Protein AF-A0A645AUG5-F1 (afdb_monomer_lite)

pLDDT: mean 92.4, std 8.95, range [41.25, 98.62]

Organism: NCBI:txid1076179

Foldseek 3Di:
DPPDDPVVVVVVVVVVVVVVVVVVPPPLLAAPCLVPNFDFPDKDWAFFCFDQGHCCSLCVPSLLVRLLVQQFQHWAALCSSCSHNSHDSVVCVVSVVQCVQQQQWDADPPRTTHGLAAEDFQADAPVLVLVLVVLLLVLLVVCLPPLLVLQCVLCVCAPFKDAPVPAVVLVSLLLSLCQQAPQLFQDDPDDPQSQWGHGPRGGTIRMYTYGNYYYPPVVDDDPDDDDFLDKDPWAWEDDPVAQKIKTFMDGPLAPADDPNNLPDNLLRVLVVCLQVVVDDCDPVCVVNVVSNVVLPCADPVGDGLAMEGEDDPCVSNVSNDHDDPVSSVVCLVVQQVSQQVSLVSGHPVNSVVSSNCSSRRSRHRSSSVSSVVCCDVVVVDDRDDNSSSSHRRMYMYHNGDHDD

Structure (mmCIF, N/CA/C/O backbone):
data_AF-A0A645AUG5-F1
#
_entry.id   AF-A0A645AUG5-F1
#
loop_
_atom_site.group_PDB
_atom_site.id
_atom_site.type_symbol
_atom_site.label_atom_id
_atom_site.label_alt_id
_atom_site.label_comp_id
_atom_site.label_asym_id
_atom_site.label_entity_id
_atom_site.label_seq_id
_atom_site.pdbx_PDB_ins_code
_atom_site.Cartn_x
_atom_site.Cartn_y
_atom_site.Cartn_z
_atom_site.occupancy
_atom_site.B_iso_or_equiv
_atom_site.auth_seq_id
_atom_site.auth_comp_id
_atom_site.auth_asym_id
_atom_site.auth_atom_id
_atom_site.pdbx_PDB_model_num
ATOM 1 N N . MET A 1 1 ? -57.376 -28.485 42.462 1.00 41.25 1 MET A N 1
ATOM 2 C CA . MET A 1 1 ? -57.223 -27.127 43.030 1.00 41.25 1 MET A CA 1
ATOM 3 C C . MET A 1 1 ? -55.845 -27.037 43.659 1.00 41.25 1 MET A C 1
ATOM 5 O O . MET A 1 1 ? -55.557 -27.843 44.533 1.00 41.25 1 MET A O 1
ATOM 9 N N . MET A 1 2 ? -54.974 -26.136 43.196 1.00 46.09 2 MET A N 1
ATOM 10 C CA . MET A 1 2 ? -53.717 -25.864 43.903 1.00 46.09 2 MET A CA 1
ATOM 11 C C . MET A 1 2 ? -54.056 -25.154 45.218 1.00 46.09 2 MET A C 1
ATOM 13 O O . MET A 1 2 ? -54.582 -24.045 45.209 1.00 46.09 2 MET A O 1
ATOM 17 N N . ASN A 1 3 ? -53.819 -25.841 46.334 1.00 55.59 3 ASN A N 1
ATOM 18 C CA . ASN A 1 3 ? -54.228 -25.457 47.685 1.00 55.59 3 ASN A CA 1
ATOM 19 C C . ASN A 1 3 ? -53.247 -24.427 48.285 1.00 55.59 3 ASN A C 1
ATOM 21 O O . ASN A 1 3 ? -52.591 -24.684 49.291 1.00 55.59 3 ASN A O 1
ATOM 25 N N . LEU A 1 4 ? -53.066 -23.290 47.605 1.00 63.47 4 LEU A N 1
ATOM 26 C CA . LEU A 1 4 ? -52.156 -22.229 48.040 1.00 63.47 4 LEU A CA 1
ATOM 27 C C . LEU A 1 4 ? -52.910 -21.171 48.863 1.00 63.47 4 LEU A C 1
ATOM 29 O O . LEU A 1 4 ? -53.957 -20.692 48.420 1.00 63.47 4 LEU A O 1
ATOM 33 N N . PRO A 1 5 ? -52.385 -20.758 50.033 1.00 79.06 5 PRO A N 1
ATOM 34 C CA . PRO A 1 5 ? -52.981 -19.690 50.826 1.00 79.06 5 PRO A CA 1
ATOM 35 C C . PRO A 1 5 ? -53.099 -18.391 50.020 1.00 79.06 5 PRO A C 1
ATOM 37 O O . PRO A 1 5 ? -52.167 -17.986 49.323 1.00 79.06 5 PRO A O 1
ATOM 40 N N . VAL A 1 6 ? -54.224 -17.683 50.163 1.00 76.75 6 VAL A N 1
ATOM 41 C CA . VAL A 1 6 ? -54.507 -16.422 49.443 1.00 76.75 6 VAL A CA 1
ATOM 42 C C . VAL A 1 6 ? -53.401 -15.374 49.646 1.00 76.75 6 VAL A C 1
ATOM 44 O O . VAL A 1 6 ? -53.087 -14.615 48.728 1.00 76.75 6 VAL A O 1
ATOM 47 N N . GLY A 1 7 ? -52.768 -15.354 50.824 1.00 78.31 7 GLY A N 1
ATOM 48 C CA . GLY A 1 7 ? -51.624 -14.483 51.114 1.00 78.31 7 GLY A CA 1
ATOM 49 C C . GLY A 1 7 ? -50.406 -14.772 50.230 1.00 78.31 7 GLY A C 1
ATOM 50 O O . GLY A 1 7 ? -49.783 -13.843 49.722 1.00 78.31 7 GLY A O 1
ATOM 51 N N . THR A 1 8 ? -50.121 -16.048 49.964 1.00 79.44 8 THR A N 1
ATOM 52 C CA . THR A 1 8 ? -49.015 -16.497 49.106 1.00 79.44 8 THR A CA 1
ATOM 53 C C . THR A 1 8 ? -49.268 -16.139 47.642 1.00 79.44 8 THR A C 1
ATOM 55 O O . THR A 1 8 ? -48.364 -15.669 46.955 1.00 79.44 8 THR A O 1
ATOM 58 N N . VAL A 1 9 ? -50.515 -16.260 47.176 1.00 75.69 9 VAL A N 1
ATOM 59 C CA . VAL A 1 9 ? -50.913 -15.852 45.816 1.00 75.69 9 VAL A CA 1
ATOM 60 C C . VAL A 1 9 ? -50.773 -14.339 45.632 1.00 75.69 9 VAL A C 1
ATOM 62 O O . VAL A 1 9 ? -50.201 -13.887 44.640 1.00 75.69 9 VAL A O 1
ATOM 65 N N . LYS A 1 10 ? -51.226 -13.542 46.610 1.00 81.38 10 LYS A N 1
ATOM 66 C CA . LYS A 1 10 ? -51.051 -12.081 46.588 1.00 81.38 10 LYS A CA 1
ATOM 67 C C . LYS A 1 10 ? -49.578 -11.680 46.601 1.00 81.38 10 LYS A C 1
ATOM 69 O O . LYS A 1 10 ? -49.211 -10.750 45.890 1.00 81.38 10 LYS A O 1
ATOM 74 N N . TRP A 1 11 ? -48.741 -12.382 47.364 1.00 84.19 11 TRP A N 1
ATOM 75 C CA . TRP A 1 11 ? -47.303 -12.127 47.393 1.00 84.19 11 TRP A CA 1
ATOM 76 C C . TRP A 1 11 ? -46.645 -12.410 46.037 1.00 84.19 11 TRP A C 1
ATOM 78 O O . TRP A 1 11 ? -45.950 -11.540 45.521 1.00 84.19 11 TRP A O 1
ATOM 88 N N . HIS A 1 12 ? -46.929 -13.558 45.409 1.00 81.06 12 HIS A N 1
ATOM 89 C CA . HIS A 1 12 ? -46.396 -13.881 44.080 1.00 81.06 12 HIS A CA 1
ATOM 90 C C . HIS A 1 12 ? -46.868 -12.906 42.997 1.00 81.06 12 HIS A C 1
ATOM 92 O O . HIS A 1 12 ? -46.058 -12.478 42.182 1.00 81.06 12 HIS A O 1
ATOM 98 N N . LEU A 1 13 ? -48.143 -12.501 43.010 1.00 80.06 13 LEU A N 1
ATOM 99 C CA . LEU A 1 13 ? -48.669 -11.499 42.077 1.00 80.06 13 LEU A CA 1
ATOM 100 C C . LEU A 1 13 ? -48.016 -10.130 42.271 1.00 80.06 13 LEU A C 1
ATOM 102 O O . LEU A 1 13 ? -47.710 -9.452 41.294 1.00 80.06 13 LEU A O 1
ATOM 106 N N . ASN A 1 14 ? -47.789 -9.716 43.519 1.00 82.38 14 ASN A N 1
ATOM 107 C CA . ASN A 1 14 ? -47.151 -8.436 43.803 1.00 82.38 14 ASN A CA 1
ATOM 108 C C . ASN A 1 14 ? -45.658 -8.461 43.441 1.00 82.38 14 ASN A C 1
ATOM 110 O O . ASN A 1 14 ? -45.151 -7.499 42.874 1.00 82.38 14 ASN A O 1
ATOM 114 N N . LYS A 1 15 ? -44.979 -9.588 43.686 1.00 80.56 15 LYS A N 1
ATOM 115 C CA . LYS A 1 15 ? -43.594 -9.816 43.266 1.00 80.56 15 LYS A CA 1
ATOM 116 C C . LYS A 1 15 ? -43.463 -9.801 41.741 1.00 80.56 15 LYS A C 1
ATOM 118 O O . LYS A 1 15 ? -42.698 -8.997 41.229 1.00 80.56 15 LYS A O 1
ATOM 123 N N . ALA A 1 16 ? -44.285 -10.567 41.022 1.00 77.56 16 ALA A N 1
ATOM 124 C CA . ALA A 1 16 ? -44.300 -10.568 39.559 1.00 77.56 16 ALA A CA 1
ATOM 125 C C . ALA A 1 16 ? -44.645 -9.183 38.982 1.00 77.56 16 ALA A C 1
ATOM 127 O O . ALA A 1 16 ? -44.054 -8.753 37.999 1.00 77.56 16 ALA A O 1
ATOM 128 N N . ARG A 1 17 ? -45.569 -8.439 39.609 1.00 78.62 17 ARG A N 1
ATOM 129 C CA . ARG A 1 17 ? -45.896 -7.058 39.218 1.00 78.62 17 ARG A CA 1
ATOM 130 C C . ARG A 1 17 ? -44.723 -6.099 39.434 1.00 78.62 17 ARG A C 1
ATOM 132 O O . ARG A 1 17 ? -44.546 -5.197 38.620 1.00 78.62 17 ARG A O 1
ATOM 139 N N . ASN A 1 18 ? -43.961 -6.260 40.513 1.00 75.56 18 ASN A N 1
ATOM 140 C CA . ASN A 1 18 ? -42.786 -5.437 40.790 1.00 75.56 18 ASN A CA 1
ATOM 141 C C . ASN A 1 18 ? -41.627 -5.786 39.849 1.00 75.56 18 ASN A C 1
ATOM 143 O O . ASN A 1 18 ? -41.056 -4.872 39.273 1.00 75.56 18 ASN A O 1
ATOM 147 N N . GLU A 1 19 ? -41.376 -7.070 39.584 1.00 74.19 19 GLU A N 1
ATOM 148 C CA . GLU A 1 19 ? -40.384 -7.534 38.599 1.00 74.19 19 GLU A CA 1
ATOM 149 C C . GLU A 1 19 ? -40.735 -7.061 37.174 1.00 74.19 19 GLU A C 1
ATOM 151 O O . GLU A 1 19 ? -39.872 -6.592 36.435 1.00 74.19 19 GLU A O 1
ATOM 156 N N . LEU A 1 20 ? -42.022 -7.081 36.797 1.00 65.62 20 LEU A N 1
ATOM 157 C CA . LEU A 1 20 ? -42.498 -6.516 35.526 1.00 65.62 20 LEU A CA 1
ATOM 158 C C . LEU A 1 20 ? -42.341 -4.992 35.465 1.00 65.62 20 LEU A C 1
ATOM 160 O O . LEU A 1 20 ? -42.024 -4.455 34.407 1.00 65.62 20 LEU A O 1
ATOM 164 N N . LYS A 1 21 ? -42.561 -4.284 36.580 1.00 58.06 21 LYS A N 1
ATOM 165 C CA . LYS A 1 21 ? -42.344 -2.833 36.668 1.00 58.06 21 LYS A CA 1
ATOM 166 C C . LYS A 1 21 ? -40.863 -2.471 36.614 1.00 58.06 21 LYS A C 1
ATOM 168 O O . LYS A 1 21 ? -40.532 -1.508 35.940 1.00 58.06 21 LYS A O 1
ATOM 173 N N .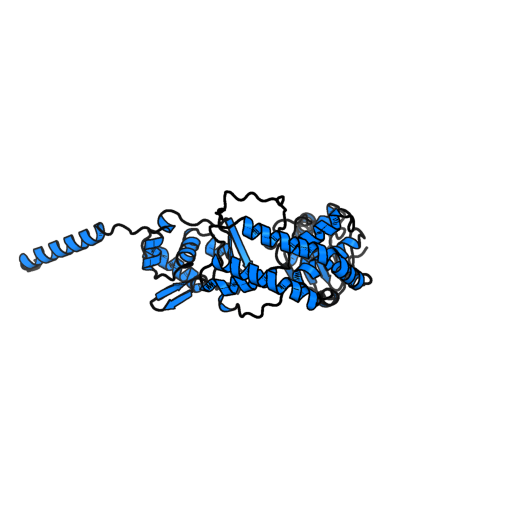 GLU A 1 22 ? -39.987 -3.233 37.260 1.00 57.56 22 GLU A N 1
ATOM 174 C CA . GLU A 1 22 ? -38.532 -3.077 37.149 1.00 57.56 22 GLU A CA 1
ATOM 175 C C . GLU A 1 22 ? -38.062 -3.323 35.708 1.00 57.56 22 GLU A C 1
ATOM 177 O O . GLU A 1 22 ? -37.284 -2.535 35.179 1.00 57.56 22 GLU A O 1
ATOM 182 N N . GLY A 1 23 ? -38.626 -4.325 35.021 1.00 56.34 23 GLY A N 1
ATOM 183 C CA . GLY A 1 23 ? -38.386 -4.555 33.592 1.00 56.34 23 GLY A CA 1
ATOM 184 C C . GLY A 1 23 ? -38.906 -3.440 32.669 1.00 56.34 23 GLY A C 1
ATOM 185 O O . GLY A 1 23 ? -38.313 -3.200 31.622 1.00 56.34 23 GLY A O 1
ATOM 186 N N . PHE A 1 24 ? -39.979 -2.735 33.056 1.00 47.31 24 PHE A N 1
ATOM 187 C CA . PHE A 1 24 ? -40.546 -1.591 32.318 1.00 47.31 24 PHE A CA 1
ATOM 188 C C . PHE A 1 24 ? -39.852 -0.249 32.616 1.00 47.31 24 PHE A C 1
ATOM 190 O O . PHE A 1 24 ? -39.881 0.641 31.771 1.00 47.31 24 PHE A O 1
ATOM 197 N N . ILE A 1 25 ? -39.263 -0.089 33.808 1.00 45.47 25 ILE A N 1
ATOM 198 C CA . ILE A 1 25 ? -38.560 1.128 34.267 1.00 45.47 25 ILE A CA 1
ATOM 199 C C . ILE A 1 25 ? -37.048 1.043 33.984 1.00 45.47 25 ILE A C 1
ATOM 201 O O . ILE A 1 25 ? -36.302 1.969 34.293 1.00 45.47 25 ILE A O 1
ATOM 205 N N . MET A 1 26 ? -36.566 -0.018 33.327 1.00 48.25 26 MET A N 1
ATOM 206 C CA . MET A 1 26 ? -35.273 0.052 32.649 1.00 48.25 26 MET A CA 1
ATOM 207 C C . MET A 1 26 ? -35.395 1.002 31.455 1.00 48.25 26 MET A C 1
ATOM 209 O O . MET A 1 26 ? -35.567 0.580 30.312 1.00 48.25 26 MET A O 1
ATOM 213 N N . GLU A 1 27 ? -35.305 2.308 31.723 1.00 49.41 27 GLU A N 1
ATOM 214 C CA . GLU A 1 27 ? -34.849 3.268 30.727 1.00 49.41 27 GLU A CA 1
ATOM 215 C C . GLU A 1 27 ? -33.595 2.664 30.102 1.00 49.41 27 GLU A C 1
ATOM 217 O O . GLU A 1 27 ? -32.585 2.459 30.783 1.00 49.41 27 GLU A O 1
ATOM 222 N N . ARG A 1 28 ? -33.675 2.296 28.817 1.00 54.44 28 ARG A N 1
ATOM 223 C CA . ARG A 1 28 ? -32.489 1.883 28.073 1.00 54.44 28 ARG A CA 1
ATOM 224 C C . ARG A 1 28 ? -31.493 3.025 28.203 1.00 54.44 28 ARG A C 1
ATOM 226 O O . ARG A 1 28 ? -31.717 4.103 27.659 1.00 54.44 28 ARG A O 1
ATOM 233 N N . LYS A 1 29 ? -30.408 2.789 28.935 1.00 64.19 29 LYS A N 1
ATOM 234 C CA . LYS A 1 29 ? -29.252 3.677 28.937 1.00 64.19 29 LYS A CA 1
ATOM 235 C C . LYS A 1 29 ? -28.631 3.551 27.555 1.00 64.19 29 LYS A C 1
ATOM 237 O O . LYS A 1 29 ? -27.891 2.613 27.309 1.00 64.19 29 LYS A O 1
ATOM 242 N N . ILE A 1 30 ? -29.038 4.418 26.634 1.00 76.56 30 ILE A N 1
ATOM 243 C CA . ILE A 1 30 ? -28.483 4.469 25.283 1.00 76.56 30 ILE A CA 1
ATOM 244 C C . ILE A 1 30 ? -27.225 5.333 25.354 1.00 76.56 30 ILE A C 1
ATOM 246 O O . ILE A 1 30 ? -27.300 6.505 25.728 1.00 76.56 30 ILE A O 1
ATOM 250 N N . GLY A 1 31 ? -26.076 4.747 25.023 1.00 82.94 31 GLY A N 1
ATOM 251 C CA . GLY A 1 31 ? -24.806 5.471 24.950 1.00 82.94 31 GLY A CA 1
ATOM 252 C C . GLY A 1 31 ? -24.664 6.357 23.708 1.00 82.94 31 GLY A C 1
ATOM 253 O O . GLY A 1 31 ? -25.580 6.502 22.891 1.00 82.94 31 GLY A O 1
ATOM 254 N N . LYS A 1 32 ? -23.473 6.950 23.545 1.00 89.06 32 LYS A N 1
ATOM 255 C CA . LYS A 1 32 ? -23.137 7.827 22.409 1.00 89.06 32 LYS A CA 1
ATOM 256 C C . LYS A 1 32 ? -23.351 7.088 21.089 1.00 89.06 32 LYS A C 1
ATOM 258 O O . LYS A 1 32 ? -23.913 7.673 20.166 1.00 89.06 32 LYS A O 1
ATOM 263 N N . LEU A 1 33 ? -22.929 5.827 20.998 1.00 91.12 33 LEU A N 1
ATOM 264 C CA . LEU A 1 33 ? -22.995 5.056 19.753 1.00 91.12 33 LEU A CA 1
ATOM 265 C C . LEU A 1 33 ? -24.406 4.587 19.397 1.00 91.12 33 LEU A C 1
ATOM 267 O O . LEU A 1 33 ? -24.715 4.495 18.216 1.00 91.12 33 LEU A O 1
ATOM 271 N N . GLY A 1 34 ? -25.282 4.353 20.374 1.00 87.19 34 GLY A N 1
ATOM 272 C CA . GLY A 1 34 ? -26.693 4.074 20.107 1.00 87.19 34 GLY A CA 1
ATOM 273 C C . GLY A 1 34 ? -27.451 5.292 19.564 1.00 87.19 34 GLY A C 1
ATOM 274 O O . GLY A 1 34 ? -28.379 5.137 18.772 1.00 87.19 34 GLY A O 1
ATOM 275 N N . LEU A 1 35 ? -27.033 6.511 19.933 1.00 87.75 35 LEU A N 1
ATOM 276 C CA . LEU A 1 35 ? -27.585 7.763 19.393 1.00 87.75 35 LEU A CA 1
ATOM 277 C C . LEU A 1 35 ? -26.937 8.167 18.064 1.00 87.75 35 LEU A C 1
ATOM 279 O O . LEU A 1 35 ? -27.609 8.646 17.150 1.00 87.75 35 LEU A O 1
ATOM 283 N N . LYS A 1 36 ? -25.616 8.008 17.967 1.00 92.00 36 LYS A N 1
ATOM 284 C CA . LYS A 1 36 ? -24.807 8.396 16.813 1.00 92.00 36 LYS A CA 1
ATOM 285 C C . LYS A 1 36 ? -23.732 7.333 16.550 1.00 92.00 36 LYS A C 1
ATOM 287 O O . LYS A 1 36 ? -22.588 7.508 16.980 1.00 92.00 36 LYS A O 1
ATOM 292 N N . PRO A 1 37 ? -24.079 6.259 15.819 1.00 94.00 37 PRO A N 1
ATOM 293 C CA . PRO A 1 37 ? -23.117 5.247 15.412 1.00 94.00 37 PRO A CA 1
ATOM 294 C C . PRO A 1 37 ? -21.990 5.860 14.578 1.00 94.00 37 PRO A C 1
ATOM 296 O O . PRO A 1 37 ? -22.226 6.759 13.760 1.00 94.00 37 PRO A O 1
ATOM 299 N N . ILE A 1 38 ? -20.774 5.345 14.740 1.00 95.50 38 ILE A N 1
ATOM 300 C CA . ILE A 1 38 ? -19.670 5.681 13.849 1.00 95.50 38 ILE A CA 1
ATOM 301 C C . ILE A 1 38 ? -19.886 5.071 12.464 1.00 95.50 38 ILE A C 1
ATOM 303 O O . ILE A 1 38 ? -20.507 4.014 12.301 1.00 95.50 38 ILE A O 1
ATOM 307 N N . LYS A 1 39 ? -19.342 5.758 11.459 1.00 96.31 39 LYS A N 1
ATOM 308 C CA . LYS A 1 39 ? -19.324 5.330 10.062 1.00 96.31 39 LYS A CA 1
ATOM 309 C C . LYS A 1 39 ? -17.895 5.420 9.555 1.00 96.31 39 LYS A C 1
ATOM 311 O O . LYS A 1 39 ? -17.272 6.469 9.701 1.00 96.31 39 LYS A O 1
ATOM 316 N N . ALA A 1 40 ? -17.404 4.337 8.968 1.00 97.00 40 ALA A N 1
ATOM 317 C CA . ALA A 1 40 ? -16.104 4.330 8.319 1.00 97.00 40 ALA A CA 1
ATOM 318 C C . ALA A 1 40 ? -16.179 5.046 6.962 1.00 97.00 40 ALA A C 1
ATOM 320 O O . ALA A 1 40 ? -17.179 4.935 6.250 1.00 97.00 40 ALA A O 1
ATOM 321 N N . THR A 1 41 ? -15.120 5.767 6.606 1.00 95.94 41 THR A N 1
ATOM 322 C CA . THR A 1 41 ? -14.894 6.302 5.251 1.00 95.94 41 THR A CA 1
ATOM 323 C C . THR A 1 41 ? -14.011 5.383 4.412 1.00 95.94 41 THR A C 1
ATOM 325 O O . THR A 1 41 ? -13.981 5.513 3.192 1.00 95.94 41 THR A O 1
ATOM 328 N N . GLY A 1 42 ? -13.319 4.441 5.053 1.00 94.19 42 GLY A N 1
ATOM 329 C CA . GLY A 1 42 ? -12.430 3.486 4.411 1.00 94.19 42 GLY A CA 1
ATOM 330 C C . GLY A 1 42 ? -11.887 2.462 5.401 1.00 94.19 42 GLY A C 1
ATOM 331 O O . GLY A 1 42 ? -11.951 2.650 6.620 1.00 94.19 42 GLY A O 1
ATOM 332 N N . PHE A 1 43 ? -11.355 1.377 4.851 1.00 94.19 43 PHE A N 1
ATOM 333 C CA . PHE A 1 43 ? -10.670 0.318 5.581 1.00 94.19 43 PHE A CA 1
ATOM 334 C C . PHE A 1 43 ? -9.305 0.092 4.937 1.00 94.19 43 PHE A C 1
ATOM 336 O O . PHE A 1 43 ? -9.150 0.223 3.724 1.00 94.19 43 PHE A O 1
ATOM 343 N N . GLY A 1 44 ? -8.313 -0.252 5.748 1.00 91.00 44 GLY A N 1
ATOM 344 C CA . GLY A 1 44 ? -6.978 -0.582 5.265 1.00 91.00 44 GLY A CA 1
ATOM 345 C C . GLY A 1 44 ? -6.269 -1.534 6.211 1.00 91.00 44 GLY A C 1
ATOM 346 O O . GLY A 1 44 ? -6.670 -1.704 7.361 1.00 91.00 44 GLY A O 1
ATOM 347 N N . HIS A 1 45 ? -5.196 -2.159 5.747 1.00 92.12 45 HIS A N 1
ATOM 348 C CA . HIS A 1 45 ? -4.422 -3.077 6.570 1.00 92.12 45 HIS A CA 1
ATOM 349 C C . HIS A 1 45 ? -2.929 -3.001 6.263 1.00 92.12 45 HIS A C 1
ATOM 351 O O . HIS A 1 45 ? -2.514 -2.589 5.182 1.00 92.12 45 HIS A O 1
ATOM 357 N N . SER A 1 46 ? -2.124 -3.446 7.225 1.00 90.25 46 SER A N 1
ATOM 358 C CA . SER A 1 46 ? -0.700 -3.716 7.038 1.00 90.25 46 SER A CA 1
ATOM 359 C C . SER A 1 46 ? -0.420 -5.169 7.406 1.00 90.25 46 SER A C 1
ATOM 361 O O . SER A 1 46 ? -0.597 -5.556 8.560 1.00 90.25 46 SER A O 1
ATOM 363 N N . GLY A 1 47 ? -0.047 -5.985 6.420 1.00 89.44 47 GLY A N 1
ATOM 364 C CA . GLY A 1 47 ? 0.119 -7.436 6.560 1.00 89.44 47 GLY A CA 1
ATOM 365 C C . GLY A 1 47 ? -0.730 -8.228 5.564 1.00 89.44 47 GLY A C 1
ATOM 366 O O . GLY A 1 47 ? -1.241 -7.668 4.594 1.00 89.44 47 GLY A O 1
ATOM 367 N N . ASN A 1 48 ? -0.868 -9.533 5.798 1.00 89.25 48 ASN A N 1
ATOM 368 C CA . ASN A 1 48 ? -1.580 -10.448 4.904 1.00 89.25 48 ASN A CA 1
ATOM 369 C C . ASN A 1 48 ? -3.076 -10.504 5.263 1.00 89.25 48 ASN A C 1
ATOM 371 O O . ASN A 1 48 ? -3.371 -10.964 6.365 1.00 89.25 48 ASN A O 1
ATOM 375 N N . PRO A 1 49 ? -4.009 -10.119 4.372 1.00 87.69 49 PRO A N 1
ATOM 376 C CA . PRO A 1 49 ? -5.444 -10.133 4.668 1.00 87.69 49 PRO A CA 1
ATOM 377 C C . PRO A 1 49 ? -6.042 -11.550 4.807 1.00 87.69 49 PRO A C 1
ATOM 379 O O . PRO A 1 49 ? -7.055 -11.730 5.481 1.00 87.69 49 PRO A O 1
ATOM 382 N N . GLY A 1 50 ? -5.402 -12.587 4.257 1.00 88.88 50 GLY A N 1
ATOM 383 C CA . GLY A 1 50 ? -5.968 -13.940 4.205 1.00 88.88 50 GLY A CA 1
ATOM 384 C C . GLY A 1 50 ? -7.036 -14.086 3.112 1.00 88.88 50 GLY A C 1
ATOM 385 O O . GLY A 1 50 ? -7.132 -13.257 2.209 1.00 88.88 50 GLY A O 1
ATOM 386 N N . THR A 1 51 ? -7.834 -15.157 3.161 1.00 89.81 51 THR A N 1
ATOM 387 C CA . THR A 1 51 ? -8.742 -15.510 2.045 1.00 89.81 51 THR A CA 1
ATOM 388 C C . THR A 1 51 ? -10.057 -14.734 2.019 1.00 89.81 51 THR A C 1
ATOM 390 O O . THR A 1 51 ? -10.681 -14.650 0.967 1.00 89.81 51 THR A O 1
ATOM 393 N N . ASN A 1 52 ? -10.486 -14.165 3.149 1.00 90.00 52 ASN A N 1
ATOM 394 C CA . ASN A 1 52 ? -11.746 -13.413 3.244 1.00 90.00 52 ASN A CA 1
ATOM 395 C C . ASN A 1 52 ? -11.578 -11.910 2.967 1.00 90.00 52 ASN A C 1
ATOM 397 O O . ASN A 1 52 ? -12.526 -11.154 3.153 1.00 90.00 52 ASN A O 1
ATOM 401 N N . GLY A 1 53 ? -10.394 -11.472 2.537 1.00 86.44 53 GLY A N 1
ATOM 402 C CA . GLY A 1 53 ? -10.075 -10.051 2.407 1.00 86.44 53 GLY A CA 1
ATOM 403 C C . GLY A 1 53 ? -9.669 -9.408 3.734 1.00 86.44 53 GLY A C 1
ATOM 404 O O . GLY A 1 53 ? -9.411 -10.090 4.729 1.00 86.44 53 GLY A O 1
ATOM 405 N N . GLY A 1 54 ? -9.537 -8.086 3.718 1.00 89.62 54 GLY A N 1
ATOM 406 C CA . GLY A 1 54 ? -9.052 -7.280 4.828 1.00 89.62 54 GLY A CA 1
ATOM 407 C C . GLY A 1 54 ? -10.126 -6.949 5.879 1.00 89.62 54 GLY A C 1
ATOM 408 O O . GLY A 1 54 ? -11.147 -7.636 6.001 1.00 89.62 54 GLY A O 1
ATOM 409 N N . PRO A 1 55 ? -9.907 -5.899 6.693 1.00 95.19 55 PRO A N 1
ATOM 410 C CA . PRO A 1 55 ? -10.833 -5.479 7.744 1.00 95.19 55 PRO A CA 1
ATOM 411 C C . PRO A 1 55 ? -12.248 -5.169 7.247 1.00 95.19 55 PRO A C 1
ATOM 413 O O . PRO A 1 55 ? -13.196 -5.314 8.015 1.00 95.19 55 PRO A O 1
ATOM 416 N N . GLU A 1 56 ? -12.407 -4.761 5.989 1.00 94.62 56 GLU A N 1
ATOM 417 C CA . GLU A 1 56 ? -13.687 -4.454 5.352 1.00 94.62 56 GLU A CA 1
ATOM 418 C C . GLU A 1 56 ? -14.676 -5.624 5.403 1.00 94.62 56 GLU A C 1
ATOM 420 O O . GLU A 1 56 ? -15.871 -5.403 5.587 1.00 94.62 56 GLU A O 1
ATOM 425 N N . PHE A 1 57 ? -14.194 -6.870 5.342 1.00 96.19 57 PHE A N 1
ATOM 426 C CA . PHE A 1 57 ? -15.047 -8.052 5.472 1.00 96.19 57 PHE A CA 1
ATOM 427 C C . PHE A 1 57 ? -15.661 -8.168 6.874 1.00 96.19 57 PHE A C 1
ATOM 429 O O . PHE A 1 57 ? -16.832 -8.510 7.034 1.00 96.19 57 PHE A O 1
ATOM 436 N N . TYR A 1 58 ? -14.875 -7.863 7.907 1.00 97.62 58 TYR A N 1
ATOM 437 C CA . TYR A 1 58 ? -15.266 -8.050 9.307 1.00 97.62 58 TYR A CA 1
ATOM 438 C C . TYR A 1 58 ? -16.004 -6.835 9.874 1.00 97.62 58 TYR A C 1
ATOM 440 O O . TYR A 1 58 ? -16.923 -6.986 10.682 1.00 97.62 58 TYR A O 1
ATOM 448 N N . LEU A 1 59 ? -15.597 -5.635 9.456 1.00 98.00 59 LEU A N 1
ATOM 449 C CA . LEU A 1 59 ? -16.040 -4.347 9.991 1.00 98.00 59 LEU A CA 1
ATOM 450 C C . LEU A 1 59 ? -16.899 -3.544 9.004 1.00 98.00 59 LEU A C 1
ATOM 452 O O . LEU A 1 59 ? -17.355 -2.459 9.351 1.00 98.00 59 LEU A O 1
ATOM 456 N N . GLY A 1 60 ? -17.153 -4.056 7.797 1.00 96.19 60 GLY A N 1
ATOM 457 C CA . GLY A 1 60 ? -18.096 -3.445 6.855 1.00 96.19 60 GLY A CA 1
ATOM 458 C C . GLY A 1 60 ? -19.543 -3.476 7.360 1.00 96.19 60 GLY A C 1
ATOM 459 O O . GLY A 1 60 ? -20.335 -2.590 7.042 1.00 96.19 60 GLY A O 1
ATOM 460 N N . ASP A 1 61 ? -19.884 -4.452 8.208 1.00 96.56 61 ASP A N 1
ATOM 461 C CA . ASP A 1 61 ? -21.142 -4.452 8.954 1.00 96.56 61 ASP A CA 1
ATOM 462 C C . ASP A 1 61 ? -21.130 -3.352 10.027 1.00 96.56 61 ASP A C 1
ATOM 464 O O . ASP A 1 61 ? -20.274 -3.313 10.913 1.00 96.56 61 ASP A O 1
ATOM 468 N N . SER A 1 62 ? -22.122 -2.460 9.965 1.00 95.62 62 SER A N 1
ATOM 469 C CA . SER A 1 62 ? -22.188 -1.284 10.838 1.00 95.62 62 SER A CA 1
ATOM 470 C C . SER A 1 62 ? -22.264 -1.644 12.324 1.00 95.62 62 SER A C 1
ATOM 472 O O . SER A 1 62 ? -21.684 -0.935 13.150 1.00 95.62 62 SER A O 1
ATOM 474 N N . LEU A 1 63 ? -22.933 -2.744 12.684 1.00 96.81 63 LEU A N 1
ATOM 475 C CA . LEU A 1 63 ? -23.018 -3.172 14.076 1.00 96.81 63 LEU A CA 1
ATOM 476 C C . LEU A 1 63 ? -21.669 -3.728 14.554 1.00 96.81 63 LEU A C 1
ATOM 478 O O . LEU A 1 63 ? -21.224 -3.359 15.636 1.00 96.81 63 LEU A O 1
ATOM 482 N N . ASN A 1 64 ? -20.976 -4.524 13.736 1.00 98.31 64 ASN A N 1
ATOM 483 C CA . ASN A 1 64 ? -19.631 -5.016 14.044 1.00 98.31 64 ASN A CA 1
ATOM 484 C C . ASN A 1 64 ? -18.644 -3.861 14.265 1.00 98.31 64 ASN A C 1
ATOM 486 O O . ASN A 1 64 ? -17.941 -3.836 15.275 1.00 98.31 64 ASN A O 1
ATOM 490 N N . LEU A 1 65 ? -18.637 -2.877 13.360 1.00 98.50 65 LEU A N 1
ATOM 491 C CA . LEU A 1 65 ? -17.808 -1.676 13.470 1.00 98.50 65 LEU A CA 1
ATOM 492 C C . LEU A 1 65 ? -18.020 -0.956 14.808 1.00 98.50 65 LEU A C 1
ATOM 494 O O . LEU A 1 65 ? -17.062 -0.613 15.501 1.00 98.50 65 LEU A O 1
ATOM 498 N N . ASN A 1 66 ? -19.282 -0.742 15.181 1.00 98.19 66 ASN A N 1
ATOM 499 C CA . ASN A 1 66 ? -19.630 -0.013 16.395 1.00 98.19 66 ASN A CA 1
ATOM 500 C C . ASN A 1 66 ? -19.386 -0.834 17.669 1.00 98.19 66 ASN A C 1
ATOM 502 O O . ASN A 1 66 ? -18.987 -0.255 18.676 1.00 98.19 66 ASN A O 1
ATOM 506 N N . ILE A 1 67 ? -19.530 -2.164 17.631 1.00 98.50 67 ILE A N 1
ATOM 507 C CA . ILE A 1 67 ? -19.097 -3.049 18.725 1.00 98.50 67 ILE A CA 1
ATOM 508 C C . ILE A 1 67 ? -17.593 -2.878 18.967 1.00 98.50 67 ILE A C 1
ATOM 510 O O . ILE A 1 67 ? -17.186 -2.620 20.099 1.00 98.50 67 ILE A O 1
ATOM 514 N N . VAL A 1 68 ? -16.770 -2.959 17.918 1.00 98.56 68 VAL A N 1
ATOM 515 C CA . VAL A 1 68 ? -15.311 -2.813 18.043 1.00 98.56 68 VAL A CA 1
ATOM 516 C C . VAL A 1 68 ? -14.925 -1.415 18.527 1.00 98.56 68 VAL A C 1
ATOM 518 O O . VAL A 1 68 ? -14.112 -1.283 19.439 1.00 98.56 68 VAL A O 1
ATOM 521 N N . TYR A 1 69 ? -15.541 -0.364 17.983 1.00 98.38 69 TYR A N 1
ATOM 522 C CA . TYR A 1 69 ? -15.254 1.006 18.410 1.00 98.38 69 TYR A CA 1
ATOM 523 C C . TYR A 1 69 ? -15.712 1.300 19.841 1.00 98.38 69 TYR A C 1
ATOM 525 O O . TYR A 1 69 ? -15.064 2.067 20.553 1.00 98.38 69 TYR A O 1
ATOM 533 N N . SER A 1 70 ? -16.788 0.657 20.308 1.00 97.94 70 SER A N 1
ATOM 534 C CA . SER A 1 70 ? -17.296 0.857 21.669 1.00 97.94 70 SER A CA 1
ATOM 535 C C . SER A 1 70 ? -16.254 0.553 22.747 1.00 97.94 70 SER A C 1
ATOM 537 O O . SER A 1 70 ? -16.317 1.161 23.816 1.00 97.94 70 SER A O 1
ATOM 539 N N . VAL A 1 71 ? -15.287 -0.326 22.454 1.00 98.12 71 VAL A N 1
ATOM 540 C CA . VAL A 1 71 ? -14.213 -0.732 23.371 1.00 98.12 71 VAL A CA 1
ATOM 541 C C . VAL A 1 71 ? -12.858 -0.077 23.078 1.00 98.12 71 VAL A C 1
ATOM 543 O O . VAL A 1 71 ? -11.835 -0.489 23.633 1.00 98.12 71 VAL A O 1
ATOM 546 N N . TYR A 1 72 ? -12.829 0.912 22.176 1.00 97.62 72 TYR A N 1
ATOM 547 C CA . TYR A 1 72 ? -11.591 1.532 21.700 1.00 97.62 72 TYR A CA 1
ATOM 548 C C . TYR A 1 72 ? -10.943 2.451 22.736 1.00 97.62 72 TYR A C 1
ATOM 550 O O . TYR A 1 72 ? -9.730 2.420 22.904 1.00 97.62 72 TYR A O 1
ATOM 558 N N . HIS A 1 73 ? -11.722 3.252 23.462 1.00 95.06 73 HIS A N 1
ATOM 559 C CA . HIS A 1 73 ? -11.173 4.135 24.500 1.00 95.06 73 HIS A CA 1
ATOM 560 C C . HIS A 1 73 ? -11.085 3.453 25.862 1.00 95.06 73 HIS A C 1
ATOM 562 O O . HIS A 1 73 ? -10.098 3.624 26.573 1.00 95.06 73 HIS A O 1
ATOM 568 N N . ASP A 1 74 ? -12.081 2.630 26.181 1.00 95.00 74 ASP A N 1
ATOM 569 C CA . ASP A 1 74 ? -12.205 1.953 27.462 1.00 95.00 74 ASP A CA 1
ATOM 570 C C . ASP A 1 74 ? -12.659 0.515 27.223 1.00 95.00 74 ASP A C 1
ATOM 572 O O . ASP A 1 74 ? -13.617 0.309 26.471 1.00 95.00 74 ASP A O 1
ATOM 576 N N . PRO A 1 75 ? -12.038 -0.493 27.864 1.00 97.56 75 PRO A N 1
ATOM 577 C CA . PRO A 1 75 ? -12.541 -1.854 27.772 1.00 97.56 75 PRO A CA 1
ATOM 578 C C . PRO A 1 75 ? -13.993 -1.932 28.255 1.00 97.56 75 PRO A C 1
ATOM 580 O O . PRO A 1 75 ? -14.342 -1.181 29.158 1.00 97.56 75 PRO A O 1
ATOM 583 N N . LYS A 1 76 ? -14.830 -2.830 27.721 1.00 97.81 76 LYS A N 1
ATOM 584 C CA . LYS A 1 76 ? -16.236 -2.986 28.165 1.00 97.81 76 LYS A CA 1
ATOM 585 C C . LYS A 1 76 ? -16.689 -4.440 28.229 1.00 97.81 76 LYS A C 1
ATOM 587 O O . LYS A 1 76 ? -16.216 -5.266 27.454 1.00 97.81 76 LYS A O 1
ATOM 592 N N . THR A 1 77 ? -17.586 -4.773 29.152 1.00 97.44 77 THR A N 1
ATOM 593 C CA . THR A 1 77 ? -18.304 -6.058 29.159 1.00 97.44 77 THR A CA 1
ATOM 594 C C . THR A 1 77 ? -19.329 -6.110 28.026 1.00 97.44 77 THR A C 1
ATOM 596 O O . THR A 1 77 ? -19.698 -5.083 27.461 1.00 97.44 77 THR A O 1
ATOM 599 N N . ARG A 1 78 ? -19.851 -7.304 27.722 1.00 96.56 78 ARG A N 1
ATOM 600 C CA . ARG A 1 78 ? -20.968 -7.463 26.775 1.00 96.56 78 ARG A CA 1
ATOM 601 C C . ARG A 1 78 ? -22.148 -6.546 27.113 1.00 96.56 78 ARG A C 1
ATOM 603 O O . ARG A 1 78 ? -22.715 -5.935 26.215 1.00 96.56 78 ARG A O 1
ATOM 610 N N . ASP A 1 79 ? -22.509 -6.454 28.387 1.00 94.88 79 ASP A N 1
ATOM 611 C CA . ASP A 1 79 ? -23.680 -5.683 28.805 1.00 94.88 79 ASP A CA 1
ATOM 612 C C . ASP A 1 79 ? -23.418 -4.174 28.665 1.00 94.88 79 ASP A C 1
ATOM 614 O O . ASP A 1 79 ? -24.258 -3.461 28.126 1.00 94.88 79 ASP A O 1
ATOM 618 N N . GLU A 1 80 ? -22.209 -3.708 29.008 1.00 96.19 80 GLU A N 1
ATOM 619 C CA . GLU A 1 80 ? -21.774 -2.321 28.774 1.00 96.19 80 GLU A CA 1
ATOM 620 C C . GLU A 1 80 ? -21.757 -1.966 27.269 1.00 96.19 80 GLU A C 1
ATOM 622 O O . GLU A 1 80 ? -22.120 -0.853 26.891 1.00 96.19 80 GLU A O 1
ATOM 627 N N . ILE A 1 81 ? -21.364 -2.901 26.392 1.00 97.25 81 ILE A N 1
ATOM 628 C CA . ILE A 1 81 ? -21.422 -2.719 24.929 1.00 97.25 81 ILE A CA 1
ATOM 629 C C . ILE A 1 81 ? -22.879 -2.618 24.460 1.00 97.25 81 ILE A C 1
ATOM 631 O O . ILE A 1 81 ? -23.212 -1.754 23.651 1.00 97.25 81 ILE A O 1
ATOM 635 N N . ALA A 1 82 ? -23.759 -3.487 24.958 1.00 95.50 82 ALA A N 1
ATOM 636 C CA . ALA A 1 82 ? -25.169 -3.491 24.583 1.00 95.50 82 ALA A CA 1
ATOM 637 C C . ALA A 1 82 ? -25.870 -2.183 24.985 1.00 95.50 82 ALA A C 1
ATOM 639 O O . ALA A 1 82 ? -26.585 -1.598 24.168 1.00 95.50 82 ALA A O 1
ATOM 640 N N . GLU A 1 83 ? -25.605 -1.693 26.202 1.00 94.44 83 GLU A N 1
ATOM 641 C CA . GLU A 1 83 ? -26.055 -0.378 26.676 1.00 94.44 83 GLU A CA 1
ATOM 642 C C . GLU A 1 83 ? -25.525 0.749 25.771 1.00 94.44 83 GLU A C 1
ATOM 644 O O . GLU A 1 83 ? -26.304 1.540 25.236 1.00 94.44 83 GLU A O 1
ATOM 649 N N . GLU A 1 84 ? -24.216 0.780 25.492 1.00 94.81 84 GLU A N 1
ATOM 650 C CA . GLU A 1 84 ? -23.602 1.803 24.633 1.00 94.81 84 GLU A CA 1
ATOM 651 C C . GLU A 1 84 ? -24.268 1.890 23.249 1.00 94.81 84 GLU A C 1
ATOM 653 O O . GLU A 1 84 ? -24.484 2.985 22.727 1.00 94.81 84 GLU A O 1
ATOM 658 N N . LEU A 1 85 ? -24.620 0.739 22.676 1.00 94.62 85 LEU A N 1
ATOM 659 C CA . LEU A 1 85 ? -25.235 0.614 21.354 1.00 94.62 85 LEU A CA 1
ATOM 660 C C . LEU A 1 85 ? -26.769 0.722 21.373 1.00 94.62 85 LEU A C 1
ATOM 662 O O . LEU A 1 85 ? -27.386 0.760 20.310 1.00 94.62 85 LEU A O 1
ATOM 666 N N . GLY A 1 86 ? -27.404 0.766 22.548 1.00 91.69 86 GLY A N 1
ATOM 667 C CA . GLY A 1 86 ? -28.863 0.803 22.681 1.00 91.69 86 GLY A CA 1
ATOM 668 C C . GLY A 1 86 ? -29.572 -0.493 22.257 1.00 91.69 86 GLY A C 1
ATOM 669 O O . GLY A 1 86 ? -30.736 -0.457 21.848 1.00 91.69 86 GLY A O 1
ATOM 670 N N . VAL A 1 87 ? -28.891 -1.639 22.347 1.00 91.25 87 VAL A N 1
ATOM 671 C CA . VAL A 1 87 ? -29.389 -2.966 21.938 1.00 91.25 87 VAL A CA 1
ATOM 672 C C . VAL A 1 87 ? -29.477 -3.923 23.130 1.00 91.25 87 VAL A C 1
ATOM 674 O O . VAL A 1 87 ? -28.924 -3.672 24.194 1.00 91.25 87 VAL A O 1
ATOM 677 N N . THR A 1 88 ? -30.194 -5.040 22.985 1.00 89.19 88 THR A N 1
ATOM 678 C CA . THR A 1 88 ? -30.227 -6.086 24.027 1.00 89.19 88 THR A CA 1
ATOM 679 C C . THR A 1 88 ? -28.985 -6.986 23.903 1.00 89.19 88 THR A C 1
ATOM 681 O O . THR A 1 88 ? -28.659 -7.356 22.774 1.00 89.19 88 THR A O 1
ATOM 684 N N . PRO A 1 89 ? -28.332 -7.417 25.007 1.00 88.62 89 PRO A N 1
ATOM 685 C CA . PRO A 1 89 ? -27.111 -8.236 24.959 1.00 88.62 89 PRO A CA 1
ATOM 686 C C . PRO A 1 89 ? -27.188 -9.491 24.077 1.00 88.62 89 PRO A C 1
ATOM 688 O O . PRO A 1 89 ? -26.220 -9.829 23.403 1.00 88.62 89 PRO A O 1
ATOM 691 N N . VAL A 1 90 ? -28.354 -10.143 24.024 1.00 89.00 90 VAL A N 1
ATOM 692 C CA . VAL A 1 90 ? -28.597 -11.338 23.192 1.00 89.00 90 VAL A CA 1
ATOM 693 C C . VAL A 1 90 ? -28.397 -11.055 21.694 1.00 89.00 90 VAL A C 1
ATOM 695 O O . VAL A 1 90 ? -27.958 -11.930 20.962 1.00 89.00 90 VAL A O 1
ATOM 698 N N . PHE A 1 91 ? -28.653 -9.829 21.218 1.00 88.75 91 PHE A N 1
ATOM 699 C CA . PHE A 1 91 ? -28.499 -9.480 19.796 1.00 88.75 91 PHE A CA 1
ATOM 700 C C . PHE A 1 91 ? -27.047 -9.293 19.352 1.00 88.75 91 PHE A C 1
ATOM 702 O O . PHE A 1 91 ? -26.778 -9.262 18.152 1.00 88.75 91 PHE A O 1
ATOM 709 N N . ILE A 1 92 ? -26.118 -9.124 20.295 1.00 95.12 92 ILE A N 1
ATOM 710 C CA . ILE A 1 92 ? -24.703 -8.884 19.989 1.00 95.12 92 ILE A CA 1
ATOM 711 C C . ILE A 1 92 ? -23.809 -10.062 20.367 1.00 95.12 92 ILE A C 1
ATOM 713 O O . ILE A 1 92 ? -22.613 -10.005 20.106 1.00 95.12 92 ILE A O 1
ATOM 717 N N . GLU A 1 93 ? -24.362 -11.122 20.957 1.00 94.50 93 GLU A N 1
ATOM 718 C CA . GLU A 1 93 ? -23.596 -12.273 21.438 1.00 94.50 93 GLU A CA 1
ATOM 719 C C . GLU A 1 93 ? -22.865 -12.993 20.297 1.00 94.50 93 GLU A C 1
ATOM 721 O O . GLU A 1 93 ? -21.639 -13.106 20.338 1.00 94.50 93 GLU A O 1
ATOM 726 N N . ASP A 1 94 ? -23.579 -13.347 19.225 1.00 96.38 94 ASP A N 1
ATOM 727 C CA . ASP A 1 94 ? -22.981 -13.985 18.044 1.00 96.38 94 ASP A CA 1
ATOM 728 C C . ASP A 1 94 ? -21.944 -13.080 17.362 1.00 96.38 94 ASP A C 1
ATOM 730 O O . ASP A 1 94 ? -20.900 -13.543 16.901 1.00 96.38 94 ASP A O 1
ATOM 734 N N . LYS A 1 95 ? -22.196 -11.763 17.334 1.00 97.62 95 LYS A N 1
ATOM 735 C CA . LYS A 1 95 ? -21.273 -10.778 16.747 1.00 97.62 95 LYS A CA 1
ATOM 736 C C . LYS A 1 95 ? -20.007 -10.613 17.580 1.00 97.62 95 LYS A C 1
ATOM 738 O O . LYS A 1 95 ? -18.921 -10.547 17.013 1.00 97.62 95 LYS A O 1
ATOM 743 N N . ILE A 1 96 ? -20.121 -10.588 18.907 1.00 97.94 96 ILE A N 1
ATOM 744 C CA . ILE A 1 96 ? -18.962 -10.575 19.806 1.00 97.94 96 ILE A CA 1
ATOM 745 C C . ILE A 1 96 ? -18.154 -11.858 19.626 1.00 97.94 96 ILE A C 1
ATOM 747 O O . ILE A 1 96 ? -16.943 -11.764 19.452 1.00 97.94 96 ILE A O 1
ATOM 751 N N . GLY A 1 97 ? -18.804 -13.026 19.584 1.00 98.00 97 GLY A N 1
ATOM 752 C CA . GLY A 1 97 ? -18.124 -14.300 19.341 1.00 98.00 97 GLY A CA 1
ATOM 753 C C . GLY A 1 97 ? -17.390 -14.326 17.997 1.00 98.00 97 GLY A C 1
ATOM 754 O O . GLY A 1 97 ? -16.231 -14.731 17.929 1.00 98.00 97 GLY A O 1
ATOM 755 N N . PHE A 1 98 ? -18.021 -13.817 16.935 1.00 98.06 98 PHE A N 1
ATOM 756 C CA . PHE A 1 98 ? -17.398 -13.672 15.618 1.00 98.06 98 PHE A CA 1
ATOM 757 C C . PHE A 1 98 ? -16.177 -12.737 15.638 1.00 98.06 98 PHE A C 1
ATOM 759 O O . PHE A 1 98 ? -15.134 -13.073 15.073 1.00 98.06 98 PHE A O 1
ATOM 766 N N . LEU A 1 99 ? -16.285 -11.574 16.285 1.00 98.62 99 LEU A N 1
ATOM 767 C CA . LEU A 1 99 ? -15.208 -10.583 16.354 1.00 98.62 99 LEU A CA 1
ATOM 768 C C . LEU A 1 99 ? -14.051 -11.036 17.252 1.00 98.62 99 LEU A C 1
ATOM 770 O O . LEU A 1 99 ? -12.894 -10.819 16.900 1.00 98.62 99 LEU A O 1
ATOM 774 N N . GLU A 1 100 ? -14.342 -11.685 18.380 1.00 98.25 100 GLU A N 1
ATOM 775 C CA . GLU A 1 100 ? -13.338 -12.291 19.263 1.00 98.25 100 GLU A CA 1
ATOM 776 C C . GLU A 1 100 ? -12.615 -13.437 18.546 1.00 98.25 100 GLU A C 1
ATOM 778 O O . GLU A 1 100 ? -11.386 -13.453 18.491 1.00 98.25 100 GLU A O 1
ATOM 783 N N . GLY A 1 101 ? -13.362 -14.343 17.907 1.00 97.62 101 GLY A N 1
ATOM 784 C CA . GLY A 1 101 ? -12.800 -15.468 17.156 1.00 97.62 101 GLY A CA 1
ATOM 785 C C . GLY A 1 101 ? -11.916 -15.051 15.977 1.00 97.62 101 GLY A C 1
ATOM 786 O O . GLY A 1 101 ? -11.028 -15.803 15.586 1.00 97.62 101 GLY A O 1
ATOM 787 N N . ASN A 1 102 ? -12.117 -13.844 15.437 1.00 98.00 102 ASN A N 1
ATOM 788 C CA . ASN A 1 102 ? -11.292 -13.267 14.372 1.00 98.00 102 ASN A CA 1
ATOM 789 C C . ASN A 1 102 ? -10.307 -12.193 14.866 1.00 98.00 102 ASN A C 1
ATOM 791 O O . ASN A 1 102 ? -9.730 -11.488 14.044 1.00 98.00 102 ASN A O 1
ATOM 795 N N . GLY A 1 103 ? -10.111 -12.057 16.182 1.00 97.50 103 GLY A N 1
ATOM 796 C CA . GLY A 1 103 ? -9.074 -11.211 16.784 1.00 97.50 103 GLY A CA 1
ATOM 797 C C . GLY A 1 103 ? -9.356 -9.703 16.809 1.00 97.50 103 GLY A C 1
ATOM 798 O O . GLY A 1 103 ? -8.471 -8.931 17.170 1.00 97.50 103 GLY A O 1
ATOM 799 N N . PHE A 1 104 ? -10.565 -9.261 16.453 1.00 98.31 104 PHE A N 1
ATOM 800 C CA . PHE A 1 104 ? -10.970 -7.848 16.493 1.00 98.31 104 PHE A CA 1
ATOM 801 C C . PHE A 1 104 ? -11.370 -7.381 17.898 1.00 98.31 104 PHE A C 1
ATOM 803 O O . PHE A 1 104 ? -11.266 -6.191 18.206 1.00 98.31 104 PHE A O 1
ATOM 810 N N . LEU A 1 105 ? -11.796 -8.313 18.756 1.00 98.44 105 LEU A N 1
ATOM 811 C CA . LEU A 1 105 ? -12.008 -8.100 20.186 1.00 98.44 105 LEU A CA 1
ATOM 812 C C . LEU A 1 105 ? -11.061 -8.989 20.986 1.00 98.44 105 LEU A C 1
ATOM 814 O O . LEU A 1 105 ? -10.965 -10.187 20.741 1.00 98.44 105 LEU A O 1
ATOM 818 N N . ILE A 1 106 ? -10.393 -8.405 21.977 1.00 97.69 106 ILE A N 1
ATOM 819 C CA . ILE A 1 106 ? -9.466 -9.105 22.864 1.00 97.69 106 ILE A CA 1
ATOM 820 C C . ILE A 1 106 ? -10.041 -9.110 24.270 1.00 97.69 106 ILE A C 1
ATOM 822 O O . ILE A 1 106 ? -10.278 -8.051 24.859 1.00 97.69 106 ILE A O 1
ATOM 826 N N . LYS A 1 107 ? -10.238 -10.306 24.824 1.00 96.75 107 LYS A N 1
ATOM 827 C CA . LYS A 1 107 ? -10.737 -10.477 26.185 1.00 96.75 107 LYS A CA 1
ATOM 828 C C . LYS A 1 107 ? -9.723 -9.978 27.215 1.00 96.75 107 LYS A C 1
ATOM 830 O O . LYS A 1 107 ? -8.527 -10.241 27.140 1.00 96.75 107 LYS A O 1
ATOM 835 N N . GLN A 1 108 ? -10.237 -9.258 28.196 1.00 95.88 108 GLN A N 1
ATOM 836 C CA . GLN A 1 108 ? -9.538 -8.634 29.310 1.00 95.88 108 GLN A CA 1
ATOM 837 C C . GLN A 1 108 ? -10.087 -9.195 30.634 1.00 95.88 108 GLN A C 1
ATOM 839 O O . GLN A 1 108 ? -11.141 -9.850 30.652 1.00 95.88 108 GLN A O 1
ATOM 844 N N . PRO A 1 109 ? -9.413 -8.941 31.773 1.00 94.75 109 PRO A N 1
ATOM 845 C CA . PRO A 1 109 ? -9.934 -9.310 33.084 1.00 94.75 109 PRO A CA 1
ATOM 846 C C . PRO A 1 109 ? -11.375 -8.827 33.300 1.00 94.75 109 PRO A C 1
ATOM 848 O O . PRO A 1 109 ? -11.793 -7.801 32.763 1.00 94.75 109 PRO A O 1
ATOM 851 N N . LYS A 1 110 ? -12.130 -9.559 34.128 1.00 94.25 110 LYS A N 1
ATOM 852 C CA . LYS A 1 110 ? -13.549 -9.281 34.428 1.00 94.25 110 LYS A CA 1
ATOM 853 C C . LYS A 1 110 ? -14.481 -9.362 33.204 1.00 94.25 110 LYS A C 1
ATOM 855 O O . LYS A 1 110 ? -15.486 -8.664 33.163 1.00 94.25 110 LYS A O 1
ATOM 860 N N . ASN A 1 111 ? -14.163 -10.219 32.225 1.00 94.06 111 ASN A N 1
ATOM 861 C CA . ASN A 1 111 ? -14.957 -10.416 31.001 1.00 94.06 111 ASN A CA 1
ATOM 862 C C . ASN A 1 111 ? -15.204 -9.120 30.211 1.00 94.06 111 ASN A C 1
ATOM 864 O O . ASN A 1 111 ? -16.263 -8.940 29.610 1.00 94.06 111 ASN A O 1
ATOM 868 N N . ARG A 1 112 ? -14.229 -8.210 30.235 1.00 97.75 112 ARG A N 1
ATOM 869 C CA . ARG A 1 112 ? -14.243 -7.009 29.399 1.00 97.75 112 ARG A CA 1
ATOM 870 C C . ARG A 1 112 ? -13.532 -7.299 28.086 1.00 97.75 112 ARG A C 1
ATOM 872 O O . ARG A 1 112 ? -12.737 -8.229 28.012 1.00 97.75 112 ARG A O 1
ATOM 879 N N . PHE A 1 113 ? -13.778 -6.489 27.076 1.00 98.38 113 PHE A N 1
ATOM 880 C CA . PHE A 1 113 ? -13.118 -6.563 25.782 1.00 98.38 113 PHE A CA 1
ATOM 881 C C . PHE A 1 113 ? -12.402 -5.255 25.504 1.00 98.38 113 PHE A C 1
ATOM 883 O O . PHE A 1 113 ? -12.866 -4.206 25.931 1.00 98.38 113 PHE A O 1
ATOM 890 N N . THR A 1 114 ? -11.285 -5.325 24.794 1.00 98.06 114 THR A N 1
ATOM 891 C CA . THR A 1 114 ? -10.600 -4.182 24.180 1.00 98.06 114 THR A CA 1
ATOM 892 C C . THR A 1 114 ? -10.344 -4.489 22.705 1.00 98.06 114 THR A C 1
ATOM 894 O O . THR A 1 114 ? -10.622 -5.599 22.249 1.00 98.06 114 THR A O 1
ATOM 897 N N . THR A 1 115 ? -9.800 -3.537 21.956 1.00 98.38 115 THR A N 1
ATOM 898 C CA . THR A 1 115 ? -9.392 -3.751 20.568 1.00 98.38 115 THR A CA 1
ATOM 899 C C . THR A 1 115 ? -8.043 -3.102 20.281 1.00 98.38 115 THR A C 1
ATOM 901 O O . THR A 1 115 ? -7.660 -2.121 20.923 1.00 98.38 115 THR A O 1
ATOM 904 N N . TYR A 1 116 ? -7.347 -3.658 19.290 1.00 98.12 116 TYR A N 1
ATOM 905 C CA . TYR A 1 116 ? -6.119 -3.116 18.711 1.00 98.12 116 TYR A CA 1
ATOM 906 C C . TYR A 1 116 ? -6.306 -2.649 17.260 1.00 98.12 116 TYR A C 1
ATOM 908 O O . TYR A 1 116 ? -5.327 -2.374 16.568 1.00 98.12 116 TYR A O 1
ATOM 916 N N . VAL A 1 117 ? -7.555 -2.533 16.794 1.00 98.38 117 VAL A N 1
ATOM 917 C CA . VAL A 1 117 ? -7.866 -1.863 15.526 1.00 98.38 117 VAL A CA 1
ATOM 918 C C . VAL A 1 117 ? -7.504 -0.384 15.648 1.00 98.38 117 VAL A C 1
ATOM 920 O O . VAL A 1 117 ? -7.931 0.289 16.585 1.00 98.38 117 VAL A O 1
ATOM 923 N N . LYS A 1 118 ? -6.732 0.140 14.695 1.00 98.06 118 LYS A N 1
ATOM 924 C CA . LYS A 1 118 ? -6.398 1.562 14.626 1.00 98.06 118 LYS A CA 1
ATOM 925 C C . LYS A 1 118 ? -7.547 2.327 13.983 1.00 98.06 118 LYS A C 1
ATOM 927 O O . LYS A 1 118 ? -7.829 2.133 12.806 1.00 98.06 118 LYS A O 1
ATOM 932 N N . PHE A 1 119 ? -8.163 3.234 14.731 1.00 97.94 119 PHE A N 1
ATOM 933 C CA . PHE A 1 119 ? -9.132 4.191 14.195 1.00 97.94 119 PHE A CA 1
ATOM 934 C C . PHE A 1 119 ? -8.474 5.553 14.008 1.00 97.94 119 PHE A C 1
ATOM 936 O O . PHE A 1 119 ? -7.724 5.990 14.884 1.00 97.94 119 PHE A O 1
ATOM 943 N N . ASP A 1 120 ? -8.758 6.226 12.893 1.00 95.62 120 ASP A N 1
ATOM 944 C CA . ASP A 1 120 ? -8.420 7.644 12.748 1.00 95.62 120 ASP A CA 1
ATOM 945 C C . ASP A 1 120 ? -9.109 8.470 13.852 1.00 95.62 120 ASP A C 1
ATOM 947 O O . ASP A 1 120 ? -10.258 8.184 14.198 1.00 95.62 120 ASP A O 1
ATOM 951 N N . PRO A 1 121 ? -8.446 9.492 14.418 1.00 93.56 121 PRO A N 1
ATOM 952 C CA . PRO A 1 121 ? -9.075 10.382 15.384 1.00 93.56 121 PRO A CA 1
ATOM 953 C C . PRO A 1 121 ? -10.301 11.094 14.791 1.00 93.56 121 PRO A C 1
ATOM 955 O O . PRO A 1 121 ? -10.280 11.535 13.642 1.00 93.56 121 PRO A O 1
ATOM 958 N N . GLU A 1 122 ? -11.353 11.296 15.592 1.00 91.12 122 GLU A N 1
ATOM 959 C CA . GLU A 1 122 ? -12.546 12.072 15.185 1.00 91.12 122 GLU A CA 1
ATOM 960 C C . GLU A 1 122 ? -12.215 13.561 14.924 1.00 91.12 122 GLU A C 1
ATOM 962 O O . GLU A 1 122 ? -13.023 14.300 14.354 1.00 91.12 122 GLU A O 1
ATOM 967 N N . THR A 1 123 ? -11.032 14.024 15.338 1.00 92.31 123 THR A N 1
ATOM 968 C CA . THR A 1 123 ? -10.606 15.424 15.263 1.00 92.31 123 THR A CA 1
ATOM 969 C C . THR A 1 123 ? -9.117 15.580 14.969 1.00 92.31 123 THR A C 1
ATOM 971 O O . THR A 1 123 ? -8.327 14.718 15.348 1.00 92.31 123 THR A O 1
ATOM 974 N N . TYR A 1 124 ? -8.724 16.704 14.368 1.00 91.75 124 TYR A N 1
ATOM 975 C CA . TYR A 1 124 ? -7.320 17.044 14.108 1.00 91.75 124 TYR A CA 1
ATOM 976 C C . TYR A 1 124 ? -7.050 18.549 14.260 1.00 91.75 124 TYR A C 1
ATOM 978 O O . TYR A 1 124 ? -7.984 19.354 14.223 1.00 91.75 124 TYR A O 1
ATOM 986 N N . PHE A 1 125 ? -5.772 18.909 14.403 1.00 91.75 125 PHE A N 1
ATOM 987 C CA . PHE A 1 125 ? -5.271 20.282 14.311 1.00 91.75 125 PHE A CA 1
ATOM 988 C C . PHE A 1 125 ? -4.592 20.480 12.954 1.00 91.75 125 PHE A C 1
ATOM 990 O O . PHE A 1 125 ? -3.681 19.727 12.596 1.00 91.75 125 PHE A O 1
ATOM 997 N N . LEU A 1 126 ? -5.061 21.453 12.174 1.00 92.69 126 LEU A N 1
ATOM 998 C CA . LEU A 1 126 ? -4.520 21.748 10.851 1.00 92.69 126 LEU A CA 1
ATOM 999 C C . LEU A 1 126 ? -3.106 22.328 10.947 1.00 92.69 126 LEU A C 1
ATOM 1001 O O . LEU A 1 126 ? -2.249 21.938 10.158 1.00 92.69 126 LEU A O 1
ATOM 1005 N N . GLU A 1 127 ? -2.842 23.184 11.936 1.00 92.75 127 GLU A N 1
ATOM 1006 C CA . GLU A 1 127 ? -1.510 23.749 12.174 1.00 92.75 127 GLU A CA 1
ATOM 1007 C C . GLU A 1 127 ? -0.455 22.662 12.431 1.00 92.75 127 GLU A C 1
ATOM 1009 O O . GLU A 1 127 ? 0.636 22.692 11.859 1.00 92.75 127 GLU A O 1
ATOM 1014 N N . GLU A 1 128 ? -0.783 21.660 13.253 1.00 91.38 128 GLU A N 1
ATOM 1015 C CA . GLU A 1 128 ? 0.121 20.541 13.548 1.00 91.38 128 GLU A CA 1
ATOM 1016 C C . GLU A 1 128 ? 0.420 19.716 12.289 1.00 91.38 128 GLU A C 1
ATOM 1018 O O . GLU A 1 128 ? 1.584 19.425 11.994 1.00 91.38 128 GLU A O 1
ATOM 1023 N N . ALA A 1 129 ? -0.620 19.378 11.519 1.00 91.06 129 ALA A N 1
ATOM 1024 C CA . ALA A 1 129 ? -0.476 18.645 10.265 1.00 91.06 129 ALA A CA 1
ATOM 1025 C C . ALA A 1 129 ? 0.370 19.426 9.243 1.00 91.06 129 ALA A C 1
ATOM 1027 O O . ALA A 1 129 ? 1.236 18.852 8.580 1.00 91.06 129 ALA A O 1
ATOM 1028 N N . GLU A 1 130 ? 0.170 20.742 9.152 1.00 93.25 130 GLU A N 1
ATOM 1029 C CA . GLU A 1 130 ? 0.938 21.617 8.271 1.00 93.25 130 GLU A CA 1
ATOM 1030 C C . GLU A 1 130 ? 2.412 21.717 8.685 1.00 93.25 130 GLU A C 1
ATOM 1032 O O . GLU A 1 130 ? 3.298 21.682 7.831 1.00 93.25 130 GLU A O 1
ATOM 1037 N N . ASN A 1 131 ? 2.709 21.809 9.982 1.00 92.50 131 ASN A N 1
ATOM 1038 C CA . ASN A 1 131 ? 4.087 21.879 10.470 1.00 92.50 131 ASN A CA 1
ATOM 1039 C C . ASN A 1 131 ? 4.873 20.595 10.165 1.00 92.50 131 ASN A C 1
ATOM 1041 O O . ASN A 1 131 ? 6.039 20.662 9.763 1.00 92.50 131 ASN A O 1
ATOM 1045 N N . ILE A 1 132 ? 4.222 19.432 10.282 1.00 93.31 132 ILE A N 1
ATOM 1046 C CA . ILE A 1 132 ? 4.786 18.148 9.843 1.00 93.31 132 ILE A CA 1
ATOM 1047 C C . ILE A 1 132 ? 5.064 18.186 8.337 1.00 93.31 132 ILE A C 1
ATOM 1049 O O . ILE A 1 132 ? 6.167 17.846 7.901 1.00 93.31 132 ILE A O 1
ATOM 1053 N N . LEU A 1 133 ? 4.090 18.653 7.552 1.00 93.75 133 LEU A N 1
ATOM 1054 C CA . LEU A 1 133 ? 4.183 18.709 6.098 1.00 93.75 133 LEU A CA 1
ATOM 1055 C C . LEU A 1 133 ? 5.324 19.622 5.617 1.00 93.75 133 LEU A C 1
ATOM 1057 O O . LEU A 1 133 ? 6.101 19.232 4.747 1.00 93.75 133 LEU A O 1
ATOM 1061 N N . LYS A 1 134 ? 5.491 20.804 6.223 1.00 94.25 134 LYS A N 1
ATOM 1062 C CA . LYS A 1 134 ? 6.619 21.713 5.945 1.00 94.25 134 LYS A CA 1
ATOM 1063 C C . LYS A 1 134 ? 7.959 21.026 6.177 1.00 94.25 134 LYS A C 1
ATOM 1065 O O . LYS A 1 134 ? 8.849 21.107 5.333 1.00 94.25 134 LYS A O 1
ATOM 1070 N N . LYS A 1 135 ? 8.096 20.302 7.292 1.00 94.56 135 LYS A N 1
ATOM 1071 C CA . LYS A 1 135 ? 9.339 19.589 7.597 1.00 94.56 135 LYS A CA 1
ATOM 1072 C C . LYS A 1 135 ? 9.615 18.468 6.596 1.00 94.56 135 LYS A C 1
ATOM 1074 O O . LYS A 1 135 ? 10.759 18.278 6.196 1.00 94.56 135 LYS A O 1
ATOM 1079 N N . GLN A 1 136 ? 8.581 17.748 6.168 1.00 95.25 136 GLN A N 1
ATOM 1080 C CA . GLN A 1 136 ? 8.696 16.736 5.120 1.00 95.25 136 GLN A CA 1
ATOM 1081 C C . GLN A 1 136 ? 9.112 17.337 3.770 1.00 95.25 136 GLN A C 1
ATOM 1083 O O . GLN A 1 136 ? 9.953 16.746 3.096 1.00 95.25 136 GLN A O 1
ATOM 1088 N N . HIS A 1 137 ? 8.608 18.521 3.409 1.00 94.94 137 HIS A N 1
ATOM 1089 C CA . HIS A 1 137 ? 9.049 19.243 2.213 1.00 94.94 137 HIS A CA 1
ATOM 1090 C C . HIS A 1 137 ? 10.526 19.644 2.281 1.00 94.94 137 HIS A C 1
ATOM 1092 O O . HIS A 1 137 ? 11.259 19.363 1.337 1.00 94.94 137 HIS A O 1
ATOM 1098 N N . GLU A 1 138 ? 10.994 20.204 3.401 1.00 94.81 138 GLU A N 1
ATOM 1099 C CA . GLU A 1 138 ? 12.424 20.511 3.584 1.00 94.81 138 GLU A CA 1
ATOM 1100 C C . GLU A 1 138 ? 13.299 19.256 3.410 1.00 94.81 138 GLU A C 1
ATOM 1102 O O . GLU A 1 138 ? 14.378 19.299 2.819 1.00 94.81 138 GLU A O 1
ATOM 1107 N N . ILE A 1 139 ? 12.838 18.107 3.917 1.00 95.19 139 ILE A N 1
ATOM 1108 C CA . ILE A 1 139 ? 13.530 16.826 3.737 1.00 95.19 139 ILE A CA 1
ATOM 1109 C C . ILE A 1 139 ? 13.513 16.407 2.265 1.00 95.19 139 ILE A C 1
ATOM 1111 O O . ILE A 1 139 ? 14.545 15.988 1.746 1.00 95.19 139 ILE A O 1
ATOM 1115 N N . ALA A 1 140 ? 12.373 16.527 1.583 1.00 96.88 140 ALA A N 1
ATOM 1116 C CA . ALA A 1 140 ? 12.254 16.197 0.168 1.00 96.88 140 ALA A CA 1
ATOM 1117 C C . ALA A 1 140 ? 13.212 17.033 -0.696 1.00 96.88 140 ALA A C 1
ATOM 1119 O O . ALA A 1 140 ? 13.886 16.476 -1.558 1.00 96.88 140 ALA A O 1
ATOM 1120 N N . GLU A 1 141 ? 13.340 18.334 -0.425 1.00 96.25 141 GLU A N 1
ATOM 1121 C CA . GLU A 1 141 ? 14.296 19.222 -1.102 1.00 96.25 141 GLU A CA 1
ATOM 1122 C C . GLU A 1 141 ? 15.742 18.758 -0.912 1.00 96.25 141 GLU A C 1
ATOM 1124 O O . GLU A 1 141 ? 16.497 18.684 -1.880 1.00 96.25 141 GLU A O 1
ATOM 1129 N N . LEU A 1 142 ? 16.120 18.363 0.309 1.00 94.75 142 LEU A N 1
ATOM 1130 C CA . LEU A 1 142 ? 17.450 17.813 0.581 1.00 94.75 142 LEU A CA 1
ATOM 1131 C C . LEU A 1 142 ? 17.691 16.487 -0.163 1.00 94.75 142 LEU A C 1
ATOM 1133 O O . LEU A 1 142 ? 18.766 16.277 -0.726 1.00 94.75 142 LEU A O 1
ATOM 1137 N N . LEU A 1 143 ? 16.701 15.589 -0.191 1.00 96.81 143 LEU A N 1
ATOM 1138 C CA . LEU A 1 143 ? 16.812 14.280 -0.849 1.00 96.81 143 LEU A CA 1
ATOM 1139 C C . LEU A 1 143 ? 16.800 14.374 -2.386 1.00 96.81 143 LEU A C 1
ATOM 1141 O O . LEU A 1 143 ? 17.423 13.548 -3.062 1.00 96.81 143 LEU A O 1
ATOM 1145 N N . ALA A 1 144 ? 16.133 15.384 -2.948 1.00 97.38 144 ALA A N 1
ATOM 1146 C CA . ALA A 1 144 ? 16.111 15.652 -4.387 1.00 97.38 144 ALA A CA 1
ATOM 1147 C C . ALA A 1 144 ? 17.490 16.063 -4.946 1.00 97.38 144 ALA A C 1
ATOM 1149 O O . ALA A 1 144 ? 17.706 15.998 -6.155 1.00 97.38 144 ALA A O 1
ATOM 1150 N N . LEU A 1 145 ? 18.431 16.444 -4.076 1.00 93.31 145 LEU A N 1
ATOM 1151 C CA . LEU A 1 145 ? 19.805 16.793 -4.435 1.00 93.31 145 LEU A CA 1
ATOM 1152 C C . LEU A 1 145 ? 20.721 15.553 -4.410 1.00 93.31 145 LEU A C 1
ATOM 1154 O O . LEU A 1 145 ? 20.692 14.714 -5.316 1.00 93.31 145 LEU A O 1
ATOM 1158 N N . ASP A 1 146 ? 21.548 15.424 -3.373 1.00 89.56 146 ASP A N 1
ATOM 1159 C CA . ASP A 1 146 ? 22.686 14.499 -3.350 1.00 89.56 146 ASP A CA 1
ATOM 1160 C C . ASP A 1 146 ? 22.262 13.025 -3.309 1.00 89.56 146 ASP A C 1
ATOM 1162 O O . ASP A 1 146 ? 22.894 12.163 -3.933 1.00 89.56 146 ASP A O 1
ATOM 1166 N N . TYR A 1 147 ? 21.164 12.717 -2.611 1.00 96.06 147 TYR A N 1
ATOM 1167 C CA . TYR A 1 147 ? 20.675 11.343 -2.507 1.00 96.06 147 TYR A CA 1
ATOM 1168 C C . TYR A 1 147 ? 20.156 10.832 -3.855 1.00 96.06 147 TYR A C 1
ATOM 1170 O O . TYR A 1 147 ? 20.536 9.747 -4.298 1.00 96.06 147 TYR A O 1
ATOM 1178 N N . THR A 1 148 ? 19.386 11.660 -4.566 1.00 96.56 148 THR A N 1
ATOM 1179 C CA . THR A 1 148 ? 18.926 11.365 -5.928 1.00 96.56 148 THR A CA 1
ATOM 1180 C C . THR A 1 148 ? 20.098 11.105 -6.874 1.00 96.56 148 THR A C 1
ATOM 1182 O O . THR A 1 148 ? 20.111 10.094 -7.578 1.00 96.56 148 THR A O 1
ATOM 1185 N N . GLN A 1 149 ? 21.132 11.952 -6.857 1.00 96.06 149 GLN A N 1
ATOM 1186 C CA . GLN A 1 149 ? 22.327 11.730 -7.680 1.00 96.06 149 GLN A CA 1
ATOM 1187 C C . GLN A 1 149 ? 23.048 10.422 -7.335 1.00 96.06 149 GLN A C 1
ATOM 1189 O O . GLN A 1 149 ? 23.548 9.736 -8.228 1.00 96.06 149 GLN A O 1
ATOM 1194 N N . SER A 1 150 ? 23.098 10.065 -6.052 1.00 97.19 150 SER A N 1
ATOM 1195 C CA . SER A 1 150 ? 23.726 8.827 -5.586 1.00 97.19 150 SER A CA 1
ATOM 1196 C C . SER A 1 150 ? 22.982 7.589 -6.089 1.00 97.19 150 SER A C 1
ATOM 1198 O O . SER A 1 150 ? 23.618 6.654 -6.572 1.00 97.19 150 SER A O 1
ATOM 1200 N N . ILE A 1 151 ? 21.644 7.603 -6.059 1.00 98.06 151 ILE A N 1
ATOM 1201 C CA . ILE A 1 151 ? 20.825 6.516 -6.613 1.00 98.06 151 ILE A CA 1
ATOM 1202 C C . ILE A 1 151 ? 21.015 6.413 -8.125 1.00 98.06 151 ILE A C 1
ATOM 1204 O O . ILE A 1 151 ? 21.290 5.322 -8.619 1.00 98.06 151 ILE A O 1
ATOM 1208 N N . ARG A 1 152 ? 20.933 7.533 -8.858 1.00 97.56 152 ARG A N 1
ATOM 1209 C CA . ARG A 1 152 ? 21.111 7.542 -10.321 1.00 97.56 152 ARG A CA 1
ATOM 1210 C C . ARG A 1 152 ? 22.453 6.937 -10.727 1.00 97.56 152 ARG A C 1
ATOM 1212 O O . ARG A 1 152 ? 22.493 6.076 -11.595 1.00 97.56 152 ARG A O 1
ATOM 1219 N N . LYS A 1 153 ? 23.540 7.309 -10.042 1.00 97.62 153 LYS A N 1
ATOM 1220 C CA . LYS A 1 153 ? 24.869 6.706 -10.255 1.00 97.62 153 LYS A CA 1
ATOM 1221 C C . LYS A 1 153 ? 24.882 5.203 -9.971 1.00 97.62 153 LYS A C 1
ATOM 1223 O O . LYS A 1 153 ? 25.519 4.460 -10.706 1.00 97.62 153 LYS A O 1
ATOM 1228 N N . ALA A 1 154 ? 24.193 4.750 -8.924 1.00 97.50 154 ALA A N 1
ATOM 1229 C CA . ALA A 1 154 ? 24.170 3.339 -8.547 1.00 97.50 154 ALA A CA 1
ATOM 1230 C C . ALA A 1 154 ? 23.444 2.450 -9.573 1.00 97.50 154 ALA A C 1
ATOM 1232 O O . ALA A 1 154 ? 23.836 1.294 -9.753 1.00 97.50 154 ALA A O 1
ATOM 1233 N N . VAL A 1 155 ? 22.419 2.983 -10.249 1.00 97.25 155 VAL A N 1
ATOM 1234 C CA . VAL A 1 155 ? 21.595 2.239 -11.219 1.00 97.25 155 VAL A CA 1
ATOM 1235 C C . VAL A 1 155 ? 21.903 2.556 -12.689 1.00 97.25 155 VAL A C 1
ATOM 1237 O O . VAL A 1 155 ? 21.310 1.933 -13.565 1.00 97.25 155 VAL A O 1
ATOM 1240 N N . ALA A 1 156 ? 22.832 3.476 -12.975 1.00 95.81 156 ALA A N 1
ATOM 1241 C CA . ALA A 1 156 ? 23.147 3.946 -14.332 1.00 95.81 156 ALA A CA 1
ATOM 1242 C C . ALA A 1 156 ? 23.505 2.811 -15.309 1.00 95.81 156 ALA A C 1
ATOM 1244 O O . ALA A 1 156 ? 23.039 2.800 -16.450 1.00 95.81 156 ALA A O 1
ATOM 1245 N N . ASP A 1 157 ? 24.290 1.846 -14.825 1.00 92.25 157 ASP A N 1
ATOM 1246 C CA . ASP A 1 157 ? 24.777 0.698 -15.594 1.00 92.25 157 ASP A CA 1
ATOM 1247 C C . ASP A 1 157 ? 24.066 -0.609 -15.200 1.00 92.25 157 ASP A C 1
ATOM 1249 O O . ASP A 1 157 ? 24.634 -1.695 -15.335 1.00 92.25 157 ASP A O 1
ATOM 1253 N N . TYR A 1 158 ? 22.843 -0.532 -14.653 1.00 95.81 158 TYR A N 1
ATOM 1254 C CA . TYR A 1 158 ? 22.093 -1.738 -14.301 1.00 95.81 158 TYR A CA 1
ATOM 1255 C C . TYR A 1 158 ? 21.753 -2.530 -15.582 1.00 95.81 158 TYR A C 1
ATOM 1257 O O . TYR A 1 158 ? 21.110 -1.978 -16.481 1.00 95.81 158 TYR A O 1
ATOM 1265 N N . PRO A 1 159 ? 22.206 -3.791 -15.712 1.00 93.75 159 PRO A N 1
ATOM 1266 C CA . PRO A 1 159 ? 22.069 -4.550 -16.949 1.00 93.75 159 PRO A CA 1
ATOM 1267 C C . PRO A 1 159 ? 20.651 -5.100 -17.123 1.00 93.75 159 PRO A C 1
ATOM 1269 O O . PRO A 1 159 ? 19.873 -5.167 -16.175 1.00 93.75 159 PRO A O 1
ATOM 1272 N N . ASP A 1 160 ? 20.351 -5.555 -18.340 1.00 95.94 160 ASP A N 1
ATOM 1273 C CA . ASP A 1 160 ? 19.167 -6.360 -18.652 1.00 95.94 160 ASP A CA 1
ATOM 1274 C C . ASP A 1 160 ? 17.832 -5.755 -18.167 1.00 95.94 160 ASP A C 1
ATOM 1276 O O . ASP A 1 160 ? 16.994 -6.434 -17.568 1.00 95.94 160 ASP A O 1
ATOM 1280 N N . VAL A 1 161 ? 17.627 -4.467 -18.452 1.00 96.88 161 VAL A N 1
ATOM 1281 C CA . VAL A 1 161 ? 16.371 -3.753 -18.190 1.00 96.88 161 VAL A CA 1
ATOM 1282 C C . VAL A 1 161 ? 15.651 -3.478 -19.506 1.00 96.88 161 VAL A C 1
ATOM 1284 O O . VAL A 1 161 ? 16.168 -2.780 -20.378 1.00 96.88 161 VAL A O 1
ATOM 1287 N N . PHE A 1 162 ? 14.432 -3.991 -19.639 1.00 97.88 162 PHE A N 1
ATOM 1288 C CA . PHE A 1 162 ? 13.502 -3.612 -20.693 1.00 97.88 162 PHE A CA 1
ATOM 1289 C C . PHE A 1 162 ? 12.641 -2.432 -20.231 1.00 97.88 162 PHE A C 1
ATOM 1291 O O . PHE A 1 162 ? 11.943 -2.522 -19.218 1.00 97.88 162 PHE A O 1
ATOM 1298 N N . ILE A 1 163 ? 12.665 -1.339 -20.998 1.00 96.88 163 ILE A N 1
ATOM 1299 C CA . ILE A 1 163 ? 11.847 -0.143 -20.771 1.00 96.88 163 ILE A CA 1
ATOM 1300 C C . ILE A 1 163 ? 11.028 0.119 -22.043 1.00 96.88 163 ILE A C 1
ATOM 1302 O O . ILE A 1 163 ? 11.631 0.456 -23.062 1.00 96.88 163 ILE A O 1
ATOM 1306 N N . PRO A 1 164 ? 9.683 0.031 -22.007 1.00 95.00 164 PRO A N 1
ATOM 1307 C CA . PRO A 1 164 ? 8.847 0.133 -23.208 1.00 95.00 164 PRO A CA 1
ATOM 1308 C C . PRO A 1 164 ? 9.051 1.408 -24.037 1.00 95.00 164 PRO A C 1
ATOM 1310 O O . PRO A 1 164 ? 8.980 1.369 -25.260 1.00 95.00 164 PRO A O 1
ATOM 1313 N N . SER A 1 165 ? 9.283 2.546 -23.376 1.00 94.50 165 SER A N 1
ATOM 1314 C CA . SER A 1 165 ? 9.473 3.850 -24.026 1.00 94.50 165 SER A CA 1
ATOM 1315 C C . SER A 1 165 ? 10.940 4.215 -24.267 1.00 94.50 165 SER A C 1
ATOM 1317 O O . SER A 1 165 ? 11.213 5.340 -24.681 1.00 94.50 165 SER A O 1
ATOM 1319 N N . GLU A 1 166 ? 11.881 3.327 -23.918 1.00 94.12 166 GLU A N 1
ATOM 1320 C CA . GLU A 1 166 ? 13.332 3.586 -23.872 1.00 94.12 166 GLU A CA 1
ATOM 1321 C C . GLU A 1 166 ? 13.746 4.749 -22.943 1.00 94.12 166 GLU A C 1
ATOM 1323 O O . GLU A 1 166 ? 14.919 5.117 -22.847 1.00 94.12 166 GLU A O 1
ATOM 1328 N N . ASN A 1 167 ? 12.796 5.320 -22.200 1.00 95.56 167 ASN A N 1
ATOM 1329 C CA . ASN A 1 167 ? 13.041 6.405 -21.270 1.00 95.56 167 ASN A CA 1
ATOM 1330 C C . ASN A 1 167 ? 13.686 5.894 -19.976 1.00 95.56 167 ASN A C 1
ATOM 1332 O O . ASN A 1 167 ? 12.993 5.495 -19.038 1.00 95.56 167 ASN A O 1
ATOM 1336 N N . LYS A 1 168 ? 15.016 5.963 -19.894 1.00 95.44 168 LYS A N 1
ATOM 1337 C CA . LYS A 1 168 ? 15.767 5.554 -18.696 1.00 95.44 168 LYS A CA 1
ATOM 1338 C C . LYS A 1 168 ? 15.364 6.301 -17.420 1.00 95.44 168 LYS A C 1
ATOM 1340 O O . LYS A 1 168 ? 15.432 5.712 -16.344 1.00 95.44 168 LYS A O 1
ATOM 1345 N N . GLU A 1 169 ? 14.874 7.538 -17.526 1.00 96.44 169 GLU A N 1
ATOM 1346 C CA . GLU A 1 169 ? 14.412 8.321 -16.369 1.00 96.44 169 GLU A CA 1
ATOM 1347 C C . GLU A 1 169 ? 13.269 7.629 -15.621 1.00 96.44 169 GLU A C 1
ATOM 1349 O O . GLU A 1 169 ? 13.130 7.803 -14.417 1.00 96.44 169 GLU A O 1
ATOM 1354 N N . LEU A 1 170 ? 12.471 6.798 -16.299 1.00 96.12 170 LEU A N 1
ATOM 1355 C CA . LEU A 1 170 ? 11.403 6.029 -15.666 1.00 96.12 170 LEU A CA 1
ATOM 1356 C C . LEU A 1 170 ? 11.954 4.982 -14.680 1.00 96.12 170 LEU A C 1
ATOM 1358 O O . LEU A 1 170 ? 11.407 4.801 -13.590 1.00 96.12 170 LEU A O 1
ATOM 1362 N N . PHE A 1 171 ? 13.048 4.316 -15.054 1.00 97.56 171 PHE A N 1
ATOM 1363 C CA . PHE A 1 171 ? 13.733 3.345 -14.202 1.00 97.56 171 PHE A CA 1
ATOM 1364 C C . PHE A 1 171 ? 14.464 4.044 -13.048 1.00 97.56 171 PHE A C 1
ATOM 1366 O O . PHE A 1 171 ? 14.366 3.614 -11.898 1.00 97.56 171 PHE A O 1
ATOM 1373 N N . GLU A 1 172 ? 15.120 5.173 -13.332 1.00 97.94 172 GLU A N 1
ATOM 1374 C CA . GLU A 1 172 ? 15.748 6.020 -12.312 1.00 97.94 172 GLU A CA 1
ATOM 1375 C C . GLU A 1 172 ? 14.720 6.545 -11.299 1.00 97.94 172 GLU A C 1
ATOM 1377 O O . GLU A 1 172 ? 14.945 6.445 -10.093 1.00 97.94 172 GLU A O 1
ATOM 1382 N N . ALA A 1 173 ? 13.571 7.046 -11.764 1.00 98.06 173 ALA A N 1
ATOM 1383 C CA . ALA A 1 173 ? 12.485 7.533 -10.918 1.00 98.06 173 ALA A CA 1
ATOM 1384 C C . ALA A 1 173 ? 11.942 6.430 -10.000 1.00 98.06 173 ALA A C 1
ATOM 1386 O O . ALA A 1 173 ? 11.774 6.666 -8.804 1.00 98.06 173 ALA A O 1
ATOM 1387 N N . ALA A 1 174 ? 11.750 5.210 -10.516 1.00 98.12 174 ALA A N 1
ATOM 1388 C CA . ALA A 1 174 ? 11.330 4.065 -9.708 1.00 98.12 174 ALA A CA 1
ATOM 1389 C C . ALA A 1 174 ? 12.367 3.701 -8.627 1.00 98.12 174 ALA A C 1
ATOM 1391 O O . ALA A 1 174 ? 11.998 3.451 -7.477 1.00 98.12 174 ALA A O 1
ATOM 1392 N N . ALA A 1 175 ? 13.662 3.727 -8.963 1.00 98.38 175 ALA A N 1
ATOM 1393 C CA . ALA A 1 175 ? 14.741 3.491 -8.005 1.00 98.38 175 ALA A CA 1
ATOM 1394 C C . ALA A 1 175 ? 14.806 4.582 -6.920 1.00 98.38 175 ALA A C 1
ATOM 1396 O O . ALA A 1 175 ? 14.948 4.269 -5.737 1.00 98.38 175 ALA A O 1
ATOM 1397 N N . ILE A 1 176 ? 14.664 5.858 -7.300 1.00 98.50 176 ILE A N 1
ATOM 1398 C CA . ILE A 1 176 ? 14.648 6.988 -6.358 1.00 98.50 176 ILE A CA 1
ATOM 1399 C C . ILE A 1 176 ? 13.436 6.898 -5.442 1.00 98.50 176 ILE A C 1
ATOM 1401 O O . ILE A 1 176 ? 13.585 7.014 -4.225 1.00 98.50 176 ILE A O 1
ATOM 1405 N N . PHE A 1 177 ? 12.252 6.641 -6.004 1.00 98.31 177 PHE A N 1
ATOM 1406 C CA . PHE A 1 177 ? 11.036 6.470 -5.222 1.00 98.31 177 PHE A CA 1
ATOM 1407 C C . PHE A 1 177 ? 11.215 5.352 -4.196 1.00 98.31 177 PHE A C 1
ATOM 1409 O O . PHE A 1 177 ? 10.957 5.564 -3.013 1.00 98.31 177 PHE A O 1
ATOM 1416 N N . TYR A 1 178 ? 11.718 4.188 -4.620 1.00 97.88 178 TYR A N 1
ATOM 1417 C CA . TYR A 1 178 ? 11.987 3.074 -3.715 1.00 97.88 178 TYR A CA 1
ATOM 1418 C C . TYR A 1 178 ? 13.001 3.442 -2.624 1.00 97.88 178 TYR A C 1
ATOM 1420 O O . TYR A 1 178 ? 12.770 3.134 -1.452 1.00 97.88 178 TYR A O 1
ATOM 1428 N N . GLY A 1 179 ? 14.101 4.112 -2.986 1.00 97.50 179 GLY A N 1
ATOM 1429 C CA . GLY A 1 179 ? 15.126 4.566 -2.048 1.00 97.50 179 GLY A CA 1
ATOM 1430 C C . GLY A 1 179 ? 14.550 5.481 -0.970 1.00 97.50 179 GLY A C 1
ATOM 1431 O O . GLY A 1 179 ? 14.687 5.198 0.218 1.00 97.50 179 GLY A O 1
ATOM 1432 N N . VAL A 1 180 ? 13.811 6.519 -1.362 1.00 97.25 180 VAL A N 1
ATOM 1433 C CA . VAL A 1 180 ? 13.178 7.439 -0.406 1.00 97.25 180 VAL A CA 1
ATOM 1434 C C . VAL A 1 180 ? 12.118 6.727 0.435 1.00 97.25 180 VAL A C 1
ATOM 1436 O O . VAL A 1 180 ? 12.115 6.857 1.656 1.00 97.25 180 VAL A O 1
ATOM 1439 N N . ALA A 1 181 ? 11.249 5.934 -0.193 1.00 95.81 181 ALA A N 1
ATOM 1440 C CA . ALA A 1 181 ? 10.141 5.274 0.486 1.00 95.81 181 ALA A CA 1
ATOM 1441 C C . ALA A 1 181 ? 10.591 4.213 1.501 1.00 95.81 181 ALA A C 1
ATOM 1443 O O . ALA A 1 181 ? 9.905 4.025 2.507 1.00 95.81 181 ALA A O 1
ATOM 1444 N N . ASN A 1 182 ? 11.714 3.525 1.251 1.00 94.44 182 ASN A N 1
ATOM 1445 C CA . ASN A 1 182 ? 12.120 2.334 2.009 1.00 94.44 182 ASN A CA 1
ATOM 1446 C C . ASN A 1 182 ? 13.493 2.443 2.684 1.00 94.44 182 ASN A C 1
ATOM 1448 O O . ASN A 1 182 ? 13.681 1.895 3.766 1.00 94.44 182 ASN A O 1
ATOM 1452 N N . LYS A 1 183 ? 14.471 3.121 2.075 1.00 94.12 183 LYS A N 1
ATOM 1453 C CA . LYS A 1 183 ? 15.856 3.187 2.582 1.00 94.12 183 LYS A CA 1
ATOM 1454 C C . LYS A 1 183 ? 16.131 4.427 3.442 1.00 94.12 183 LYS A C 1
ATOM 1456 O O . LYS A 1 183 ? 17.114 4.440 4.187 1.00 94.12 183 LYS A O 1
ATOM 1461 N N . CYS A 1 184 ? 15.272 5.445 3.361 1.00 93.81 184 CYS A N 1
ATOM 1462 C CA . CYS A 1 184 ? 15.340 6.647 4.199 1.00 93.81 184 CYS A CA 1
ATOM 1463 C C . CYS A 1 184 ? 14.509 6.556 5.487 1.00 93.81 184 CYS A C 1
ATOM 1465 O O . CYS A 1 184 ? 14.577 7.473 6.306 1.00 93.81 184 CYS A O 1
ATOM 1467 N N . GLN A 1 185 ? 13.746 5.474 5.678 1.00 90.69 185 GLN A N 1
ATOM 1468 C CA . GLN A 1 185 ? 12.936 5.276 6.877 1.00 90.69 185 GLN A CA 1
ATOM 1469 C C . GLN A 1 185 ? 13.797 5.268 8.142 1.00 90.69 185 GLN A C 1
ATOM 1471 O O . GLN A 1 185 ? 14.941 4.800 8.151 1.00 90.69 185 GLN A O 1
ATOM 1476 N N . ILE A 1 186 ? 13.219 5.765 9.232 1.00 87.12 186 ILE A N 1
ATOM 1477 C CA . ILE A 1 186 ? 13.873 5.765 10.537 1.00 87.12 186 ILE A CA 1
ATOM 1478 C C . ILE A 1 186 ? 13.614 4.401 11.187 1.00 87.12 186 ILE A C 1
ATOM 1480 O O . ILE A 1 186 ? 12.453 4.037 11.387 1.00 87.12 186 ILE A O 1
ATOM 1484 N N . PRO A 1 187 ? 14.655 3.622 11.524 1.00 81.25 187 PRO A N 1
ATOM 1485 C CA . PRO A 1 187 ? 14.458 2.303 12.106 1.00 81.25 187 PRO A CA 1
ATOM 1486 C C . PRO A 1 187 ? 13.877 2.433 13.518 1.00 81.25 187 PRO A C 1
ATOM 1488 O O . PRO A 1 187 ? 14.528 2.956 14.423 1.00 81.25 187 PRO A O 1
ATOM 1491 N N . ILE A 1 188 ? 12.657 1.926 13.717 1.00 84.25 188 ILE A N 1
ATOM 1492 C CA . ILE A 1 188 ? 12.019 1.840 15.034 1.00 84.25 188 ILE A CA 1
ATOM 1493 C C . ILE A 1 188 ? 11.923 0.372 15.448 1.00 84.25 188 ILE A C 1
ATOM 1495 O O . ILE A 1 188 ? 11.084 -0.378 14.955 1.00 84.25 188 ILE A O 1
ATOM 1499 N N . ASN A 1 189 ? 12.765 -0.033 16.397 1.00 84.12 189 ASN A N 1
ATOM 1500 C CA . ASN A 1 189 ? 12.768 -1.391 16.942 1.00 84.12 189 ASN A CA 1
ATOM 1501 C C . ASN A 1 189 ? 11.757 -1.507 18.090 1.00 84.12 189 ASN A C 1
ATOM 1503 O O . ASN A 1 189 ? 12.120 -1.472 19.267 1.00 84.12 189 ASN A O 1
ATOM 1507 N N . LYS A 1 190 ? 10.472 -1.622 17.746 1.00 89.00 190 LYS A N 1
ATOM 1508 C CA . LYS A 1 190 ? 9.388 -1.884 18.700 1.00 89.00 190 LYS A CA 1
ATOM 1509 C C . LYS A 1 190 ? 8.649 -3.152 18.292 1.00 89.00 190 LYS A C 1
ATOM 1511 O O . LYS A 1 190 ? 8.282 -3.307 17.134 1.00 89.00 190 LYS A O 1
ATOM 1516 N N . ASP A 1 191 ? 8.403 -4.045 19.248 1.00 92.25 191 ASP A N 1
ATOM 1517 C CA . ASP A 1 191 ? 7.539 -5.197 19.000 1.00 92.25 191 ASP A CA 1
ATOM 1518 C C . ASP A 1 191 ? 6.079 -4.739 18.854 1.00 92.25 191 ASP A C 1
ATOM 1520 O O . ASP A 1 191 ? 5.467 -4.229 19.799 1.00 92.25 191 ASP A O 1
ATOM 1524 N N . LEU A 1 192 ? 5.539 -4.909 17.646 1.00 94.19 192 LEU A N 1
ATOM 1525 C CA . LEU A 1 192 ? 4.159 -4.583 17.293 1.00 94.19 192 LEU A CA 1
ATOM 1526 C C . LEU A 1 192 ? 3.256 -5.822 17.213 1.00 94.19 192 LEU A C 1
ATOM 1528 O O . LEU A 1 192 ? 2.094 -5.696 16.833 1.00 94.19 192 LEU A O 1
ATOM 1532 N N . SER A 1 193 ? 3.748 -7.008 17.587 1.00 93.75 193 SER A N 1
ATOM 1533 C CA . SER A 1 193 ? 3.019 -8.278 17.461 1.00 93.75 193 SER A CA 1
ATOM 1534 C C . SER A 1 193 ? 1.641 -8.260 18.130 1.00 93.75 193 SER A C 1
ATOM 1536 O O . SER A 1 193 ? 0.693 -8.825 17.587 1.00 93.75 193 SER A O 1
ATOM 1538 N N . LYS A 1 194 ? 1.500 -7.542 19.255 1.00 94.69 194 LYS A N 1
ATOM 1539 C CA . LYS A 1 194 ? 0.224 -7.373 19.972 1.00 94.69 194 LYS A CA 1
ATOM 1540 C C . LYS A 1 194 ? -0.876 -6.689 19.149 1.00 94.69 194 LYS A C 1
ATOM 1542 O O . LYS A 1 194 ? -2.045 -6.885 19.452 1.00 94.69 194 LYS A O 1
ATOM 1547 N N . TYR A 1 195 ? -0.515 -5.895 18.137 1.00 97.31 195 TYR A N 1
ATOM 1548 C CA . TYR A 1 195 ? -1.467 -5.197 17.266 1.00 97.31 195 TYR A CA 1
ATOM 1549 C C . TYR A 1 195 ? -1.910 -6.037 16.066 1.00 97.31 195 TYR A C 1
ATOM 1551 O O . TYR A 1 195 ? -2.832 -5.643 15.353 1.00 97.31 195 TYR A O 1
ATOM 1559 N N . SER A 1 196 ? -1.245 -7.169 15.816 1.00 96.50 196 SER A N 1
ATOM 1560 C CA . SER A 1 196 ? -1.564 -8.020 14.677 1.00 96.50 196 SER A CA 1
ATOM 1561 C C . SER A 1 196 ? -2.811 -8.852 14.958 1.00 96.50 196 SER A C 1
ATOM 1563 O O . SER A 1 196 ? -2.844 -9.667 15.882 1.00 96.50 196 SER A O 1
ATOM 1565 N N . ILE A 1 197 ? -3.830 -8.664 14.128 1.00 97.00 197 ILE A N 1
ATOM 1566 C CA . ILE A 1 197 ? -5.081 -9.409 14.148 1.00 97.00 197 ILE A CA 1
ATOM 1567 C C . ILE A 1 197 ? -4.885 -10.698 13.360 1.00 97.00 197 ILE A C 1
ATOM 1569 O O . ILE A 1 197 ? -4.503 -10.677 12.188 1.00 97.00 197 ILE A O 1
ATOM 1573 N N . LYS A 1 198 ? -5.156 -11.824 14.024 1.00 96.88 198 LYS A N 1
ATOM 1574 C CA . LYS A 1 198 ? -5.127 -13.157 13.423 1.00 96.88 198 LYS A CA 1
ATOM 1575 C C . LYS A 1 198 ? -6.551 -13.624 13.177 1.00 96.88 198 LYS A C 1
ATOM 1577 O O . LYS A 1 198 ? -7.286 -13.870 14.131 1.00 96.88 198 LYS A O 1
ATOM 1582 N N . THR A 1 199 ? -6.929 -13.736 11.910 1.00 97.06 199 THR A N 1
ATOM 1583 C CA . THR A 1 199 ? -8.281 -14.158 11.534 1.00 97.06 199 THR A CA 1
ATOM 1584 C C . THR A 1 199 ? -8.349 -15.669 11.349 1.00 97.06 199 THR A C 1
ATOM 1586 O O . THR A 1 199 ? -7.348 -16.334 11.075 1.00 97.06 199 THR A O 1
ATOM 1589 N N . THR A 1 200 ? -9.554 -16.229 11.443 1.00 96.38 200 THR A N 1
ATOM 1590 C CA . THR A 1 200 ? -9.788 -17.667 11.205 1.00 96.38 200 THR A CA 1
ATOM 1591 C C . THR A 1 200 ? -9.486 -18.098 9.766 1.00 96.38 200 THR A C 1
ATOM 1593 O O . THR A 1 200 ? -9.305 -19.281 9.500 1.00 96.38 200 THR A O 1
ATOM 1596 N N . SER A 1 201 ? -9.394 -17.140 8.840 1.00 94.12 201 SER A N 1
ATOM 1597 C CA . SER A 1 201 ? -9.155 -17.349 7.406 1.00 94.12 201 SER A CA 1
ATOM 1598 C C . SER A 1 201 ? -7.701 -17.072 6.995 1.00 94.12 201 SER A C 1
ATOM 1600 O O . SER A 1 201 ? -7.423 -16.712 5.851 1.00 94.12 201 SER A O 1
ATOM 1602 N N . GLY A 1 202 ? -6.767 -17.195 7.944 1.00 93.56 202 GLY A N 1
ATOM 1603 C CA . GLY A 1 202 ? -5.328 -17.065 7.697 1.00 93.56 202 GLY A CA 1
ATOM 1604 C C . GLY A 1 202 ? -4.809 -15.629 7.592 1.00 93.56 202 GLY A C 1
ATOM 1605 O O . GLY A 1 202 ? -3.651 -15.434 7.225 1.00 93.56 202 GLY A O 1
ATOM 1606 N N . GLY A 1 203 ? -5.630 -14.626 7.914 1.00 94.69 203 GLY A N 1
ATOM 1607 C CA . GLY A 1 203 ? -5.190 -13.235 7.971 1.00 94.69 203 GLY A CA 1
ATOM 1608 C C . GLY A 1 203 ? -4.245 -12.996 9.148 1.00 94.69 203 GLY A C 1
ATOM 1609 O O . GLY A 1 203 ? -4.440 -13.549 10.230 1.00 94.69 203 GLY A O 1
ATOM 1610 N N . ASN A 1 204 ? -3.219 -12.178 8.931 1.00 96.56 204 ASN A N 1
ATOM 1611 C CA . ASN A 1 204 ? -2.274 -11.711 9.941 1.00 96.56 204 ASN A CA 1
ATOM 1612 C C . ASN A 1 204 ? -1.855 -10.280 9.583 1.00 96.56 204 ASN A C 1
ATOM 1614 O O . ASN A 1 204 ? -0.943 -10.075 8.774 1.00 96.56 204 ASN A O 1
ATOM 1618 N N . PHE A 1 205 ? -2.577 -9.303 10.126 1.00 95.00 205 PHE A N 1
ATOM 1619 C CA . PHE A 1 205 ? -2.425 -7.898 9.757 1.00 95.00 205 PHE A CA 1
ATOM 1620 C C . PHE A 1 205 ? -2.817 -6.948 10.885 1.00 95.00 205 PHE A C 1
ATOM 1622 O O . PHE A 1 205 ? -3.639 -7.268 11.737 1.00 95.00 205 PHE A O 1
ATOM 1629 N N . ILE A 1 206 ? -2.281 -5.732 10.855 1.00 97.06 206 ILE A N 1
ATOM 1630 C CA . ILE A 1 206 ? -2.772 -4.620 11.673 1.00 97.06 206 ILE A CA 1
ATOM 1631 C C . ILE A 1 206 ? -3.904 -3.942 10.900 1.00 97.06 206 ILE A C 1
ATOM 1633 O O . ILE A 1 206 ? -3.713 -3.548 9.747 1.00 97.06 206 ILE A O 1
ATOM 1637 N N . ALA A 1 207 ? -5.081 -3.835 11.517 1.00 97.31 207 ALA A N 1
ATOM 1638 C CA . ALA A 1 207 ? -6.271 -3.254 10.900 1.00 97.31 207 ALA A CA 1
ATOM 1639 C C . ALA A 1 207 ? -6.363 -1.744 11.132 1.00 97.31 207 ALA A C 1
ATOM 1641 O O . ALA A 1 207 ? -6.177 -1.268 12.254 1.00 97.31 207 ALA A O 1
ATOM 1642 N N . CYS A 1 208 ? -6.740 -1.019 10.082 1.00 96.75 208 CYS A N 1
ATOM 1643 C CA . CYS A 1 208 ? -6.976 0.416 10.088 1.00 96.75 208 CYS A CA 1
ATOM 1644 C C . CYS A 1 208 ? -8.406 0.716 9.632 1.00 96.75 208 CYS A C 1
ATOM 1646 O O . CYS A 1 208 ? -8.884 0.160 8.641 1.00 96.75 208 CYS A O 1
ATOM 1648 N N . VAL A 1 209 ? -9.064 1.638 10.327 1.00 98.00 209 VAL A N 1
ATOM 1649 C CA . VAL A 1 209 ? -10.380 2.164 9.967 1.00 98.00 209 VAL A CA 1
ATOM 1650 C C . VAL A 1 209 ? -10.282 3.677 9.858 1.00 98.00 209 VAL A C 1
ATOM 1652 O O . VAL A 1 209 ? -9.935 4.359 10.826 1.00 98.00 209 VAL A O 1
ATOM 1655 N N . ASN A 1 210 ? -10.615 4.198 8.681 1.00 96.06 210 ASN A N 1
ATOM 1656 C CA . ASN A 1 210 ? -10.698 5.630 8.459 1.00 96.06 210 ASN A CA 1
ATOM 1657 C C . ASN A 1 210 ? -12.050 6.149 8.941 1.00 96.06 210 ASN A C 1
ATOM 1659 O O . ASN A 1 210 ? -13.095 5.571 8.628 1.00 96.06 210 ASN A O 1
ATOM 1663 N N . LEU A 1 211 ? -12.027 7.239 9.702 1.00 95.75 211 LEU A N 1
ATOM 1664 C CA . LEU A 1 211 ? -13.213 7.923 10.206 1.00 95.75 211 LEU A CA 1
ATOM 1665 C C . LEU A 1 211 ? -13.254 9.352 9.647 1.00 95.75 211 LEU A C 1
ATOM 1667 O O . LEU A 1 211 ? -12.207 9.923 9.345 1.00 95.75 211 LEU A O 1
ATOM 1671 N N . PRO A 1 212 ? -14.441 9.968 9.519 1.00 94.19 212 PRO A N 1
ATOM 1672 C CA . PRO A 1 212 ? -14.527 11.402 9.290 1.00 94.19 212 PRO A CA 1
ATOM 1673 C C . PRO A 1 212 ? -13.871 12.160 10.450 1.00 94.19 212 PRO A C 1
ATOM 1675 O O . PRO A 1 212 ? -14.277 11.992 11.602 1.00 94.19 212 PRO A O 1
ATOM 1678 N N . SER A 1 213 ? -12.907 13.024 10.139 1.00 92.25 213 SER A N 1
ATOM 1679 C CA . SER A 1 213 ? -12.226 13.870 11.123 1.00 92.25 213 SER A CA 1
ATOM 1680 C C . SER A 1 213 ? -12.625 15.336 10.959 1.00 92.25 213 SER A C 1
ATOM 1682 O O . SER A 1 213 ? -12.793 15.824 9.841 1.00 92.25 213 SER A O 1
ATOM 1684 N N . LYS A 1 214 ? -12.767 16.058 12.074 1.00 93.56 214 LYS A N 1
ATOM 1685 C CA . LYS A 1 214 ? -13.096 17.490 12.096 1.00 93.56 214 LYS A CA 1
ATOM 1686 C C . LYS A 1 214 ? -11.912 18.332 12.584 1.00 93.56 214 LYS A C 1
ATOM 1688 O O . LYS A 1 214 ? -11.329 18.027 13.621 1.00 93.56 214 LYS A O 1
ATOM 1693 N N . GLN A 1 215 ? -11.617 19.423 11.883 1.00 93.50 215 GLN A N 1
ATOM 1694 C CA . GLN A 1 215 ? -10.644 20.420 12.333 1.00 93.50 215 GLN A CA 1
ATOM 1695 C C . GLN A 1 215 ? -11.104 21.089 13.641 1.00 93.50 215 GLN A C 1
ATOM 1697 O O . GLN A 1 215 ? -12.267 21.497 13.750 1.00 93.50 215 GLN A O 1
ATOM 1702 N N . ILE A 1 216 ? -10.204 21.195 14.622 1.00 94.00 216 ILE A N 1
ATOM 1703 C CA . ILE A 1 216 ? -10.458 21.877 15.904 1.00 94.00 216 ILE A CA 1
ATOM 1704 C C . ILE A 1 216 ? -10.097 23.362 15.821 1.00 94.00 216 ILE A C 1
ATOM 1706 O O . ILE A 1 216 ? -10.872 24.212 16.251 1.00 94.00 216 ILE A O 1
ATOM 1710 N N . ASP A 1 217 ? -8.931 23.672 15.269 1.00 92.94 217 ASP A N 1
ATOM 1711 C CA . ASP A 1 217 ? -8.353 25.007 15.111 1.00 92.94 217 ASP A CA 1
ATOM 1712 C C . ASP A 1 217 ? -8.953 25.739 13.905 1.00 92.94 217 ASP A C 1
ATOM 1714 O O . ASP A 1 217 ? -8.260 26.058 12.947 1.00 92.94 217 ASP A O 1
ATOM 1718 N N . THR A 1 218 ? -10.263 25.998 13.927 1.00 93.00 218 THR A N 1
ATOM 1719 C CA . THR A 1 218 ? -10.993 26.575 12.778 1.00 93.00 218 THR A CA 1
ATOM 1720 C C . THR A 1 218 ? -10.534 27.972 12.367 1.00 93.00 218 THR A C 1
ATOM 1722 O O . THR A 1 218 ? -10.804 28.386 11.243 1.00 93.00 218 THR A O 1
ATOM 1725 N N . ASP A 1 219 ? -9.856 28.691 13.261 1.00 94.25 219 ASP A N 1
ATOM 1726 C CA . ASP A 1 219 ? -9.296 30.017 12.985 1.00 94.25 219 ASP A CA 1
ATOM 1727 C C . ASP A 1 219 ? -7.955 29.933 12.237 1.00 94.25 219 ASP A C 1
ATOM 1729 O O . ASP A 1 219 ? -7.505 30.917 11.648 1.00 94.25 219 ASP A O 1
ATOM 1733 N N . TYR A 1 220 ? -7.315 28.758 12.237 1.00 93.62 220 TYR A N 1
ATOM 1734 C CA . TYR A 1 220 ? -6.096 28.516 11.484 1.00 93.62 220 TYR A CA 1
ATOM 1735 C C . TYR A 1 220 ? -6.424 28.262 10.011 1.00 93.62 220 TYR A C 1
ATOM 1737 O O . TYR A 1 220 ? -7.139 27.320 9.655 1.00 93.62 220 TYR A O 1
ATOM 1745 N N . VAL A 1 221 ? -5.852 29.094 9.143 1.00 89.62 221 VAL A N 1
ATOM 1746 C CA . VAL A 1 221 ? -5.942 28.955 7.690 1.00 89.62 221 VAL A CA 1
ATOM 1747 C C . VAL A 1 221 ? -4.584 28.513 7.172 1.00 89.62 221 VAL A C 1
ATOM 1749 O O . VAL A 1 221 ? -3.587 29.206 7.373 1.00 89.62 221 VAL A O 1
ATOM 1752 N N . SER A 1 222 ? -4.561 27.367 6.492 1.00 89.88 222 SER A N 1
ATOM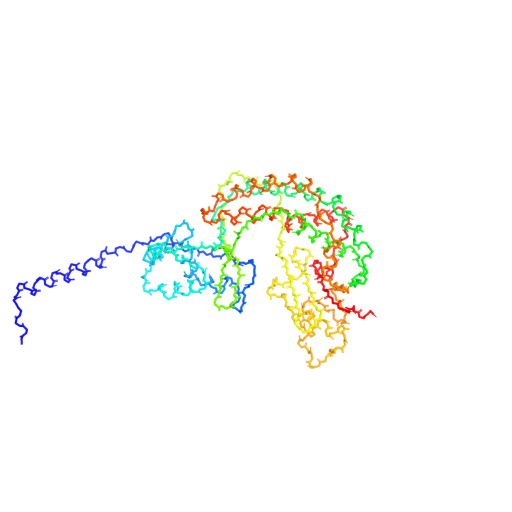 1753 C CA . SER A 1 222 ? -3.326 26.830 5.931 1.00 89.88 222 SER A CA 1
ATOM 1754 C C . SER A 1 222 ? -2.706 27.789 4.919 1.00 89.88 222 SER A C 1
ATOM 1756 O O . SER A 1 222 ? -3.409 28.342 4.069 1.00 89.88 222 SER A O 1
ATOM 1758 N N . VAL A 1 223 ? -1.383 27.963 4.984 1.00 91.25 223 VAL A N 1
ATOM 1759 C CA . VAL A 1 223 ? -0.641 28.718 3.957 1.00 91.25 223 VAL A CA 1
ATOM 1760 C C . VAL A 1 223 ? -0.100 27.818 2.847 1.00 91.25 223 VAL A C 1
ATOM 1762 O O . VAL A 1 223 ? 0.359 28.319 1.819 1.00 91.25 223 VAL A O 1
ATOM 1765 N N . LEU A 1 224 ? -0.156 26.495 3.028 1.00 87.38 224 LEU A N 1
ATOM 1766 C CA . LEU A 1 224 ? 0.207 25.531 1.998 1.00 87.38 224 LEU A CA 1
ATOM 1767 C C . LEU A 1 224 ? -0.987 25.259 1.082 1.00 87.38 224 LEU A C 1
ATOM 1769 O O . LEU A 1 224 ? -2.123 25.099 1.521 1.00 87.38 224 LEU A O 1
ATOM 1773 N N . GLN A 1 225 ? -0.719 25.171 -0.219 1.00 83.56 225 GLN A N 1
ATOM 1774 C CA . GLN A 1 225 ? -1.731 24.710 -1.162 1.00 83.56 225 GLN A CA 1
ATOM 1775 C C . GLN A 1 225 ? -1.994 23.212 -0.952 1.00 83.56 225 GLN A C 1
ATOM 1777 O O . GLN A 1 225 ? -1.036 22.465 -0.720 1.00 83.56 225 GLN A O 1
ATOM 1782 N N . PRO A 1 226 ? -3.253 22.749 -1.071 1.00 80.12 226 PRO A N 1
ATOM 1783 C CA . PRO A 1 226 ? -3.560 21.327 -1.038 1.00 80.12 226 PRO A CA 1
ATOM 1784 C C . PRO A 1 226 ? -2.766 20.571 -2.107 1.00 80.12 226 PRO A C 1
ATOM 1786 O O . PRO A 1 226 ? -2.764 20.951 -3.278 1.00 80.12 226 PRO A O 1
ATOM 1789 N N . GLN A 1 227 ? -2.109 19.487 -1.705 1.00 83.44 227 GLN A N 1
ATOM 1790 C CA . GLN A 1 227 ? -1.346 18.620 -2.598 1.00 83.44 227 GLN A CA 1
ATOM 1791 C C . GLN A 1 227 ? -1.842 17.184 -2.470 1.00 83.44 227 GLN A C 1
ATOM 1793 O O . GLN A 1 227 ? -2.063 16.687 -1.366 1.00 83.44 227 GLN A O 1
ATOM 1798 N N . ASP A 1 228 ? -1.979 16.501 -3.606 1.00 90.00 228 ASP A N 1
ATOM 1799 C CA . ASP A 1 228 ? -2.138 15.052 -3.607 1.00 90.00 228 ASP A CA 1
ATOM 1800 C C . ASP A 1 228 ? -0.770 14.401 -3.369 1.00 90.00 228 ASP A C 1
ATOM 1802 O O . ASP A 1 228 ? 0.108 14.401 -4.239 1.00 90.00 228 ASP A O 1
ATOM 1806 N N . LEU A 1 229 ? -0.596 13.891 -2.153 1.00 92.44 229 LEU A N 1
ATOM 1807 C CA . LEU A 1 229 ? 0.573 13.139 -1.698 1.00 92.44 229 LEU A CA 1
ATOM 1808 C C . LEU A 1 229 ? 0.220 11.668 -1.451 1.00 92.44 229 LEU A C 1
ATOM 1810 O O . LEU A 1 229 ? 0.928 10.966 -0.722 1.00 92.44 229 LEU A O 1
ATOM 1814 N N . SER A 1 230 ? -0.907 11.217 -2.012 1.00 87.06 230 SER A N 1
ATOM 1815 C CA . SER A 1 230 ? -1.373 9.851 -1.854 1.00 87.06 230 SER A CA 1
ATOM 1816 C C . SER A 1 230 ? -0.435 8.875 -2.558 1.00 87.06 230 SER A C 1
ATOM 1818 O O . SER A 1 230 ? 0.027 9.069 -3.688 1.00 87.06 230 SER A O 1
ATOM 1820 N N . ALA A 1 231 ? -0.140 7.801 -1.840 1.00 91.06 231 ALA A N 1
ATOM 1821 C CA . ALA A 1 231 ? 0.642 6.685 -2.320 1.00 91.06 231 ALA A CA 1
ATOM 1822 C C . ALA A 1 231 ? 0.242 5.442 -1.525 1.00 91.06 231 ALA A C 1
ATOM 1824 O O . ALA A 1 231 ? 0.105 5.506 -0.299 1.00 91.06 231 ALA A O 1
ATOM 1825 N N . CYS A 1 232 ? 0.051 4.309 -2.196 1.00 85.81 232 CYS A N 1
ATOM 1826 C CA . CYS A 1 232 ? -0.184 3.054 -1.485 1.00 85.81 232 CYS A CA 1
ATOM 1827 C C . CYS A 1 232 ? 1.112 2.524 -0.842 1.00 85.81 232 CYS A C 1
ATOM 1829 O O . CYS A 1 232 ? 2.208 3.012 -1.113 1.00 85.81 232 CYS A O 1
ATOM 1831 N N . GLY A 1 233 ? 1.005 1.504 0.013 1.00 85.56 233 GLY A N 1
ATOM 1832 C CA . GLY A 1 233 ? 2.178 0.752 0.475 1.00 85.56 233 GLY A CA 1
ATOM 1833 C C . GLY A 1 233 ? 2.856 -0.031 -0.659 1.00 85.56 233 GLY A C 1
ATOM 1834 O O . GLY A 1 233 ? 2.308 -0.135 -1.756 1.00 85.56 233 GLY A O 1
ATOM 1835 N N . ASN A 1 234 ? 4.028 -0.617 -0.387 1.00 90.56 234 ASN A N 1
ATOM 1836 C CA . ASN A 1 234 ? 4.677 -1.542 -1.322 1.00 90.56 234 ASN A CA 1
ATOM 1837 C C . ASN A 1 234 ? 3.717 -2.685 -1.675 1.00 90.56 234 ASN A C 1
ATOM 1839 O O . ASN A 1 234 ? 3.312 -3.452 -0.800 1.00 90.56 234 ASN A O 1
ATOM 1843 N N . MET A 1 235 ? 3.380 -2.821 -2.954 1.00 91.06 235 MET A N 1
ATOM 1844 C CA . MET A 1 235 ? 2.578 -3.930 -3.446 1.00 91.06 235 MET A CA 1
ATOM 1845 C C . MET A 1 235 ? 3.485 -4.903 -4.181 1.00 91.06 235 MET A C 1
ATOM 1847 O O . MET A 1 235 ? 3.992 -4.594 -5.260 1.00 91.06 235 MET A O 1
ATOM 1851 N N . THR A 1 236 ? 3.669 -6.083 -3.597 1.00 93.88 236 THR A N 1
ATOM 1852 C CA . THR A 1 236 ? 4.517 -7.128 -4.166 1.00 93.88 236 THR A CA 1
ATOM 1853 C C . THR A 1 236 ? 3.690 -8.333 -4.582 1.00 93.88 236 THR A C 1
ATOM 1855 O O . THR A 1 236 ? 2.695 -8.670 -3.932 1.00 93.88 236 THR A O 1
ATOM 1858 N N . ARG A 1 237 ? 4.068 -8.981 -5.684 1.00 94.06 237 ARG A N 1
ATOM 1859 C CA . ARG A 1 237 ? 3.526 -10.287 -6.080 1.00 94.06 237 ARG A CA 1
ATOM 1860 C C . ARG A 1 237 ? 4.671 -11.236 -6.366 1.00 94.06 237 ARG A C 1
ATOM 1862 O O . ARG A 1 237 ? 5.695 -10.821 -6.893 1.00 94.06 237 ARG A O 1
ATOM 1869 N N . TYR A 1 238 ? 4.474 -12.496 -6.020 1.00 94.56 238 TYR A N 1
ATOM 1870 C CA . TYR A 1 238 ? 5.347 -13.596 -6.394 1.00 94.56 238 TYR A CA 1
ATOM 1871 C C . TYR A 1 238 ? 4.475 -14.703 -6.979 1.00 94.56 238 TYR A C 1
ATOM 1873 O O . TYR A 1 238 ? 3.337 -14.890 -6.540 1.00 94.56 238 TYR A O 1
ATOM 1881 N N . SER A 1 239 ? 4.978 -15.379 -8.006 1.00 95.75 239 SER A N 1
ATOM 1882 C CA . SER A 1 239 ? 4.325 -16.556 -8.572 1.00 95.75 239 SER A CA 1
ATOM 1883 C C . SER A 1 239 ? 4.912 -17.820 -7.953 1.00 95.75 239 SER A C 1
ATOM 1885 O O . SER A 1 239 ? 6.128 -17.957 -7.851 1.00 95.75 239 SER A O 1
ATOM 1887 N N . ASP A 1 240 ? 4.045 -18.766 -7.594 1.00 95.06 240 ASP A N 1
ATOM 1888 C CA . ASP A 1 240 ? 4.463 -20.119 -7.207 1.00 95.06 240 ASP A CA 1
ATOM 1889 C C . ASP A 1 240 ? 4.739 -21.014 -8.433 1.00 95.06 240 ASP A C 1
ATOM 1891 O O . ASP A 1 240 ? 5.284 -22.108 -8.299 1.00 95.06 240 ASP A O 1
ATOM 1895 N N . LYS A 1 241 ? 4.342 -20.572 -9.636 1.00 96.56 241 LYS A N 1
ATOM 1896 C CA . LYS A 1 241 ? 4.469 -21.329 -10.894 1.00 96.56 241 LYS A CA 1
ATOM 1897 C C . LYS A 1 241 ? 5.700 -20.928 -11.696 1.00 96.56 241 LYS A C 1
ATOM 1899 O O . LYS A 1 241 ? 6.320 -21.771 -12.338 1.00 96.56 241 LYS A O 1
ATOM 1904 N N . TYR A 1 242 ? 6.024 -19.639 -11.678 1.00 97.06 242 TYR A N 1
ATOM 1905 C CA . TYR A 1 242 ? 7.030 -19.025 -12.534 1.00 97.06 242 TYR A CA 1
ATOM 1906 C C . TYR A 1 242 ? 8.035 -18.226 -11.699 1.00 97.06 242 TYR A C 1
ATOM 1908 O O . TYR A 1 242 ? 7.682 -17.747 -10.622 1.00 97.06 242 TYR A O 1
ATOM 1916 N N . PRO A 1 243 ? 9.273 -18.017 -12.184 1.00 96.69 243 PRO A N 1
ATOM 1917 C CA . PRO A 1 243 ? 10.269 -17.180 -11.515 1.00 96.69 243 PRO A CA 1
ATOM 1918 C C . PRO A 1 243 ? 9.928 -15.692 -11.696 1.00 96.69 243 PRO A C 1
ATOM 1920 O O . PRO A 1 243 ? 10.672 -14.943 -12.321 1.00 96.69 243 PRO A O 1
ATOM 1923 N N . VAL A 1 244 ? 8.766 -15.276 -11.196 1.00 98.06 244 VAL A N 1
ATOM 1924 C CA . VAL A 1 244 ? 8.197 -13.942 -11.374 1.00 98.06 244 VAL A CA 1
ATOM 1925 C C . VAL A 1 244 ? 8.015 -13.291 -10.016 1.00 98.06 244 VAL A C 1
ATOM 1927 O O . VAL A 1 244 ? 7.322 -13.820 -9.145 1.00 98.06 244 VAL A O 1
ATOM 1930 N N . TYR A 1 245 ? 8.589 -12.103 -9.883 1.00 98.25 245 TYR A N 1
ATOM 1931 C CA . TYR A 1 245 ? 8.333 -11.181 -8.790 1.00 98.25 245 TYR A CA 1
ATOM 1932 C C . TYR A 1 245 ? 7.923 -9.828 -9.366 1.00 98.25 245 TYR A C 1
ATOM 1934 O O . TYR A 1 245 ? 8.420 -9.416 -10.410 1.00 98.25 245 TYR A O 1
ATOM 1942 N N . SER A 1 246 ? 7.037 -9.100 -8.703 1.00 97.69 246 SER A N 1
ATOM 1943 C CA . SER A 1 246 ? 6.749 -7.716 -9.062 1.00 97.69 246 SER A CA 1
ATOM 1944 C C . SER A 1 246 ? 6.743 -6.819 -7.844 1.00 97.69 246 SER A C 1
ATOM 1946 O O . SER A 1 246 ? 6.380 -7.234 -6.742 1.00 97.69 246 SER A O 1
ATOM 1948 N N . TRP A 1 247 ? 7.133 -5.570 -8.067 1.00 97.69 247 TRP A N 1
ATOM 1949 C CA . TRP A 1 247 ? 7.008 -4.488 -7.108 1.00 97.69 247 TRP A CA 1
ATOM 1950 C C . TRP A 1 247 ? 6.283 -3.319 -7.759 1.00 97.69 247 TRP A C 1
ATOM 1952 O O . TRP A 1 247 ? 6.575 -2.949 -8.899 1.00 97.69 247 TRP A O 1
ATOM 1962 N N . SER A 1 248 ? 5.343 -2.727 -7.025 1.00 96.25 248 SER A N 1
ATOM 1963 C CA . SER A 1 248 ? 4.674 -1.507 -7.457 1.00 96.25 248 SER A CA 1
ATOM 1964 C C . SER A 1 248 ? 4.198 -0.629 -6.311 1.00 96.25 248 SER A C 1
ATOM 1966 O O . SER A 1 248 ? 3.885 -1.119 -5.223 1.00 96.25 248 SER A O 1
ATOM 1968 N N . ILE A 1 249 ? 4.114 0.672 -6.587 1.00 95.50 249 ILE A N 1
ATOM 1969 C CA . ILE A 1 249 ? 3.437 1.662 -5.746 1.00 95.50 249 ILE A CA 1
ATOM 1970 C C . ILE A 1 249 ? 2.597 2.571 -6.645 1.00 95.50 249 ILE A C 1
ATOM 1972 O O . ILE A 1 249 ? 3.106 3.211 -7.564 1.00 95.50 249 ILE A O 1
ATOM 1976 N N . ASP A 1 250 ? 1.300 2.637 -6.368 1.00 94.81 250 ASP A N 1
ATOM 1977 C CA . ASP A 1 250 ? 0.376 3.551 -7.026 1.00 94.81 250 ASP A CA 1
ATOM 1978 C C . ASP A 1 250 ? 0.446 4.932 -6.372 1.00 94.81 250 ASP A C 1
ATOM 1980 O O . ASP A 1 250 ? 0.330 5.056 -5.153 1.00 94.81 250 ASP A O 1
ATOM 1984 N N . THR A 1 251 ? 0.622 5.960 -7.200 1.00 95.06 251 THR A N 1
ATOM 1985 C CA . THR A 1 251 ? 0.652 7.386 -6.836 1.00 95.06 251 THR A CA 1
ATOM 1986 C C . THR A 1 251 ? -0.069 8.200 -7.915 1.00 95.06 251 THR A C 1
ATOM 1988 O O . THR A 1 251 ? -0.484 7.649 -8.941 1.00 95.06 251 THR A O 1
ATOM 1991 N N . LYS A 1 252 ? -0.137 9.528 -7.768 1.00 94.31 252 LYS A N 1
ATOM 1992 C CA . LYS A 1 252 ? -0.625 10.432 -8.830 1.00 94.31 252 LYS A CA 1
ATOM 1993 C C . LYS A 1 252 ? 0.144 10.351 -10.160 1.00 94.31 252 LYS A C 1
ATOM 1995 O O . LYS A 1 252 ? -0.360 10.809 -11.183 1.00 94.31 252 LYS A O 1
ATOM 2000 N N . TYR A 1 253 ? 1.345 9.766 -10.166 1.00 95.56 253 TYR A N 1
ATOM 2001 C CA . TYR A 1 253 ? 2.156 9.568 -11.373 1.00 95.56 253 TYR A CA 1
ATOM 2002 C C . TYR A 1 253 ? 1.762 8.333 -12.181 1.00 95.56 253 TYR A C 1
ATOM 2004 O O . TYR A 1 253 ? 2.267 8.147 -13.289 1.00 95.56 253 TYR A O 1
ATOM 2012 N N . CYS A 1 254 ? 0.862 7.496 -11.658 1.00 94.81 254 CYS A N 1
ATOM 2013 C CA . CYS A 1 254 ? 0.413 6.302 -12.351 1.00 94.81 254 CYS A CA 1
ATOM 2014 C C . CYS A 1 254 ? -1.047 6.395 -12.814 1.00 94.81 254 CYS A C 1
ATOM 2016 O O . CYS A 1 254 ? -1.891 7.036 -12.191 1.00 94.81 254 CYS A O 1
ATOM 2018 N N . SER A 1 255 ? -1.367 5.716 -13.916 1.00 95.19 255 SER A N 1
ATOM 2019 C CA . SER A 1 255 ? -2.733 5.643 -14.454 1.00 95.19 255 SER A CA 1
ATOM 2020 C C . SER A 1 255 ? -3.500 4.400 -13.990 1.00 95.19 255 SER A C 1
ATOM 2022 O O . SER A 1 255 ? -4.649 4.202 -14.395 1.00 95.19 255 SER A O 1
ATOM 2024 N N . ARG A 1 256 ? -2.865 3.530 -13.192 1.00 93.88 256 ARG A N 1
ATOM 2025 C CA . ARG A 1 256 ? -3.441 2.261 -12.726 1.00 93.88 256 ARG A CA 1
ATOM 2026 C C . ARG A 1 256 ? -4.641 2.513 -11.810 1.00 93.88 256 ARG A C 1
ATOM 2028 O O . ARG A 1 256 ? -4.739 3.545 -11.149 1.00 93.88 256 ARG A O 1
ATOM 2035 N N . LYS A 1 257 ? -5.595 1.577 -11.820 1.00 91.88 257 LYS A N 1
ATOM 2036 C CA . LYS A 1 257 ? -6.863 1.660 -11.076 1.00 91.88 257 LYS A CA 1
ATOM 2037 C C . LYS A 1 257 ? -7.098 0.400 -10.253 1.00 91.88 257 LYS A C 1
ATOM 2039 O O . LYS A 1 257 ? -6.640 -0.678 -10.637 1.00 91.88 257 LYS A O 1
ATOM 2044 N N . GLY A 1 258 ? -7.860 0.546 -9.169 1.00 87.31 258 GLY A N 1
ATOM 2045 C CA . GLY A 1 258 ? -8.246 -0.546 -8.270 1.00 87.31 258 GLY A CA 1
ATOM 2046 C C . GLY A 1 258 ? -7.176 -0.950 -7.251 1.00 87.31 258 GLY A C 1
ATOM 2047 O O . GLY A 1 258 ? -7.340 -1.969 -6.593 1.00 87.31 258 GLY A O 1
ATOM 2048 N N . HIS A 1 259 ? -6.099 -0.167 -7.118 1.00 85.62 259 HIS A N 1
ATOM 2049 C CA . HIS A 1 259 ? -5.085 -0.299 -6.066 1.00 85.62 259 HIS A CA 1
ATOM 2050 C C . HIS A 1 259 ? -4.600 -1.750 -5.861 1.00 85.62 259 HIS A C 1
ATOM 2052 O O . HIS A 1 259 ? -4.377 -2.484 -6.828 1.00 85.62 259 HIS A O 1
ATOM 2058 N N . TRP A 1 260 ? -4.425 -2.168 -4.604 1.00 82.94 260 TRP A N 1
ATOM 2059 C CA . TRP A 1 260 ? -3.910 -3.487 -4.243 1.00 82.94 260 TRP A CA 1
ATOM 2060 C C . TRP A 1 260 ? -4.840 -4.632 -4.658 1.00 82.94 260 TRP A C 1
ATOM 2062 O O . TRP A 1 260 ? -4.341 -5.701 -5.012 1.00 82.94 260 TRP A O 1
ATOM 2072 N N . GLU A 1 261 ? -6.156 -4.403 -4.661 1.00 85.75 261 GLU A N 1
ATOM 2073 C CA . GLU A 1 261 ? -7.179 -5.393 -5.022 1.00 85.75 261 GLU A CA 1
ATOM 2074 C C . GLU A 1 261 ? -7.060 -5.794 -6.494 1.00 85.75 261 GLU A C 1
ATOM 2076 O O . GLU A 1 261 ? -7.213 -6.958 -6.850 1.00 85.75 261 GLU A O 1
ATOM 2081 N N . ASN A 1 262 ? -6.732 -4.829 -7.359 1.00 92.06 262 ASN A N 1
ATOM 2082 C CA . ASN A 1 262 ? -6.593 -5.046 -8.797 1.00 92.06 262 ASN A CA 1
ATOM 2083 C C . ASN A 1 262 ? -5.146 -5.319 -9.241 1.00 92.06 262 ASN A C 1
ATOM 2085 O O . ASN A 1 262 ? -4.880 -5.398 -10.441 1.00 92.06 262 ASN A O 1
ATOM 2089 N N . ASN A 1 263 ? -4.205 -5.435 -8.302 1.00 92.06 263 ASN A N 1
ATOM 2090 C CA . ASN A 1 263 ? -2.848 -5.901 -8.564 1.00 92.06 263 ASN A CA 1
ATOM 2091 C C . ASN A 1 263 ? -2.823 -7.423 -8.378 1.00 92.06 263 ASN A C 1
ATOM 2093 O O . ASN A 1 263 ? -2.669 -7.892 -7.254 1.00 92.06 263 ASN A O 1
ATOM 2097 N N . LEU A 1 264 ? -3.023 -8.220 -9.426 1.00 94.44 264 LEU A N 1
ATOM 2098 C CA . LEU A 1 264 ? -3.147 -9.678 -9.286 1.00 94.44 264 LEU A CA 1
ATOM 2099 C C . LEU A 1 264 ? -1.841 -10.386 -9.651 1.00 94.44 264 LEU A C 1
ATOM 2101 O O . LEU A 1 264 ? -1.186 -10.005 -10.616 1.00 94.44 264 LEU A O 1
ATOM 2105 N N . THR A 1 265 ? -1.487 -11.465 -8.938 1.00 96.19 265 THR A N 1
ATOM 2106 C CA . THR A 1 265 ? -0.348 -12.323 -9.332 1.00 96.19 265 THR A CA 1
ATOM 2107 C C . THR A 1 265 ? -0.515 -12.827 -10.767 1.00 96.19 265 THR A C 1
ATOM 2109 O O . THR A 1 265 ? 0.439 -12.802 -11.539 1.00 96.19 265 THR A O 1
ATOM 2112 N N . SER A 1 266 ? -1.743 -13.190 -11.153 1.00 97.31 266 SER A N 1
ATOM 2113 C CA . SER A 1 266 ? -2.069 -13.681 -12.495 1.00 97.31 266 SER A CA 1
ATOM 2114 C C . SER A 1 266 ? -1.731 -12.695 -13.613 1.00 97.31 266 SER A C 1
ATOM 2116 O O . SER A 1 266 ? -1.406 -13.135 -14.707 1.00 97.31 266 SER A O 1
ATOM 2118 N N . ASP A 1 267 ? -1.768 -11.381 -13.360 1.00 97.31 267 ASP A N 1
ATOM 2119 C CA . ASP A 1 267 ? -1.430 -10.382 -14.383 1.00 97.31 267 ASP A CA 1
ATOM 2120 C C . ASP A 1 267 ? 0.038 -10.526 -14.821 1.00 97.31 267 ASP A C 1
ATOM 2122 O O . ASP A 1 267 ? 0.356 -10.421 -16.004 1.00 97.31 267 ASP A O 1
ATOM 2126 N N . TYR A 1 268 ? 0.926 -10.831 -13.872 1.00 97.94 268 TYR A N 1
ATOM 2127 C CA . TYR A 1 268 ? 2.348 -11.054 -14.130 1.00 97.94 268 TYR A CA 1
ATOM 2128 C C . TYR A 1 268 ? 2.628 -12.454 -14.684 1.00 97.94 268 TYR A C 1
ATOM 2130 O O . TYR A 1 268 ? 3.502 -12.602 -15.533 1.00 97.94 268 TYR A O 1
ATOM 2138 N N . GLU A 1 269 ? 1.871 -13.472 -14.254 1.00 98.31 269 GLU A N 1
ATOM 2139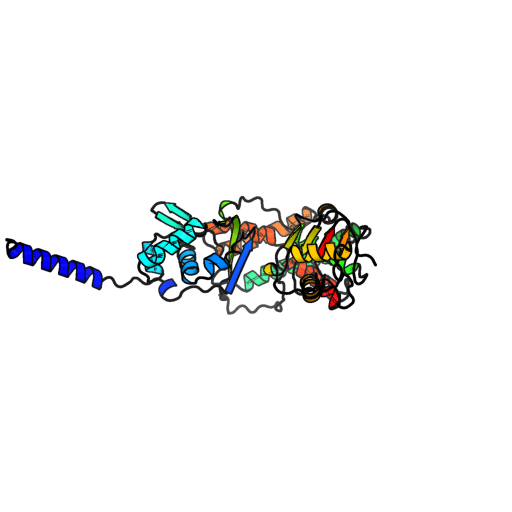 C CA . GLU A 1 269 ? 1.954 -14.825 -14.830 1.00 98.31 269 GLU A CA 1
ATOM 2140 C C . GLU A 1 269 ? 1.554 -14.821 -16.310 1.00 98.31 269 GLU A C 1
ATOM 2142 O O . GLU A 1 269 ? 2.292 -15.328 -17.147 1.00 98.31 269 GLU A O 1
ATOM 2147 N N . PHE A 1 270 ? 0.432 -14.183 -16.661 1.00 98.00 270 PHE A N 1
ATOM 2148 C CA . PHE A 1 270 ? -0.028 -14.108 -18.050 1.00 98.00 270 PHE A CA 1
ATOM 2149 C C . PHE A 1 270 ? 0.951 -13.332 -18.932 1.00 98.00 270 PHE A C 1
ATOM 2151 O O . PHE A 1 270 ? 1.179 -13.706 -20.082 1.00 98.00 270 PHE A O 1
ATOM 2158 N N . LEU A 1 271 ? 1.550 -12.258 -18.405 1.00 97.81 271 LEU A N 1
ATOM 2159 C CA . LEU A 1 271 ? 2.568 -11.513 -19.140 1.00 97.81 271 LEU A CA 1
ATOM 2160 C C . LEU A 1 271 ? 3.840 -12.350 -19.345 1.00 97.81 271 LEU A C 1
ATOM 2162 O O . LEU A 1 271 ? 4.413 -12.322 -20.432 1.00 97.81 271 LEU A O 1
ATOM 2166 N N . TYR A 1 272 ? 4.251 -13.125 -18.338 1.00 97.94 272 TYR A N 1
ATOM 2167 C CA . TYR A 1 272 ? 5.382 -14.046 -18.443 1.00 97.94 272 TYR A CA 1
ATOM 2168 C C . TYR A 1 272 ? 5.148 -15.113 -19.519 1.00 97.94 272 TYR A C 1
ATOM 2170 O O . TYR A 1 272 ? 5.973 -15.254 -20.418 1.00 97.94 272 TYR A O 1
ATOM 2178 N N . GLU A 1 273 ? 3.999 -15.794 -19.477 1.00 97.44 273 GLU A N 1
ATOM 2179 C CA . GLU A 1 273 ? 3.581 -16.786 -20.478 1.00 97.44 273 GLU A CA 1
ATOM 2180 C C . GLU A 1 273 ? 3.572 -16.196 -21.902 1.00 97.44 273 GLU A C 1
ATOM 2182 O O . GLU A 1 273 ? 3.943 -16.858 -22.876 1.00 97.44 273 GLU A O 1
ATOM 2187 N N . PHE A 1 274 ? 3.144 -14.935 -22.043 1.00 97.00 274 PHE A N 1
ATOM 2188 C CA . PHE A 1 274 ? 3.182 -14.223 -23.320 1.00 97.00 274 PHE A CA 1
ATOM 2189 C C . PHE A 1 274 ? 4.627 -13.998 -23.789 1.00 97.00 274 PHE A C 1
ATOM 2191 O O . PHE A 1 274 ? 4.976 -14.326 -24.926 1.00 97.00 274 PHE A O 1
ATOM 2198 N N . MET A 1 275 ? 5.490 -13.485 -22.910 1.00 96.31 275 MET A N 1
ATOM 2199 C CA . MET A 1 275 ? 6.898 -13.209 -23.212 1.00 96.31 275 MET A CA 1
ATOM 2200 C C . MET A 1 275 ? 7.686 -14.475 -23.584 1.00 96.31 275 MET A C 1
ATOM 2202 O O . MET A 1 275 ? 8.571 -14.421 -24.444 1.00 96.31 275 MET A O 1
ATOM 2206 N N . THR A 1 276 ? 7.356 -15.616 -22.974 1.00 95.31 276 THR A N 1
ATOM 2207 C CA . THR A 1 276 ? 7.993 -16.921 -23.221 1.00 95.31 276 THR A CA 1
ATOM 2208 C C . THR A 1 276 ? 7.379 -17.690 -24.390 1.00 95.31 276 THR A C 1
ATOM 2210 O O . THR A 1 276 ? 7.898 -18.744 -24.756 1.00 95.31 276 THR A O 1
ATOM 2213 N N . ARG A 1 277 ? 6.335 -17.141 -25.031 1.00 93.31 277 ARG A N 1
ATOM 2214 C CA . ARG A 1 277 ? 5.577 -17.765 -26.131 1.00 93.31 277 ARG A CA 1
ATOM 2215 C C . ARG A 1 277 ? 4.850 -19.054 -25.728 1.00 93.31 277 ARG A C 1
ATOM 2217 O O . ARG A 1 277 ? 4.545 -19.877 -26.589 1.00 93.31 277 ARG A O 1
ATOM 2224 N N . GLU A 1 278 ? 4.549 -19.220 -24.442 1.00 93.56 278 GLU A N 1
ATOM 2225 C CA . GLU A 1 278 ? 3.683 -20.298 -23.948 1.00 93.56 278 GLU A CA 1
ATOM 2226 C C . GLU A 1 278 ? 2.219 -20.062 -24.335 1.00 93.56 278 GLU A C 1
ATOM 2228 O O . GLU A 1 278 ? 1.472 -21.013 -24.571 1.00 93.56 278 GLU A O 1
ATOM 2233 N N . ILE A 1 279 ? 1.816 -18.794 -24.463 1.00 94.56 279 ILE A N 1
ATOM 2234 C CA . ILE A 1 279 ? 0.497 -18.406 -24.963 1.00 94.56 279 ILE A CA 1
ATOM 2235 C C . ILE A 1 279 ? 0.600 -17.565 -26.235 1.00 94.56 279 ILE A C 1
ATOM 2237 O O . ILE A 1 279 ? 1.559 -16.833 -26.470 1.00 94.56 279 ILE A O 1
ATOM 2241 N N . SER A 1 280 ? -0.442 -17.659 -27.056 1.00 92.94 280 SER A N 1
ATOM 2242 C CA . SER A 1 280 ? -0.673 -16.796 -28.215 1.00 92.94 280 SER A CA 1
ATOM 2243 C C . SER A 1 280 ? -2.076 -16.203 -28.146 1.00 92.94 280 SER A C 1
ATOM 2245 O O . SER A 1 280 ? -2.964 -16.774 -27.503 1.00 92.94 280 SER A O 1
ATOM 2247 N N . ASP A 1 281 ? -2.252 -15.053 -28.795 1.00 92.31 281 ASP A N 1
ATOM 2248 C CA . ASP A 1 281 ? -3.521 -14.332 -28.848 1.00 92.31 281 ASP A CA 1
ATOM 2249 C C . ASP A 1 281 ? -4.512 -15.086 -29.738 1.00 92.31 281 ASP A C 1
ATOM 2251 O O . ASP A 1 281 ? -4.489 -15.002 -30.967 1.00 92.31 281 ASP A O 1
ATOM 2255 N N . ASN A 1 282 ? -5.312 -15.934 -29.103 1.00 93.50 282 ASN A N 1
ATOM 2256 C CA . ASN A 1 282 ? -6.244 -16.838 -29.753 1.00 93.50 282 ASN A CA 1
ATOM 2257 C C . ASN A 1 282 ? -7.470 -17.070 -28.856 1.00 93.50 282 ASN A C 1
ATOM 2259 O O . ASN A 1 282 ? -7.547 -16.590 -27.720 1.00 93.50 282 ASN A O 1
ATOM 2263 N N . SER A 1 283 ? -8.434 -17.844 -29.356 1.00 94.06 283 SER A N 1
ATOM 2264 C CA . SER A 1 283 ? -9.684 -18.121 -28.641 1.00 94.06 283 SER A CA 1
ATOM 2265 C C . SER A 1 283 ? -9.489 -18.813 -27.286 1.00 94.06 283 SER A C 1
ATOM 2267 O O . SER A 1 283 ? -10.319 -18.645 -26.402 1.00 94.06 283 SER A O 1
ATOM 2269 N N . ALA A 1 284 ? -8.409 -19.579 -27.093 1.00 94.88 284 ALA A N 1
ATOM 2270 C CA . ALA A 1 284 ? -8.146 -20.284 -25.837 1.00 94.88 284 ALA A CA 1
ATOM 2271 C C . ALA A 1 284 ? -7.596 -19.361 -24.734 1.00 94.88 284 ALA A C 1
ATOM 2273 O O . ALA A 1 284 ? -7.794 -19.641 -23.555 1.00 94.88 284 ALA A O 1
ATOM 2274 N N . ASN A 1 285 ? -6.938 -18.255 -25.101 1.00 96.50 285 ASN A N 1
ATOM 2275 C CA . ASN A 1 285 ? -6.324 -17.311 -24.157 1.00 96.50 285 ASN A CA 1
ATOM 2276 C C . ASN A 1 285 ? -7.013 -15.938 -24.133 1.00 96.50 285 ASN A C 1
ATOM 2278 O O . ASN A 1 285 ? -6.464 -14.988 -23.576 1.00 96.50 285 ASN A O 1
ATOM 2282 N N . THR A 1 286 ? -8.201 -15.815 -24.731 1.00 96.38 286 THR A N 1
ATOM 2283 C CA . THR A 1 286 ? -8.878 -14.523 -24.931 1.00 96.38 286 THR A CA 1
ATOM 2284 C C . THR A 1 286 ? -9.023 -13.723 -23.634 1.00 96.38 286 THR A C 1
ATOM 2286 O O . THR A 1 286 ? -8.716 -12.532 -23.622 1.00 96.38 286 THR A O 1
ATOM 2289 N N . ASP A 1 287 ? -9.391 -14.367 -22.523 1.00 97.50 287 ASP A N 1
ATOM 2290 C CA . ASP A 1 287 ? -9.546 -13.683 -21.233 1.00 97.50 287 ASP A CA 1
ATOM 2291 C C . ASP A 1 287 ? -8.214 -13.165 -20.671 1.00 97.50 287 ASP A C 1
ATOM 2293 O O . ASP A 1 287 ? -8.167 -12.062 -20.124 1.00 97.50 287 ASP A O 1
ATOM 2297 N N . LYS A 1 288 ? -7.111 -13.905 -20.865 1.00 97.69 288 LYS A N 1
ATOM 2298 C CA . LYS A 1 288 ? -5.766 -13.476 -20.444 1.00 97.69 288 LYS A CA 1
ATOM 2299 C C . LYS A 1 288 ? -5.331 -12.220 -21.203 1.00 97.69 288 LYS A C 1
ATOM 2301 O O . LYS A 1 288 ? -4.928 -11.237 -20.588 1.00 97.69 288 LYS A O 1
ATOM 2306 N N . PHE A 1 289 ? -5.466 -12.215 -22.532 1.00 97.75 289 PHE A N 1
ATOM 2307 C CA . PHE A 1 289 ? -5.092 -11.061 -23.363 1.00 97.75 289 PHE A CA 1
ATOM 2308 C C . PHE A 1 289 ? -6.003 -9.858 -23.127 1.00 97.75 289 PHE A C 1
ATOM 2310 O O . PHE A 1 289 ? -5.518 -8.730 -23.032 1.00 97.75 289 PHE A O 1
ATOM 2317 N N . LYS A 1 290 ? -7.313 -10.084 -22.966 1.00 97.50 290 LYS A N 1
ATOM 2318 C CA . LYS A 1 290 ? -8.256 -9.035 -22.569 1.00 97.50 290 LYS A CA 1
ATOM 2319 C C . LYS A 1 290 ? -7.826 -8.397 -21.249 1.00 97.50 290 LYS A C 1
ATOM 2321 O O . LYS A 1 290 ? -7.692 -7.178 -21.189 1.00 97.50 290 LYS A O 1
ATOM 2326 N N . ARG A 1 291 ? -7.517 -9.208 -20.232 1.00 97.38 291 ARG A N 1
ATOM 2327 C CA . ARG A 1 291 ? -7.038 -8.733 -18.929 1.00 97.38 291 ARG A CA 1
ATOM 2328 C C . ARG A 1 291 ? -5.741 -7.927 -19.047 1.00 97.38 291 ARG A C 1
ATOM 2330 O O . ARG A 1 291 ? -5.652 -6.840 -18.479 1.00 97.38 291 ARG A O 1
ATOM 2337 N N . LEU A 1 292 ? -4.754 -8.411 -19.803 1.00 97.69 292 LEU A N 1
ATOM 2338 C CA . LEU A 1 292 ? -3.482 -7.704 -20.001 1.00 97.69 292 LEU A CA 1
ATOM 2339 C C . LEU A 1 292 ? -3.665 -6.342 -20.690 1.00 97.69 292 LEU A C 1
ATOM 2341 O O . LEU A 1 292 ? -3.010 -5.377 -20.292 1.00 97.69 292 LEU A O 1
ATOM 2345 N N . ARG A 1 293 ? -4.575 -6.230 -21.667 1.00 97.00 293 ARG A N 1
ATOM 2346 C CA . ARG A 1 293 ? -4.908 -4.954 -22.334 1.00 97.00 293 ARG A CA 1
ATOM 2347 C C . ARG A 1 293 ? -5.724 -4.018 -21.448 1.00 97.00 293 ARG A C 1
ATOM 2349 O O . ARG A 1 293 ? -5.441 -2.826 -21.401 1.00 97.00 293 ARG A O 1
ATOM 2356 N N . GLU A 1 294 ? -6.675 -4.540 -20.673 1.00 96.12 294 GLU A N 1
ATOM 2357 C CA . GLU A 1 294 ? -7.413 -3.760 -19.666 1.00 96.12 294 GLU A CA 1
ATOM 2358 C C . GLU A 1 294 ? -6.468 -3.159 -18.616 1.00 96.12 294 GLU A C 1
ATOM 2360 O O . GLU A 1 294 ? -6.624 -2.006 -18.208 1.00 96.12 294 GLU A O 1
ATOM 2365 N N . ARG A 1 295 ? -5.442 -3.919 -18.214 1.00 95.81 295 ARG A N 1
ATOM 2366 C CA . ARG A 1 295 ? -4.353 -3.448 -17.344 1.00 95.81 295 ARG A CA 1
ATOM 2367 C C . ARG A 1 295 ? -3.332 -2.570 -18.065 1.00 95.81 295 ARG A C 1
ATOM 2369 O O . ARG A 1 295 ? -2.505 -1.949 -17.400 1.00 95.81 295 ARG A O 1
ATOM 2376 N N . LYS A 1 296 ? -3.404 -2.497 -19.397 1.00 96.69 296 LYS A N 1
ATOM 2377 C CA . LYS A 1 296 ? -2.437 -1.850 -20.292 1.00 96.69 296 LYS A CA 1
ATOM 2378 C C . LYS A 1 296 ? -1.012 -2.395 -20.149 1.00 96.69 296 LYS A C 1
ATOM 2380 O O . LYS A 1 296 ? -0.057 -1.683 -20.443 1.00 96.69 296 LYS A O 1
ATOM 2385 N N . TYR A 1 297 ? -0.856 -3.635 -19.685 1.00 96.94 297 TYR A N 1
ATOM 2386 C CA . TYR A 1 297 ? 0.440 -4.326 -19.625 1.00 96.94 297 TYR A CA 1
ATOM 2387 C C . TYR A 1 297 ? 0.861 -4.834 -21.004 1.00 96.94 297 TYR A C 1
ATOM 2389 O O . TYR A 1 297 ? 2.053 -4.955 -21.279 1.00 96.94 297 TYR A O 1
ATOM 2397 N N . LEU A 1 298 ? -0.125 -5.056 -21.876 1.00 96.50 298 LEU A N 1
ATOM 2398 C CA . LEU A 1 298 ? 0.049 -5.157 -23.316 1.00 96.50 298 LEU A CA 1
ATOM 2399 C C . LEU A 1 298 ? -0.651 -3.990 -24.009 1.00 96.50 298 LEU A C 1
ATOM 2401 O O . LEU A 1 298 ? -1.737 -3.575 -23.597 1.00 96.50 298 LEU A O 1
ATOM 2405 N N . THR A 1 299 ? -0.033 -3.485 -25.069 1.00 94.81 299 THR A N 1
ATOM 2406 C CA . THR A 1 299 ? -0.676 -2.590 -26.035 1.00 94.81 299 THR A CA 1
ATOM 2407 C C . THR A 1 299 ? -1.624 -3.364 -26.959 1.00 94.81 299 THR A C 1
ATOM 2409 O O . THR A 1 299 ? -1.616 -4.598 -27.006 1.00 94.81 299 THR A O 1
ATOM 2412 N N . ASP A 1 300 ? -2.428 -2.639 -27.741 1.00 92.12 300 ASP A N 1
ATOM 2413 C CA . ASP A 1 300 ? -3.336 -3.243 -28.727 1.00 92.12 300 ASP A CA 1
ATOM 2414 C C . ASP A 1 300 ? -2.588 -4.037 -29.812 1.00 92.12 300 ASP A C 1
ATOM 2416 O O . ASP A 1 300 ? -3.098 -5.040 -30.304 1.00 92.12 300 ASP A O 1
ATOM 2420 N N . ASP A 1 301 ? -1.354 -3.639 -30.136 1.00 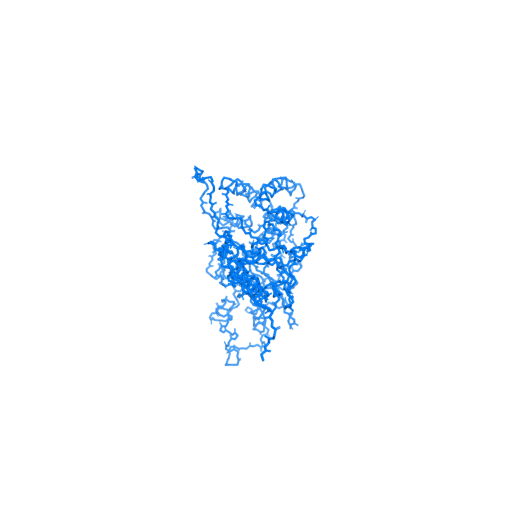92.31 301 ASP A N 1
ATOM 2421 C CA . ASP A 1 301 ? -0.452 -4.343 -31.056 1.00 92.31 301 ASP A CA 1
ATOM 2422 C C . ASP A 1 301 ? 0.415 -5.417 -30.369 1.00 92.31 301 ASP A C 1
ATOM 2424 O O . ASP A 1 301 ? 1.413 -5.860 -30.934 1.00 92.31 301 ASP A O 1
ATOM 2428 N N . ASN A 1 302 ? 0.022 -5.871 -29.171 1.00 93.06 302 ASN A N 1
ATOM 2429 C CA . ASN A 1 302 ? 0.680 -6.937 -28.408 1.00 93.06 302 ASN A CA 1
ATOM 2430 C C . ASN A 1 302 ? 2.151 -6.647 -28.058 1.00 93.06 302 ASN A C 1
ATOM 2432 O O . ASN A 1 302 ? 2.974 -7.559 -28.010 1.00 93.06 302 ASN A O 1
ATOM 2436 N N . LYS A 1 303 ? 2.496 -5.392 -27.761 1.00 95.06 303 LYS A N 1
ATOM 2437 C CA . LYS A 1 303 ? 3.801 -5.033 -27.189 1.00 95.06 303 LYS A CA 1
ATOM 2438 C C . LYS A 1 303 ? 3.718 -4.945 -25.674 1.00 95.06 303 LYS A C 1
ATOM 2440 O O . LYS A 1 303 ? 2.735 -4.450 -25.122 1.00 95.06 303 LYS A O 1
ATOM 2445 N N . VAL A 1 304 ? 4.773 -5.396 -24.999 1.00 97.12 304 VAL A N 1
ATOM 2446 C CA . VAL A 1 304 ? 4.905 -5.258 -23.544 1.00 97.12 304 VAL A CA 1
ATOM 2447 C C . VAL A 1 304 ? 5.036 -3.782 -23.180 1.00 97.12 304 VAL A C 1
ATOM 2449 O O . VAL A 1 304 ? 5.872 -3.072 -23.732 1.00 97.12 304 VAL A O 1
ATOM 2452 N N . ASN A 1 305 ? 4.212 -3.332 -22.237 1.00 96.88 305 ASN A N 1
ATOM 2453 C CA . ASN A 1 305 ? 4.080 -1.927 -21.853 1.00 96.88 305 ASN A CA 1
ATOM 2454 C C . ASN A 1 305 ? 4.362 -1.683 -20.356 1.00 96.88 305 ASN A C 1
ATOM 2456 O O . ASN A 1 305 ? 3.904 -0.704 -19.769 1.00 96.88 305 ASN A O 1
ATOM 2460 N N . ILE A 1 306 ? 5.135 -2.572 -19.727 1.00 97.31 306 ILE A N 1
ATOM 2461 C CA . ILE A 1 306 ? 5.695 -2.363 -18.385 1.00 97.31 306 ILE A CA 1
ATOM 2462 C C . ILE A 1 306 ? 7.204 -2.597 -18.376 1.00 97.31 306 ILE A C 1
ATOM 2464 O O . ILE A 1 306 ? 7.730 -3.297 -19.241 1.00 97.31 306 ILE A O 1
ATOM 2468 N N . MET A 1 307 ? 7.895 -2.019 -17.392 1.00 97.88 307 MET A N 1
ATOM 2469 C CA . MET A 1 307 ? 9.308 -2.305 -17.158 1.00 97.88 307 MET A CA 1
ATOM 2470 C C . MET A 1 307 ? 9.504 -3.752 -16.707 1.00 97.88 307 MET A C 1
ATOM 2472 O O . MET A 1 307 ? 8.830 -4.224 -15.784 1.00 97.88 307 MET A O 1
ATOM 2476 N N . VAL A 1 308 ? 10.470 -4.424 -17.332 1.00 98.44 308 VAL A N 1
ATOM 2477 C CA . VAL A 1 308 ? 10.890 -5.771 -16.947 1.00 98.44 308 VAL A CA 1
ATOM 2478 C C . VAL A 1 308 ? 12.391 -5.785 -16.713 1.00 98.44 308 VAL A C 1
ATOM 2480 O O . VAL A 1 308 ? 13.162 -5.365 -17.570 1.00 98.44 308 VAL A O 1
ATOM 2483 N N . VAL A 1 309 ? 12.805 -6.284 -15.558 1.00 98.31 309 VAL A N 1
ATOM 2484 C CA . VAL A 1 309 ? 14.205 -6.480 -15.194 1.00 98.31 309 VAL A CA 1
ATOM 2485 C C . VAL A 1 309 ? 14.496 -7.971 -15.199 1.00 98.31 309 VAL A C 1
ATOM 2487 O O . VAL A 1 309 ? 13.774 -8.760 -14.585 1.00 98.31 309 VAL A O 1
ATOM 2490 N N . LYS A 1 310 ? 15.570 -8.370 -15.875 1.00 97.81 310 LYS A N 1
ATOM 2491 C CA . LYS A 1 310 ? 16.034 -9.750 -15.801 1.00 97.81 310 LYS A CA 1
ATOM 2492 C C . LYS A 1 310 ? 16.832 -9.967 -14.519 1.00 97.81 310 LYS A C 1
ATOM 2494 O O . LYS A 1 310 ? 17.797 -9.254 -14.263 1.00 97.81 310 LYS A O 1
ATOM 2499 N N . GLY A 1 311 ? 16.476 -10.987 -13.750 1.00 96.31 311 GLY A N 1
ATOM 2500 C CA . GLY A 1 311 ? 17.160 -11.351 -12.511 1.00 96.31 311 GLY A CA 1
ATOM 2501 C C . GLY A 1 311 ? 16.278 -11.205 -11.279 1.00 96.31 311 GLY A C 1
ATOM 2502 O O . GLY A 1 311 ? 15.051 -11.166 -11.370 1.00 96.31 311 GLY A O 1
ATOM 2503 N N . LYS A 1 312 ? 16.917 -11.189 -10.110 1.00 96.12 312 LYS A N 1
ATOM 2504 C CA . LYS A 1 312 ? 16.232 -11.137 -8.820 1.00 96.12 312 LYS A CA 1
ATOM 2505 C C . LYS A 1 312 ? 15.941 -9.697 -8.415 1.00 96.12 312 LYS A C 1
ATOM 2507 O O . LYS A 1 312 ? 16.730 -8.793 -8.687 1.00 96.12 312 LYS A O 1
ATOM 2512 N N . ALA A 1 313 ? 14.817 -9.486 -7.736 1.00 96.88 313 ALA A N 1
ATOM 2513 C CA . ALA A 1 313 ? 14.447 -8.163 -7.244 1.00 96.88 313 ALA A CA 1
ATOM 2514 C C . ALA A 1 313 ? 15.407 -7.676 -6.148 1.00 96.88 313 ALA A C 1
ATOM 2516 O O . ALA A 1 313 ? 15.705 -6.486 -6.061 1.00 96.88 313 ALA A O 1
ATOM 2517 N N . GLU A 1 314 ? 15.933 -8.605 -5.348 1.00 96.69 314 GLU A N 1
ATOM 2518 C CA . GLU A 1 314 ? 16.911 -8.340 -4.296 1.00 96.69 314 GLU A CA 1
ATOM 2519 C C . GLU A 1 314 ? 18.167 -7.661 -4.854 1.00 96.69 314 GLU A C 1
ATOM 2521 O O . GLU A 1 314 ? 18.572 -6.629 -4.325 1.00 96.69 314 GLU A O 1
ATOM 2526 N N . ASP A 1 315 ? 18.705 -8.154 -5.975 1.00 96.38 315 ASP A N 1
ATOM 2527 C CA . ASP A 1 315 ? 19.912 -7.606 -6.610 1.00 96.38 315 ASP A CA 1
ATOM 2528 C C . ASP A 1 315 ? 19.725 -6.123 -6.996 1.00 96.38 315 ASP A C 1
ATOM 2530 O O . ASP A 1 315 ? 20.626 -5.294 -6.827 1.00 96.38 315 ASP A O 1
ATOM 2534 N N . PHE A 1 316 ? 18.524 -5.757 -7.461 1.00 97.06 316 PHE A N 1
ATOM 2535 C CA . PHE A 1 316 ? 18.166 -4.373 -7.776 1.00 97.06 316 PHE A CA 1
ATOM 2536 C C . PHE A 1 316 ? 18.026 -3.518 -6.514 1.00 97.06 316 PHE A C 1
ATOM 2538 O O . PHE A 1 316 ? 18.612 -2.437 -6.416 1.00 97.06 316 PHE A O 1
ATOM 2545 N N . PHE A 1 317 ? 17.275 -3.992 -5.520 1.00 97.06 317 PHE A N 1
ATOM 2546 C CA . PHE A 1 317 ? 17.011 -3.226 -4.302 1.00 97.06 317 PHE A CA 1
ATOM 2547 C C . PHE A 1 317 ? 18.226 -3.094 -3.374 1.00 97.06 317 PHE A C 1
ATOM 2549 O O . PHE A 1 317 ? 18.283 -2.155 -2.572 1.00 97.06 317 PHE A O 1
ATOM 2556 N N . GLU A 1 318 ? 19.188 -4.012 -3.448 1.00 96.56 318 GLU A N 1
ATOM 2557 C CA . GLU A 1 318 ? 20.484 -3.918 -2.769 1.00 96.56 318 GLU A CA 1
ATOM 2558 C C . GLU A 1 318 ? 21.407 -2.893 -3.431 1.00 96.56 318 GLU A C 1
ATOM 2560 O O . GLU A 1 318 ? 22.193 -2.243 -2.741 1.00 96.56 318 GLU A O 1
ATOM 2565 N N . LYS A 1 319 ? 21.272 -2.680 -4.747 1.00 96.69 319 LYS A N 1
ATOM 2566 C CA . LYS A 1 319 ? 22.034 -1.660 -5.477 1.00 96.69 319 LYS A CA 1
ATOM 2567 C C . LYS A 1 319 ? 21.680 -0.238 -5.041 1.00 96.69 319 LYS A C 1
ATOM 2569 O O . LYS A 1 319 ? 22.522 0.654 -5.121 1.00 96.69 319 LYS A O 1
ATOM 2574 N N . ILE A 1 320 ? 20.446 -0.017 -4.588 1.00 97.62 320 ILE A N 1
ATOM 2575 C CA . ILE A 1 320 ? 19.969 1.298 -4.152 1.00 97.62 320 ILE A CA 1
ATOM 2576 C C . ILE A 1 320 ? 20.602 1.640 -2.791 1.00 97.62 320 ILE A C 1
ATOM 2578 O O . ILE A 1 320 ? 20.312 0.959 -1.798 1.00 97.62 320 ILE A O 1
ATOM 2582 N N . PRO A 1 321 ? 21.439 2.694 -2.708 1.00 96.25 321 PRO A N 1
ATOM 2583 C CA . PRO A 1 321 ? 22.155 3.031 -1.487 1.00 96.25 321 PRO A CA 1
ATOM 2584 C C . PRO A 1 321 ? 21.203 3.451 -0.365 1.00 96.25 321 PRO A C 1
ATOM 2586 O O . PRO A 1 321 ? 20.208 4.151 -0.577 1.00 96.25 321 PRO A O 1
ATOM 2589 N N . SER A 1 322 ? 21.550 3.066 0.861 1.00 94.19 322 SER A N 1
ATOM 2590 C CA . SER A 1 322 ? 20.924 3.617 2.061 1.00 94.19 322 SER A CA 1
ATOM 2591 C C . SER A 1 322 ? 21.281 5.091 2.230 1.00 94.19 322 SER A C 1
ATOM 2593 O O . SER A 1 322 ? 22.393 5.502 1.900 1.00 94.19 322 SER A O 1
ATOM 2595 N N . LEU A 1 323 ? 20.355 5.874 2.788 1.00 92.25 323 LEU A N 1
ATOM 2596 C CA . LEU A 1 323 ? 20.677 7.222 3.250 1.00 92.25 323 LEU A CA 1
ATOM 2597 C C . LEU A 1 323 ? 21.723 7.142 4.370 1.00 92.25 323 LEU A C 1
ATOM 2599 O O . LEU A 1 323 ? 21.681 6.217 5.188 1.00 92.25 323 LEU A O 1
ATOM 2603 N N . ASP A 1 324 ? 22.656 8.088 4.406 1.00 89.94 324 ASP A N 1
ATOM 2604 C CA . ASP A 1 324 ? 23.692 8.105 5.430 1.00 89.94 324 ASP A CA 1
ATOM 2605 C C . ASP A 1 324 ? 23.097 8.340 6.830 1.00 89.94 324 ASP A C 1
ATOM 2607 O O . ASP A 1 324 ? 22.077 9.013 7.016 1.00 89.94 324 ASP A O 1
ATOM 2611 N N . GLU A 1 325 ? 23.750 7.7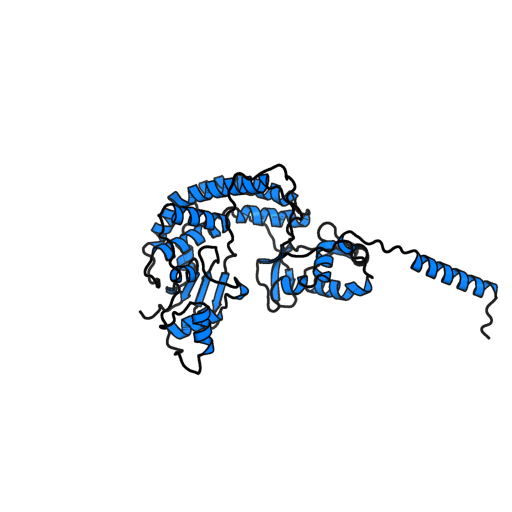74 7.843 1.00 88.81 325 GLU A N 1
ATOM 2612 C CA . GLU A 1 325 ? 23.243 7.803 9.216 1.00 88.81 325 GLU A CA 1
ATOM 2613 C C . GLU A 1 325 ? 23.231 9.213 9.823 1.00 88.81 325 GLU A C 1
ATOM 2615 O O . GLU A 1 325 ? 22.396 9.500 10.684 1.00 88.81 325 GLU A O 1
ATOM 2620 N N . ALA A 1 326 ? 24.110 10.120 9.377 1.00 88.69 326 ALA A N 1
ATOM 2621 C CA . ALA A 1 326 ? 24.120 11.495 9.872 1.00 88.69 326 ALA A CA 1
ATOM 2622 C C . ALA A 1 326 ? 22.868 12.250 9.402 1.00 88.69 326 ALA A C 1
ATOM 2624 O O . ALA A 1 326 ? 22.195 12.898 10.211 1.00 88.69 326 ALA A O 1
ATOM 2625 N N . THR A 1 327 ? 22.503 12.098 8.129 1.00 87.62 327 THR A N 1
ATOM 2626 C CA . THR A 1 327 ? 21.282 12.670 7.559 1.00 87.62 327 THR A CA 1
ATOM 2627 C C . THR A 1 327 ? 20.034 12.032 8.168 1.00 87.62 327 THR A C 1
ATOM 2629 O O . THR A 1 327 ? 19.136 12.757 8.596 1.00 87.62 327 THR A O 1
ATOM 2632 N N . LYS A 1 328 ? 19.987 10.700 8.334 1.00 88.56 328 LYS A N 1
ATOM 2633 C CA . LYS A 1 328 ? 18.869 10.038 9.040 1.00 88.56 328 LYS A CA 1
ATOM 2634 C C . LYS A 1 328 ? 18.691 10.566 10.464 1.00 88.56 328 LYS A C 1
ATOM 2636 O O . LYS A 1 328 ? 17.575 10.884 10.879 1.00 88.56 328 LYS A O 1
ATOM 2641 N N . LYS A 1 329 ? 19.789 10.714 11.213 1.00 87.19 329 LYS A N 1
ATOM 2642 C CA . LYS A 1 329 ? 19.762 11.214 12.595 1.00 87.19 329 LYS A CA 1
ATOM 2643 C C . LYS A 1 329 ? 19.267 12.658 12.685 1.00 87.19 329 LYS A C 1
ATOM 2645 O O . LYS A 1 329 ? 18.589 12.994 13.654 1.00 87.19 329 LYS A O 1
ATOM 2650 N N . LYS A 1 330 ? 19.551 13.493 11.677 1.00 86.56 330 LYS A N 1
ATOM 2651 C CA . LYS A 1 330 ? 19.037 14.871 11.589 1.00 86.56 330 LYS A CA 1
ATOM 2652 C C . LYS A 1 330 ? 17.504 14.908 11.583 1.00 86.56 330 LYS A C 1
ATOM 2654 O O . LYS A 1 330 ? 16.917 15.801 12.186 1.00 86.56 330 LYS A O 1
ATOM 2659 N N . PHE A 1 331 ? 16.860 13.941 10.931 1.00 88.50 331 PHE A N 1
ATOM 2660 C CA . PHE A 1 331 ? 15.399 13.889 10.812 1.00 88.50 331 PHE A CA 1
ATOM 2661 C C . PHE A 1 331 ? 14.730 13.118 11.955 1.00 88.50 331 PHE A C 1
ATOM 2663 O O . PHE A 1 331 ? 13.587 13.412 12.297 1.00 88.50 331 PHE A O 1
ATOM 2670 N N . ALA A 1 332 ? 15.446 12.183 12.587 1.00 89.50 332 ALA A N 1
ATOM 2671 C CA . ALA A 1 332 ? 14.911 11.323 13.642 1.00 89.50 332 ALA A CA 1
ATOM 2672 C C . ALA A 1 332 ? 14.320 12.087 14.839 1.00 89.50 332 ALA A C 1
ATOM 2674 O O . ALA A 1 332 ? 13.281 11.684 15.356 1.00 89.50 332 ALA A O 1
ATOM 2675 N N . GLY A 1 333 ? 14.946 13.195 15.255 1.00 87.88 333 GLY A N 1
ATOM 2676 C CA . GLY A 1 333 ? 14.442 14.018 16.362 1.00 87.88 333 GLY A CA 1
ATOM 2677 C C . GLY A 1 333 ? 13.057 14.600 16.071 1.00 87.88 333 GLY A C 1
ATOM 2678 O O . GLY A 1 333 ? 12.126 14.388 16.843 1.00 87.88 333 GLY A O 1
ATOM 2679 N N . TYR A 1 334 ? 12.906 15.247 14.912 1.00 90.25 334 TYR A N 1
ATOM 2680 C CA . TYR A 1 334 ? 11.625 15.803 14.466 1.00 90.25 334 TYR A CA 1
ATOM 2681 C C . TYR A 1 334 ? 10.566 14.723 14.246 1.00 90.25 334 TYR A C 1
ATOM 2683 O O . TYR A 1 334 ? 9.414 14.902 14.631 1.00 90.25 334 TYR A O 1
ATOM 2691 N N . ALA A 1 335 ? 10.952 13.596 13.644 1.00 93.50 335 ALA A N 1
ATOM 2692 C CA . ALA A 1 335 ? 10.042 12.485 13.404 1.00 93.50 335 ALA A CA 1
ATOM 2693 C C . ALA A 1 335 ? 9.467 11.923 14.710 1.00 93.50 335 ALA A C 1
ATOM 2695 O O . ALA A 1 335 ? 8.269 11.656 14.787 1.00 93.50 335 ALA A O 1
ATOM 2696 N N . LEU A 1 336 ? 10.306 11.767 15.740 1.00 92.38 336 LEU A N 1
ATOM 2697 C CA . LEU A 1 336 ? 9.871 11.278 17.044 1.00 92.38 336 LEU A CA 1
ATOM 2698 C C . LEU A 1 336 ? 8.960 12.289 17.748 1.00 92.38 336 LEU A C 1
ATOM 2700 O O . LEU A 1 336 ? 7.903 11.901 18.236 1.00 92.38 336 LEU A O 1
ATOM 2704 N N . GLU A 1 337 ? 9.318 13.574 17.742 1.00 92.12 337 GLU A N 1
ATOM 2705 C CA . GLU A 1 337 ? 8.490 14.638 18.323 1.00 92.12 337 GLU A CA 1
ATOM 2706 C C . GLU A 1 337 ? 7.104 14.701 17.657 1.00 92.12 337 GLU A C 1
ATOM 2708 O O . GLU A 1 337 ? 6.076 14.673 18.337 1.00 92.12 337 GLU A O 1
ATOM 2713 N N . ALA A 1 338 ? 7.055 14.686 16.322 1.00 93.31 338 ALA A N 1
ATOM 2714 C CA . ALA A 1 338 ? 5.807 14.650 15.561 1.00 93.31 338 ALA A CA 1
ATOM 2715 C C . ALA A 1 338 ? 4.966 13.400 15.871 1.00 93.31 338 ALA A C 1
ATOM 2717 O O . ALA A 1 338 ? 3.739 13.475 16.005 1.00 93.31 338 ALA A O 1
ATOM 2718 N N . ALA A 1 339 ? 5.619 12.245 16.008 1.00 94.44 339 ALA A N 1
ATOM 2719 C CA . ALA A 1 339 ? 4.964 10.987 16.333 1.00 94.44 339 ALA A CA 1
ATOM 2720 C C . ALA A 1 339 ? 4.385 10.987 17.759 1.00 94.44 339 ALA A C 1
ATOM 2722 O O . ALA A 1 339 ? 3.255 10.540 17.963 1.00 94.44 339 ALA A O 1
ATOM 2723 N N . GLU A 1 340 ? 5.113 11.533 18.735 1.00 93.38 340 GLU A N 1
ATOM 2724 C CA . GLU A 1 340 ? 4.646 11.690 20.115 1.00 93.38 340 GLU A CA 1
ATOM 2725 C C . GLU A 1 340 ? 3.464 12.653 20.219 1.00 93.38 340 GLU A C 1
ATOM 2727 O O . GLU A 1 340 ? 2.499 12.348 20.923 1.00 93.38 340 GLU A O 1
ATOM 2732 N N . MET A 1 341 ? 3.506 13.786 19.509 1.00 91.62 341 MET A N 1
ATOM 2733 C CA . MET A 1 341 ? 2.372 14.711 19.428 1.00 91.62 341 MET A CA 1
ATOM 2734 C C . MET A 1 341 ? 1.145 14.012 18.841 1.00 91.62 341 MET A C 1
ATOM 2736 O O . MET A 1 341 ? 0.085 14.005 19.465 1.00 91.62 341 MET A O 1
ATOM 2740 N N . THR A 1 342 ? 1.313 13.315 17.713 1.00 92.75 342 THR A N 1
ATOM 2741 C CA . THR A 1 342 ? 0.215 12.594 17.055 1.00 92.75 342 THR A CA 1
ATOM 2742 C C . THR A 1 342 ? -0.384 11.511 17.955 1.00 92.75 342 THR A C 1
ATOM 2744 O O . THR A 1 342 ? -1.605 11.366 18.032 1.00 92.75 342 THR A O 1
ATOM 2747 N N . ALA A 1 343 ? 0.447 10.773 18.695 1.00 94.44 343 ALA A N 1
ATOM 2748 C CA . ALA A 1 343 ? 0.007 9.703 19.588 1.00 94.44 343 ALA A CA 1
ATOM 2749 C C . ALA A 1 343 ? -0.867 10.182 20.760 1.00 94.44 343 ALA A C 1
ATOM 2751 O O . ALA A 1 343 ? -1.597 9.375 21.340 1.00 94.44 343 ALA A O 1
ATOM 2752 N N . ARG A 1 344 ? -0.857 11.479 21.103 1.00 91.75 344 ARG A N 1
ATOM 2753 C CA . ARG A 1 344 ? -1.739 12.045 22.144 1.00 91.75 344 ARG A CA 1
ATOM 2754 C C . ARG A 1 344 ? -3.217 11.962 21.769 1.00 91.75 344 ARG A C 1
ATOM 2756 O O . ARG A 1 344 ? -4.047 11.839 22.665 1.00 91.75 344 ARG A O 1
ATOM 2763 N N . ASN A 1 345 ? -3.522 11.931 20.472 1.00 91.56 345 ASN A N 1
ATOM 2764 C CA . ASN A 1 345 ? -4.883 11.808 19.944 1.00 91.56 345 ASN A CA 1
ATOM 2765 C C . ASN A 1 345 ? -5.420 10.365 19.973 1.00 91.56 345 ASN A C 1
ATOM 2767 O O . ASN A 1 345 ? -6.537 10.111 19.527 1.00 91.56 345 ASN A O 1
ATOM 2771 N N . TYR A 1 346 ? -4.639 9.414 20.497 1.00 95.12 346 TYR A N 1
ATOM 2772 C CA . TYR A 1 346 ? -4.971 7.994 20.532 1.00 95.12 346 TYR A CA 1
ATOM 2773 C C . TYR A 1 346 ? -5.022 7.451 21.968 1.00 95.12 346 TYR A C 1
ATOM 2775 O O . TYR A 1 346 ? -4.291 7.924 22.856 1.00 95.12 346 TYR A O 1
ATOM 2783 N N . PRO A 1 347 ? -5.864 6.429 22.219 1.00 95.44 347 PRO A N 1
ATOM 2784 C CA . PRO A 1 347 ? -5.969 5.826 23.538 1.00 95.44 347 PRO A CA 1
ATOM 2785 C C . PRO A 1 347 ? -4.651 5.118 23.920 1.00 95.44 347 PRO A C 1
ATOM 2787 O O . PRO A 1 347 ? -3.895 4.697 23.035 1.00 95.44 347 PRO A O 1
ATOM 2790 N N . PRO A 1 348 ? -4.326 5.000 25.225 1.00 95.19 348 PRO A N 1
ATOM 2791 C CA . PRO A 1 348 ? -3.001 4.581 25.692 1.00 95.19 348 PRO A CA 1
ATOM 2792 C C . PRO A 1 348 ? -2.479 3.283 25.071 1.00 95.19 348 PRO A C 1
ATOM 2794 O O . PRO A 1 348 ? -1.296 3.193 24.747 1.00 95.19 348 PRO A O 1
ATOM 2797 N N . GLN A 1 349 ? -3.354 2.301 24.853 1.00 95.12 349 GLN A N 1
ATOM 2798 C CA . GLN A 1 349 ? -2.981 1.006 24.297 1.00 95.12 349 GLN A CA 1
ATOM 2799 C C . GLN A 1 349 ? -2.548 1.060 22.830 1.00 95.12 349 GLN A C 1
ATOM 2801 O O . GLN A 1 349 ? -1.911 0.111 22.391 1.00 95.12 349 GLN A O 1
ATOM 2806 N N . MET A 1 350 ? -2.860 2.137 22.098 1.00 97.25 350 MET A N 1
ATOM 2807 C CA . MET A 1 350 ? -2.482 2.331 20.692 1.00 97.25 350 MET A CA 1
ATOM 2808 C C . MET A 1 350 ? -1.218 3.174 20.520 1.00 97.25 350 MET A C 1
ATOM 2810 O O . MET A 1 350 ? -0.626 3.176 19.444 1.00 97.25 350 MET A O 1
ATOM 2814 N N . ARG A 1 351 ? -0.767 3.883 21.561 1.00 95.19 351 ARG A N 1
ATOM 2815 C CA . ARG A 1 351 ? 0.302 4.886 21.436 1.00 95.19 351 ARG A CA 1
ATOM 2816 C C . ARG A 1 351 ? 1.613 4.318 20.906 1.00 95.19 351 ARG A C 1
ATOM 2818 O O . ARG A 1 351 ? 2.231 4.966 20.071 1.00 95.19 351 ARG A O 1
ATOM 2825 N N . ASP A 1 352 ? 2.012 3.109 21.317 1.00 95.31 352 ASP A N 1
ATOM 2826 C CA . ASP A 1 352 ? 3.242 2.504 20.778 1.00 95.31 352 ASP A CA 1
ATOM 2827 C C . ASP A 1 352 ? 3.142 2.269 19.263 1.00 95.31 352 ASP A C 1
ATOM 2829 O O . ASP A 1 352 ? 4.128 2.465 18.555 1.00 95.31 352 ASP A O 1
ATOM 2833 N N . LEU A 1 353 ? 1.969 1.841 18.769 1.00 96.50 353 LEU A N 1
ATOM 2834 C CA . LEU A 1 353 ? 1.746 1.630 17.338 1.00 96.50 353 LEU A CA 1
ATOM 2835 C C . LEU A 1 353 ? 1.878 2.952 16.590 1.00 96.50 353 LEU A C 1
ATOM 2837 O O . LEU A 1 353 ? 2.610 3.031 15.609 1.00 96.50 353 LEU A O 1
ATOM 2841 N N . ILE A 1 354 ? 1.194 3.988 17.082 1.00 96.00 354 ILE A N 1
ATOM 2842 C CA . ILE A 1 354 ? 1.178 5.308 16.449 1.00 96.00 354 ILE A CA 1
ATOM 2843 C C . ILE A 1 354 ? 2.575 5.911 16.429 1.00 96.00 354 ILE A C 1
ATOM 2845 O O . ILE A 1 354 ? 3.020 6.345 15.374 1.00 96.00 354 ILE A O 1
ATOM 2849 N N . ILE A 1 355 ? 3.307 5.862 17.544 1.00 95.25 355 ILE A N 1
ATOM 2850 C CA . ILE A 1 355 ? 4.685 6.357 17.588 1.00 95.25 355 ILE A CA 1
ATOM 2851 C C . ILE A 1 355 ? 5.554 5.594 16.586 1.00 95.25 355 ILE A C 1
ATOM 2853 O O . ILE A 1 355 ? 6.269 6.208 15.799 1.00 95.25 355 ILE A O 1
ATOM 2857 N N . SER A 1 356 ? 5.467 4.261 16.577 1.00 94.38 356 SER A N 1
ATOM 2858 C CA . SER A 1 356 ? 6.293 3.432 15.701 1.00 94.38 356 SER A CA 1
ATOM 2859 C C . SER A 1 356 ? 6.013 3.684 14.221 1.00 94.38 356 SER A C 1
ATOM 2861 O O . SER A 1 356 ? 6.955 3.855 13.448 1.00 94.38 356 SER A O 1
ATOM 2863 N N . TRP A 1 357 ? 4.742 3.756 13.828 1.00 93.31 357 TRP A N 1
ATOM 2864 C CA . TRP A 1 357 ? 4.348 4.001 12.444 1.00 93.31 357 TRP A CA 1
ATOM 2865 C C . TRP A 1 357 ? 4.624 5.430 11.992 1.00 93.31 357 TRP A C 1
ATOM 2867 O O . TRP A 1 357 ? 5.144 5.616 10.897 1.00 93.31 357 TRP A O 1
ATOM 2877 N N . HIS A 1 358 ? 4.321 6.437 12.815 1.00 93.19 358 HIS A N 1
ATOM 2878 C CA . HIS A 1 358 ? 4.553 7.830 12.437 1.00 93.19 358 HIS A CA 1
ATOM 2879 C C . HIS A 1 358 ? 6.043 8.163 12.376 1.00 93.19 358 HIS A C 1
ATOM 2881 O O . HIS A 1 358 ? 6.471 8.793 11.415 1.00 93.19 358 HIS A O 1
ATOM 2887 N N . ALA A 1 359 ? 6.846 7.710 13.345 1.00 93.50 359 ALA A N 1
ATOM 2888 C CA . ALA A 1 359 ? 8.284 7.964 13.323 1.00 93.50 359 ALA A CA 1
ATOM 2889 C C . ALA A 1 359 ? 8.977 7.171 12.202 1.00 93.50 359 ALA A C 1
ATOM 2891 O O . ALA A 1 359 ? 9.762 7.740 11.445 1.00 93.50 359 ALA A O 1
ATOM 2892 N N . GLY A 1 360 ? 8.654 5.881 12.044 1.00 91.50 360 GLY A N 1
ATOM 2893 C CA . GLY A 1 360 ? 9.234 5.046 10.987 1.00 91.50 360 GLY A CA 1
ATOM 2894 C C . GLY A 1 360 ? 8.805 5.468 9.579 1.00 91.50 360 GLY A C 1
ATOM 2895 O O . GLY A 1 360 ? 9.612 5.454 8.652 1.00 91.50 360 GLY A O 1
ATOM 2896 N N . GLY A 1 361 ? 7.555 5.913 9.435 1.00 90.88 361 GLY A N 1
ATOM 2897 C CA . GLY A 1 361 ? 6.967 6.393 8.186 1.00 90.88 361 GLY A CA 1
ATOM 2898 C C . GLY A 1 361 ? 7.186 7.880 7.899 1.00 90.88 361 GLY A C 1
ATOM 2899 O O . GLY A 1 361 ? 6.674 8.372 6.895 1.00 90.88 361 GLY A O 1
ATOM 2900 N N . PHE A 1 362 ? 7.927 8.608 8.744 1.00 94.25 362 PHE A N 1
ATOM 2901 C CA . PHE A 1 362 ? 8.087 10.059 8.602 1.00 94.25 362 PHE A CA 1
ATOM 2902 C C . PHE A 1 362 ? 8.763 10.444 7.281 1.00 94.25 362 PHE A C 1
ATOM 2904 O O . PHE A 1 362 ? 8.339 11.390 6.617 1.00 94.25 362 PHE A O 1
ATOM 2911 N N . VAL A 1 363 ? 9.780 9.672 6.883 1.00 94.56 363 VAL A N 1
ATOM 2912 C CA . VAL A 1 363 ? 10.445 9.752 5.576 1.00 94.56 363 VAL A CA 1
ATOM 2913 C C . VAL A 1 363 ? 10.129 8.472 4.809 1.00 94.56 363 VAL A C 1
ATOM 2915 O O . VAL A 1 363 ? 10.844 7.478 4.897 1.00 94.56 363 VAL A O 1
ATOM 2918 N N . SER A 1 364 ? 8.986 8.482 4.128 1.00 94.06 364 SER A N 1
ATOM 2919 C CA . SER A 1 364 ? 8.441 7.326 3.411 1.00 94.06 364 SER A CA 1
ATOM 2920 C C . SER A 1 364 ? 7.702 7.786 2.144 1.00 94.06 364 SER A C 1
ATOM 2922 O O . SER A 1 364 ? 8.137 8.723 1.477 1.00 94.06 364 SER A O 1
ATOM 2924 N N . ASN A 1 365 ? 6.583 7.150 1.799 1.00 94.81 365 ASN A N 1
ATOM 2925 C CA . ASN A 1 365 ? 5.868 7.333 0.539 1.00 94.81 365 ASN A CA 1
ATOM 2926 C C . ASN A 1 365 ? 5.480 8.787 0.230 1.00 94.81 365 ASN A C 1
ATOM 2928 O O . ASN A 1 365 ? 5.712 9.239 -0.886 1.00 94.81 365 ASN A O 1
ATOM 2932 N N . SER A 1 366 ? 4.929 9.541 1.189 1.00 94.88 366 SER A N 1
ATOM 2933 C CA . SER A 1 366 ? 4.543 10.943 0.950 1.00 94.88 366 SER A CA 1
ATOM 2934 C C . SER A 1 366 ? 5.752 11.814 0.604 1.00 94.88 366 SER A C 1
ATOM 2936 O O . SER A 1 366 ? 5.686 12.611 -0.326 1.00 94.88 366 SER A O 1
ATOM 2938 N N . VAL A 1 367 ? 6.885 11.606 1.286 1.00 96.56 367 VAL A N 1
ATOM 2939 C CA . VAL A 1 367 ? 8.144 12.299 0.971 1.00 96.56 367 VAL A CA 1
ATOM 2940 C C . VAL A 1 367 ? 8.682 11.847 -0.386 1.00 96.56 367 VAL A C 1
ATOM 2942 O O . VAL A 1 367 ? 9.152 12.676 -1.155 1.00 96.56 367 VAL A O 1
ATOM 2945 N N . ALA A 1 368 ? 8.562 10.564 -0.736 1.00 97.81 368 ALA A N 1
ATOM 2946 C CA . ALA A 1 368 ? 8.933 10.078 -2.063 1.00 97.81 368 ALA A CA 1
ATOM 2947 C C . ALA A 1 368 ? 8.104 10.753 -3.173 1.00 97.81 368 ALA A C 1
ATOM 2949 O O . ALA A 1 368 ? 8.667 11.138 -4.195 1.00 97.81 368 ALA A O 1
ATOM 2950 N N . VAL A 1 369 ? 6.800 10.976 -2.957 1.00 97.94 369 VAL A N 1
ATOM 2951 C CA . VAL A 1 369 ? 5.955 11.755 -3.883 1.00 97.94 369 VAL A CA 1
ATOM 2952 C C . VAL A 1 369 ? 6.430 13.206 -3.977 1.00 97.94 369 VAL A C 1
ATOM 2954 O O . VAL A 1 369 ? 6.551 13.710 -5.088 1.00 97.94 369 VAL A O 1
ATOM 2957 N N . MET A 1 370 ? 6.774 13.859 -2.861 1.00 97.81 370 MET A N 1
ATOM 2958 C CA . MET A 1 370 ? 7.334 15.221 -2.887 1.00 97.81 370 MET A CA 1
ATOM 2959 C C . MET A 1 370 ? 8.662 15.290 -3.650 1.00 97.81 370 MET A C 1
ATOM 2961 O O . MET A 1 370 ? 8.886 16.227 -4.408 1.00 97.81 370 MET A O 1
ATOM 2965 N N . VAL A 1 371 ? 9.543 14.297 -3.481 1.00 98.31 371 VAL A N 1
ATOM 2966 C CA . VAL A 1 371 ? 10.798 14.217 -4.243 1.00 98.31 371 VAL A CA 1
ATOM 2967 C C . VAL A 1 371 ? 10.492 14.084 -5.734 1.00 98.31 371 VAL A C 1
ATOM 2969 O O . VAL A 1 371 ? 11.094 14.794 -6.533 1.00 98.31 371 VAL A O 1
ATOM 2972 N N . MET A 1 372 ? 9.522 13.248 -6.125 1.00 98.12 372 MET A N 1
ATOM 2973 C CA . MET A 1 372 ? 9.090 13.172 -7.527 1.00 98.12 372 MET A CA 1
ATOM 2974 C C . MET A 1 372 ? 8.534 14.510 -8.024 1.00 98.12 372 MET A C 1
ATOM 2976 O O . MET A 1 372 ? 8.926 14.948 -9.101 1.00 98.12 372 MET A O 1
ATOM 2980 N N . ASP A 1 373 ? 7.696 15.194 -7.237 1.00 97.25 373 ASP A N 1
ATOM 2981 C CA . ASP A 1 373 ? 7.176 16.526 -7.581 1.00 97.25 373 ASP A CA 1
ATOM 2982 C C . ASP A 1 373 ? 8.306 17.502 -7.880 1.00 97.25 373 ASP A C 1
ATOM 2984 O O . ASP A 1 373 ? 8.274 18.180 -8.903 1.00 97.25 373 ASP A O 1
ATOM 2988 N N . ILE A 1 374 ? 9.333 17.540 -7.034 1.00 97.81 374 ILE A N 1
ATOM 2989 C CA . ILE A 1 374 ? 10.495 18.405 -7.239 1.00 97.81 374 ILE A CA 1
ATOM 2990 C C . ILE A 1 374 ? 11.208 18.046 -8.549 1.00 97.81 374 ILE A C 1
ATOM 2992 O O . ILE A 1 374 ? 11.467 18.939 -9.356 1.00 97.81 374 ILE A O 1
ATOM 2996 N N . LEU A 1 375 ? 11.492 16.761 -8.784 1.00 98.19 375 LEU A N 1
ATOM 2997 C CA . LEU A 1 375 ? 12.261 16.299 -9.947 1.00 98.19 375 LEU A CA 1
ATOM 2998 C C . LEU A 1 375 ? 11.519 16.481 -11.280 1.00 98.19 375 LEU A C 1
ATOM 3000 O O . LEU A 1 375 ? 12.149 16.815 -12.283 1.00 98.19 375 LEU A O 1
ATOM 3004 N N . TYR A 1 376 ? 10.198 16.296 -11.315 1.00 97.00 376 TYR A N 1
ATOM 3005 C CA . TYR A 1 376 ? 9.405 16.564 -12.518 1.00 97.00 376 TYR A CA 1
ATOM 3006 C C . TYR A 1 376 ? 9.181 18.069 -12.730 1.00 97.00 376 TYR A C 1
ATOM 3008 O O . TYR A 1 376 ? 9.296 18.551 -13.856 1.00 97.00 376 TYR A O 1
ATOM 3016 N N . ASN A 1 377 ? 8.907 18.839 -11.669 1.00 96.12 377 ASN A N 1
ATOM 3017 C CA . ASN A 1 377 ? 8.607 20.271 -11.798 1.00 96.12 377 ASN A CA 1
ATOM 3018 C C . ASN A 1 377 ? 9.837 21.112 -12.155 1.00 96.12 377 ASN A C 1
ATOM 3020 O O . ASN A 1 377 ? 9.705 22.120 -12.847 1.00 96.12 377 ASN A O 1
ATOM 3024 N N . ASN A 1 378 ? 11.030 20.721 -11.698 1.00 96.38 378 ASN A N 1
ATOM 3025 C CA . ASN A 1 378 ? 12.269 21.433 -12.016 1.00 96.38 378 ASN A CA 1
ATOM 3026 C C . ASN A 1 378 ? 12.913 20.985 -13.346 1.00 96.38 378 ASN A C 1
ATOM 3028 O O . ASN A 1 378 ? 13.963 21.509 -13.716 1.00 96.38 378 ASN A O 1
ATOM 3032 N N . GLY A 1 379 ? 12.301 20.029 -14.054 1.00 95.81 379 GLY A N 1
ATOM 3033 C CA . GLY A 1 379 ? 12.784 19.512 -15.334 1.00 95.81 379 GLY A CA 1
ATOM 3034 C C . GLY A 1 379 ? 13.930 18.502 -15.241 1.00 95.81 379 GLY A C 1
ATOM 3035 O O . GLY A 1 379 ? 14.528 18.194 -16.270 1.00 95.81 379 GLY A O 1
ATOM 3036 N N . THR A 1 380 ? 14.247 17.971 -14.052 1.00 96.31 380 THR A N 1
ATOM 3037 C CA . THR A 1 380 ? 15.211 16.861 -13.916 1.00 96.31 380 THR A CA 1
ATOM 3038 C C . THR A 1 380 ? 14.702 15.601 -14.610 1.00 96.31 380 THR A C 1
ATOM 3040 O O . THR A 1 380 ? 15.499 14.880 -15.207 1.00 96.31 380 THR A O 1
ATOM 3043 N N . PHE A 1 381 ? 13.391 15.357 -14.542 1.00 96.94 381 PHE A N 1
ATOM 3044 C CA . PHE A 1 381 ? 12.701 14.333 -15.319 1.00 96.94 381 PHE A CA 1
ATOM 3045 C C . PHE A 1 381 ? 11.669 14.956 -16.249 1.00 96.94 381 PHE A C 1
ATOM 3047 O O . PHE A 1 381 ? 10.954 15.891 -15.877 1.00 96.94 381 PHE A O 1
ATOM 3054 N N . LYS A 1 382 ? 11.551 14.410 -17.460 1.00 95.50 382 LYS A N 1
ATOM 3055 C CA . LYS A 1 382 ? 10.519 14.830 -18.410 1.00 95.50 382 LYS A CA 1
ATOM 3056 C C . LYS A 1 382 ? 9.136 14.359 -17.964 1.00 95.50 382 LYS A C 1
ATOM 3058 O O . LYS A 1 382 ? 8.986 13.320 -17.324 1.00 95.50 382 LYS A O 1
ATOM 3063 N N . ALA A 1 383 ? 8.103 15.101 -18.358 1.00 95.94 383 ALA A N 1
ATOM 3064 C CA . ALA A 1 383 ? 6.721 14.714 -18.091 1.00 95.94 383 ALA A CA 1
ATOM 3065 C C . ALA A 1 383 ? 6.398 13.325 -18.675 1.00 95.94 383 ALA A C 1
ATOM 3067 O O . ALA A 1 383 ? 6.755 13.021 -19.815 1.00 95.94 383 ALA A O 1
ATOM 3068 N N . LEU A 1 384 ? 5.693 12.504 -17.892 1.00 96.75 384 LEU A N 1
ATOM 3069 C CA . LEU A 1 384 ? 5.312 11.149 -18.289 1.00 96.75 384 LEU A CA 1
ATOM 3070 C C . LEU A 1 384 ? 4.220 11.162 -19.362 1.00 96.75 384 LEU A C 1
ATOM 3072 O O . LEU A 1 384 ? 3.178 11.807 -19.206 1.00 96.75 384 LEU A O 1
ATOM 3076 N N . THR A 1 385 ? 4.421 10.369 -20.410 1.00 96.44 385 THR A N 1
ATOM 3077 C CA . THR A 1 385 ? 3.367 10.026 -21.373 1.00 96.44 385 THR A CA 1
ATOM 3078 C C . THR A 1 385 ? 2.304 9.125 -20.738 1.00 96.44 385 THR A C 1
ATOM 3080 O O . THR A 1 385 ? 2.536 8.488 -19.710 1.00 96.44 385 THR A O 1
ATOM 3083 N N . GLU A 1 386 ? 1.131 9.003 -21.367 1.00 93.25 386 GLU A N 1
ATOM 3084 C CA . GLU A 1 386 ? 0.069 8.111 -20.870 1.00 93.25 386 GLU A CA 1
ATOM 3085 C C . GLU A 1 386 ? 0.505 6.642 -20.778 1.00 93.25 386 GLU A C 1
ATOM 3087 O O . GLU A 1 386 ? 0.081 5.937 -19.863 1.00 93.25 386 GLU A O 1
ATOM 3092 N N . ASN A 1 387 ? 1.390 6.187 -21.670 1.00 92.56 387 ASN A N 1
ATOM 3093 C CA . ASN A 1 387 ? 1.944 4.834 -21.601 1.00 92.56 387 ASN A CA 1
ATOM 3094 C C . ASN A 1 387 ? 2.926 4.693 -20.433 1.00 92.56 387 ASN A C 1
ATOM 3096 O O . ASN A 1 387 ? 2.854 3.722 -19.685 1.00 92.56 387 ASN A O 1
ATOM 3100 N N . GLU A 1 388 ? 3.788 5.685 -20.202 1.00 97.06 388 GLU A N 1
ATOM 3101 C CA . GLU A 1 388 ? 4.727 5.655 -19.075 1.00 97.06 388 GLU A CA 1
ATOM 3102 C C . GLU A 1 388 ? 4.015 5.734 -17.719 1.00 97.06 388 GLU A C 1
ATOM 3104 O O . GLU A 1 388 ? 4.452 5.104 -16.757 1.00 97.06 388 GLU A O 1
ATOM 3109 N N . LYS A 1 389 ? 2.865 6.415 -17.633 1.00 96.94 389 LYS A N 1
ATOM 3110 C CA . LYS A 1 389 ? 2.021 6.399 -16.426 1.00 96.94 389 LYS A CA 1
ATOM 3111 C C . LYS A 1 389 ? 1.502 4.998 -16.082 1.00 96.94 389 LYS A C 1
ATOM 3113 O O . LYS A 1 389 ? 1.228 4.723 -14.916 1.00 96.94 389 LYS A O 1
ATOM 3118 N N . VAL A 1 390 ? 1.383 4.075 -17.038 1.00 94.69 390 VAL A N 1
ATOM 3119 C CA . VAL A 1 390 ? 1.012 2.681 -16.726 1.00 94.69 390 VAL A CA 1
ATOM 3120 C C . VAL A 1 390 ? 2.116 1.986 -15.931 1.00 94.69 390 VAL A C 1
ATOM 3122 O O . VAL A 1 390 ? 1.824 1.206 -15.023 1.00 94.69 390 VAL A O 1
ATOM 3125 N N . THR A 1 391 ? 3.375 2.297 -16.236 1.00 93.94 391 THR A N 1
ATOM 3126 C CA . THR A 1 391 ? 4.557 1.611 -15.701 1.00 93.94 391 THR A CA 1
ATOM 3127 C C . THR A 1 391 ? 5.331 2.410 -14.647 1.00 93.94 391 THR A C 1
ATOM 3129 O O . THR A 1 391 ? 6.251 1.870 -14.039 1.00 93.94 391 THR A O 1
ATOM 3132 N N . SER A 1 392 ? 4.960 3.664 -14.374 1.00 96.25 392 SER A N 1
ATOM 3133 C CA . SER A 1 392 ? 5.545 4.470 -13.293 1.00 96.25 392 SER A CA 1
ATOM 3134 C C . SER A 1 392 ? 5.458 3.732 -11.955 1.00 96.25 392 SER A C 1
ATOM 3136 O O . SER A 1 392 ? 4.373 3.290 -11.563 1.00 96.25 392 SER A O 1
ATOM 3138 N N . ASN A 1 393 ? 6.598 3.564 -11.278 1.00 96.69 393 ASN A N 1
ATOM 3139 C CA . ASN A 1 393 ? 6.725 2.781 -10.044 1.00 96.69 393 ASN A CA 1
ATOM 3140 C C . ASN A 1 393 ? 6.111 1.372 -10.152 1.00 96.69 393 ASN A C 1
ATOM 3142 O O . ASN A 1 393 ? 5.391 0.940 -9.255 1.00 96.69 393 ASN A O 1
ATOM 3146 N N . LEU A 1 394 ? 6.344 0.678 -11.268 1.00 97.62 394 LEU A N 1
ATOM 3147 C CA . LEU A 1 394 ? 5.987 -0.725 -11.480 1.00 97.62 394 LEU A CA 1
ATOM 3148 C C . LEU A 1 394 ? 7.145 -1.425 -12.192 1.00 97.62 394 LEU A C 1
ATOM 3150 O O . LEU A 1 394 ? 7.511 -1.031 -13.297 1.00 97.62 394 LEU A O 1
ATOM 3154 N N . ILE A 1 395 ? 7.694 -2.466 -11.567 1.00 98.31 395 ILE A N 1
ATOM 3155 C CA . ILE A 1 395 ? 8.755 -3.296 -12.143 1.00 98.31 395 ILE A CA 1
ATOM 3156 C C . ILE A 1 395 ? 8.386 -4.766 -11.962 1.00 98.31 395 ILE A C 1
ATOM 3158 O O . ILE A 1 395 ? 8.077 -5.210 -10.852 1.00 98.31 395 ILE A O 1
ATOM 3162 N N . MET A 1 396 ? 8.441 -5.519 -13.056 1.00 98.44 396 MET A N 1
ATOM 3163 C CA . MET A 1 396 ? 8.428 -6.978 -13.0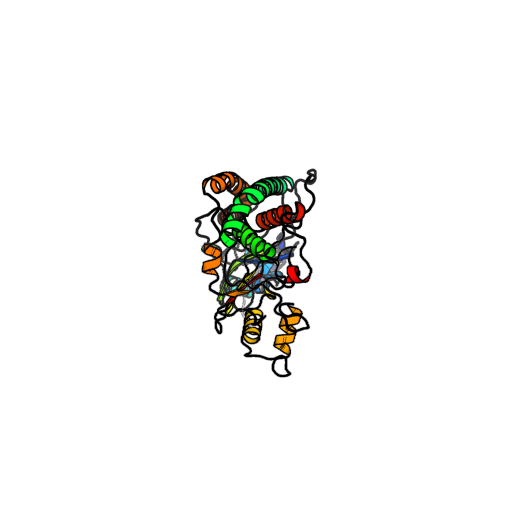36 1.00 98.44 396 MET A CA 1
ATOM 3164 C C . MET A 1 396 ? 9.865 -7.499 -13.104 1.00 98.44 396 MET A C 1
ATOM 3166 O O . MET A 1 396 ? 10.670 -7.006 -13.887 1.00 98.44 396 MET A O 1
ATOM 3170 N N . PHE A 1 397 ? 10.176 -8.509 -12.304 1.00 98.56 397 PHE A N 1
ATOM 3171 C CA . PHE A 1 397 ? 11.456 -9.201 -12.259 1.00 98.56 397 PHE A CA 1
ATOM 3172 C C . PHE A 1 397 ? 11.241 -10.658 -12.657 1.00 98.56 397 PHE A C 1
ATOM 3174 O O . PHE A 1 397 ? 10.367 -11.324 -12.094 1.00 98.56 397 PHE A O 1
ATOM 3181 N N . CYS A 1 398 ? 12.007 -11.151 -13.629 1.00 98.12 398 CYS A N 1
ATOM 3182 C CA . CYS A 1 398 ? 11.966 -12.557 -14.034 1.00 98.12 398 CYS A CA 1
ATOM 3183 C C . CYS A 1 398 ? 13.245 -12.999 -14.760 1.00 98.12 398 CYS A C 1
ATOM 3185 O O . CYS A 1 398 ? 14.202 -12.244 -14.891 1.00 98.12 398 CYS A O 1
ATOM 3187 N N . ASP A 1 399 ? 13.307 -14.243 -15.230 1.00 97.19 399 ASP A N 1
ATOM 3188 C CA . ASP A 1 399 ? 14.479 -14.793 -15.927 1.00 97.19 399 ASP A CA 1
ATOM 3189 C C . ASP A 1 399 ? 14.526 -14.463 -17.436 1.00 97.19 399 ASP A C 1
ATOM 3191 O O . ASP A 1 399 ? 15.503 -14.798 -18.118 1.00 97.19 399 ASP A O 1
ATOM 3195 N N . ARG A 1 400 ? 13.500 -13.787 -17.974 1.00 95.75 400 ARG A N 1
ATOM 3196 C CA . ARG A 1 400 ? 13.335 -13.492 -19.408 1.00 95.75 400 ARG A CA 1
ATOM 3197 C C . ARG A 1 400 ? 12.995 -12.024 -19.652 1.00 95.75 400 ARG A C 1
ATOM 3199 O O . ARG A 1 400 ? 12.173 -11.454 -18.955 1.00 95.75 400 ARG A O 1
ATOM 3206 N N . LEU A 1 401 ? 13.570 -11.430 -20.695 1.00 96.50 401 LEU A N 1
ATOM 3207 C CA . LEU A 1 401 ? 13.128 -10.123 -21.190 1.00 96.50 401 LEU A CA 1
ATOM 3208 C C . LEU A 1 401 ? 12.108 -10.288 -22.318 1.00 96.50 401 LEU A C 1
ATOM 3210 O O . LEU A 1 401 ? 12.111 -11.331 -22.982 1.00 96.50 401 LEU A O 1
ATOM 3214 N N . PRO A 1 402 ? 11.247 -9.283 -22.557 1.00 93.56 402 PRO A N 1
ATOM 3215 C CA . PRO A 1 402 ? 10.398 -9.259 -23.737 1.00 93.56 402 PRO A CA 1
ATOM 3216 C C . PRO A 1 402 ? 11.232 -9.404 -25.010 1.00 93.56 402 PRO A C 1
ATOM 3218 O O . PRO A 1 402 ? 12.318 -8.835 -25.123 1.00 93.56 402 PRO A O 1
ATOM 3221 N N . ASN A 1 403 ? 10.721 -10.172 -25.972 1.00 77.62 403 ASN A N 1
ATOM 3222 C CA . ASN A 1 403 ? 11.317 -10.218 -27.302 1.00 77.62 403 ASN A CA 1
ATOM 3223 C C . ASN A 1 403 ? 10.996 -8.887 -27.999 1.00 77.62 403 ASN A C 1
ATOM 3225 O O . ASN A 1 403 ? 9.814 -8.585 -28.175 1.00 77.62 403 ASN A O 1
ATOM 3229 N N . VAL A 1 404 ? 12.029 -8.106 -28.328 1.00 57.78 404 VAL A N 1
ATOM 3230 C CA . VAL A 1 404 ? 11.915 -6.828 -29.056 1.00 57.78 404 VAL A CA 1
ATOM 3231 C C . VAL A 1 404 ? 11.670 -7.076 -30.538 1.00 57.78 404 VAL A C 1
ATOM 3233 O O . VAL A 1 404 ? 12.340 -7.982 -31.091 1.00 57.78 404 VAL A O 1
#

Secondary structure (DSSP, 8-state):
-----HHHHHHHHHHHHHHHHHHHS------HHHHS----SEEEEEEE--TT-SHHHHHSSHHHHHHHHHTSSS-EEHHHHHHHHTS-GGGTHHHHHHHHHTTSSEEEGGGEEE--PEEPPSEE-HHHHHHHHHHHHHHHHHIIIIIHHHHHHHHTT--SEE-TT--HHHHHHHHHHHIIIIISSPP-----GGG-EE-TTS-EEEEEEE---EES-TT---SSPP----BPPPEEEE-SSSS-EEEE--BTT----STTTT--HHHHHHHHHHHTTS--SSTTSHHHHHHHHHTTSB-TTS-B-SEEEES-HHHHHHHSPPPPHHHHHHHHHHHHHHHHHHHTTS-GGGHHHHHHHHHHTSSSHHHHHHHHHHHHHTTSSPPPPHHHHHHTTEEEEES-PPP-

Radius of gyration: 27.58 Å; chains: 1; bounding box: 82×57×82 Å

Sequence (404 aa):
MMNLPVGTVKWHLNKARNELKEGFIMERKIGKLGLKPIKATGFGHSGNPGTNGGPEFYLGDSLNLNIVYSVYHDPKTRDEIAEELGVTPVFIEDKIGFLEGNGFLIKQPKNRFTTYVKFDPETYFLEEAENILKKQHEIAELLALDYTQSIRKAVADYPDVFIPSENKELFEAAAIFYGVANKCQIPINKDLSKYSIKTTSGGNFIACVNLPSKQIDTDYVSVLQPQDLSACGNMTRYSDKYPVYSWSIDTKYCSRKGHWENNLTSDYEFLYEFMTREISDNSANTDKFKRLRERKYLTDDNKVNIMVVKGKAEDFFEKIPSLDEATKKKFAGYALEAAEMTARNYPPQMRDLIISWHAGGFVSNSVAVMVMDILYNNGTFKALTENEKVTSNLIMFCDRLPNV